Protein AF-A0A6A0IIP7-F1 (afdb_monomer)

Secondary structure (DSSP, 8-state):
--------------------------------------------------------------------PPP---TTPBPEEES--S----SSSSS--HHHHHHHHHHTSBTT-EEEEEEEEEE-TTSTT--S-EEEEEEEEEEETTTEEEEEEE--SEEEEETTTTEEEEE-TTS-EEEE--HHHHHHHHHHHHHHHHHHS--TTSPPPP--EEEEEEETT-----SS--TTS-GGGEEEHHHHHS-HHHHHHHHHHHHHHHHTTTTPPP-HHHHHHHHIIIII------PPPHHHHHHHHHHHHTT--HHHHHHHHHHHH-SEEEEEE-TTS-HHHHHHHHHHHHHHTT-EEEEEESSHHHHHHHHHHHHTTTT-SSEEEEEEHHHHHHHHHHHTT----PPPTT-HHHHHHIIIIIHHHHHHHHHHHH---BSEEEETTGGGS-HHHHHHHHHTBTTTTSS-EEEEE-GGG-TT--TT--SS---EEEE-EE-SS-HHHHHHHHHHHS-SSSPPSS---PPEEPTT----PPPEEEEESSHHHHHHHHHHHHHHHHHTS---GGGEEEEESS-GGGSTT--SS--EETTEEEEE--TTSS-SSTTPEEEE-HHHHTT--EEEEEEEEE---TTTT-HHHHHHHHTTEEEEEEEEEETT---S--S----S----

Nearest PDB structures (foldseek):
  9gmx-assembly1_B  TM=5.796E-01  e=2.012E-16  Homo sapiens
  7zep-assembly1_A  TM=5.701E-01  e=4.812E-16  Homo sapiens
  9erd-assembly1_A  TM=7.409E-01  e=1.591E-11  Homo sapiens
  8rap-assembly1_O  TM=5.596E-01  e=8.003E-09  Saccharomyces cerevisiae
  8jx6-assembly2_B  TM=5.010E-01  e=4.170E-07  metagenome

Foldseek 3Di:
DDDDYDDDDDDDDDDDDDDDDDDDDDDDDDDDDDDDDDDDDDDDDDDDDDDDDDDDDDDDDDDDDDDPDDDDFDPPAWDAEPPPDDQPPDDDDDDHFQLSLLVVLRRRATNQKHKYAQFKDWDPCPFPPRDHIDIATFGIWIAGQALGIEGEAEDEADWDADPVVRWIWHQDPVRDIDTDPDRLVNQVVVQVRLVSLQQVFPPDPDGQAFAFYFYAYEYLHDDDDPVDADPSHHPLRYHYVCLSPVHRVSVVVSVSSRSVVRCVVTVHGRNHPVNVVSCCDRPRDPDDDDDDFVQNVLVVLLVQLVVFCPLLVVVLVVCVVFLAAEEEEAFQLCLLVSLLVNLLVCLLVLWAEEEEEAALQLQLVSCVSCVVSPPRNHDYDTGYPLVLLVVLLVVLVHDDDQDDPVPPVSNCCCVQPVSLVSLQVSCVRVVAATQEYEYEQLLQHAPVNLVSNLSRHPVRVPGRYYYYHQQLLNLVPRRNDDPDDHHYDYSAARSFAAQQLLVLLLLLQDDDDDAPPDHGRRHDYDVRNHNFDHAAEAEDADLLRQQVVVLVVVLCVCPPSVPDLQQEAEEELDDCCPFSQNDPDARDHVNAGAAEADSNQHGPDPRHHYYDYLSNCQNAAHQEYEYGDQEQDCSSNPSSRVSSRSSRHRHYYYYYHYPPHDSRDDPDDDPDDPDD

Mean predicted aligned error: 18.9 Å

Radius of gyration: 40.7 Å; Cα contacts (8 Å, |Δi|>4): 1152; chains: 1; bounding box: 130×70×115 Å

Structure (mmCIF, N/CA/C/O backbone):
data_AF-A0A6A0IIP7-F1
#
_entry.id   AF-A0A6A0IIP7-F1
#
loop_
_atom_site.group_PDB
_atom_site.id
_atom_site.type_symbol
_atom_site.label_atom_id
_atom_site.label_alt_id
_atom_site.label_comp_id
_atom_site.label_asym_id
_atom_site.label_entity_id
_atom_site.label_seq_id
_atom_site.pdbx_PDB_ins_code
_atom_site.Cartn_x
_atom_site.Cartn_y
_atom_site.Cartn_z
_atom_site.occupancy
_atom_site.B_iso_or_equiv
_atom_site.auth_seq_id
_atom_site.auth_comp_id
_atom_site.auth_asym_id
_atom_site.auth_atom_id
_atom_site.pdbx_PDB_model_num
ATOM 1 N N . MET A 1 1 ? -78.526 5.096 6.057 1.00 30.58 1 MET A N 1
ATOM 2 C CA . MET A 1 1 ? -79.180 6.208 5.344 1.00 30.58 1 MET A CA 1
ATOM 3 C C . MET A 1 1 ? -78.232 7.390 5.481 1.00 30.58 1 MET A C 1
ATOM 5 O O . MET A 1 1 ? -78.140 7.912 6.582 1.00 30.58 1 MET A O 1
ATOM 9 N N . GLU A 1 2 ? -77.215 7.493 4.614 1.00 32.91 2 GLU A N 1
ATOM 10 C CA . GLU A 1 2 ? -77.250 8.144 3.271 1.00 32.91 2 GLU A CA 1
ATOM 11 C C . GLU A 1 2 ? -77.575 9.639 3.381 1.00 32.91 2 GLU A C 1
ATOM 13 O O . GLU A 1 2 ? -78.517 9.983 4.082 1.00 32.91 2 GLU A O 1
ATOM 18 N N . GLU A 1 3 ? -76.952 10.595 2.699 1.00 37.16 3 GLU A N 1
ATOM 19 C CA . GLU A 1 3 ? -75.691 10.777 1.964 1.00 37.16 3 GLU A CA 1
ATOM 20 C C . GLU A 1 3 ? -75.646 12.297 1.634 1.00 37.16 3 GLU A C 1
ATOM 22 O O . GLU A 1 3 ? -76.680 12.963 1.663 1.00 37.16 3 GLU A O 1
ATOM 27 N N . HIS A 1 4 ? -74.465 12.794 1.257 1.00 37.47 4 HIS A N 1
ATOM 28 C CA . HIS A 1 4 ? -74.195 13.949 0.378 1.00 37.47 4 HIS A CA 1
ATOM 29 C C . HIS A 1 4 ? -74.213 15.444 0.819 1.00 37.47 4 HIS A C 1
ATOM 31 O O . HIS A 1 4 ? -75.224 16.038 1.177 1.00 37.47 4 HIS A O 1
ATOM 37 N N . ASP A 1 5 ? -73.016 16.031 0.618 1.00 36.84 5 ASP A N 1
ATOM 38 C CA . ASP A 1 5 ? -72.638 17.242 -0.147 1.00 36.84 5 ASP A CA 1
ATOM 39 C C . ASP A 1 5 ? -73.050 18.676 0.254 1.00 36.84 5 ASP A C 1
ATOM 41 O O . ASP A 1 5 ? -74.194 19.093 0.150 1.00 36.84 5 ASP A O 1
ATOM 45 N N . GLY A 1 6 ? -72.019 19.508 0.484 1.00 30.22 6 GLY A N 1
ATOM 46 C CA . GLY A 1 6 ? -71.518 20.389 -0.589 1.00 30.22 6 GLY A CA 1
ATOM 47 C C . GLY A 1 6 ? -71.879 21.890 -0.600 1.00 30.22 6 GLY A C 1
ATOM 48 O O . GLY A 1 6 ? -72.936 22.275 -1.069 1.00 30.22 6 GLY A O 1
ATOM 49 N N . HIS A 1 7 ? -70.859 22.715 -0.300 1.00 33.34 7 HIS A N 1
ATOM 50 C CA . HIS A 1 7 ? -70.427 23.950 -1.007 1.00 33.34 7 HIS A CA 1
ATOM 51 C C . HIS A 1 7 ? -71.209 25.291 -0.942 1.00 33.34 7 HIS A C 1
ATOM 53 O O . HIS A 1 7 ? -72.354 25.388 -1.362 1.00 33.34 7 HIS A O 1
ATOM 59 N N . ALA A 1 8 ? -70.455 26.362 -0.596 1.00 31.03 8 ALA A N 1
ATOM 60 C CA . ALA A 1 8 ? -70.195 27.618 -1.361 1.00 31.03 8 ALA A CA 1
ATOM 61 C C . ALA A 1 8 ? -70.224 28.910 -0.494 1.00 31.03 8 ALA A C 1
ATOM 63 O O . ALA A 1 8 ? -71.256 29.255 0.065 1.00 31.03 8 ALA A O 1
ATOM 64 N N . GLY A 1 9 ? -69.087 29.615 -0.332 1.00 29.31 9 GLY A N 1
ATOM 65 C CA . GLY A 1 9 ? -68.824 30.974 -0.886 1.00 29.31 9 GLY A CA 1
ATOM 66 C C . GLY A 1 9 ? -68.823 32.052 0.230 1.00 29.31 9 GLY A C 1
ATOM 67 O O . GLY A 1 9 ? -69.543 31.875 1.197 1.00 29.31 9 GLY A O 1
ATOM 68 N N . SER A 1 10 ? -68.072 33.167 0.261 1.00 27.86 10 SER A N 1
ATOM 69 C CA . SER A 1 10 ? -67.282 33.936 -0.722 1.00 27.86 10 SER A CA 1
ATOM 70 C C . SER A 1 10 ? -66.424 35.032 -0.031 1.00 27.86 10 SER A C 1
ATOM 72 O O . SER A 1 10 ? -66.857 35.516 1.014 1.00 27.86 10 SER A O 1
ATOM 74 N N . ALA A 1 11 ? -65.324 35.492 -0.662 1.00 28.02 11 ALA A N 1
ATOM 75 C CA . ALA A 1 11 ? -64.865 36.906 -0.829 1.00 28.02 11 ALA A CA 1
ATOM 76 C C . ALA A 1 11 ? -63.421 36.920 -1.423 1.00 28.02 11 ALA A C 1
ATOM 78 O O . ALA A 1 11 ? -62.538 36.331 -0.813 1.00 28.02 11 ALA A O 1
ATOM 79 N N . ASP A 1 12 ? -63.148 37.306 -2.685 1.00 32.44 12 ASP A N 1
ATOM 80 C CA . ASP A 1 12 ? -62.922 38.650 -3.311 1.00 32.44 12 ASP A CA 1
ATOM 81 C C . ASP A 1 12 ? -61.387 38.986 -3.471 1.00 32.44 12 ASP A C 1
ATOM 83 O O . ASP A 1 12 ? -60.582 38.326 -2.823 1.00 32.44 12 ASP A O 1
ATOM 87 N N . PRO A 1 13 ? -60.891 39.918 -4.333 1.00 52.59 13 PRO A N 1
ATOM 88 C CA . PRO A 1 13 ? -60.604 39.712 -5.774 1.00 52.59 13 PRO A CA 1
ATOM 89 C C . PRO A 1 13 ? -59.221 40.212 -6.330 1.00 52.59 13 PRO A C 1
ATOM 91 O O . PRO A 1 13 ? -58.518 40.981 -5.682 1.00 52.59 13 PRO A O 1
ATOM 94 N N . ARG A 1 14 ? -58.965 39.901 -7.632 1.00 30.77 14 ARG A N 1
ATOM 95 C CA . ARG A 1 14 ? -58.219 40.638 -8.722 1.00 30.77 14 ARG A CA 1
ATOM 96 C C . ARG A 1 14 ? -56.907 40.047 -9.329 1.00 30.77 14 ARG A C 1
ATOM 98 O O . ARG A 1 14 ? -55.827 40.237 -8.795 1.00 30.77 14 ARG A O 1
ATOM 105 N N . LEU A 1 15 ? -57.077 39.434 -10.525 1.00 32.22 15 LEU A N 1
ATOM 106 C CA . LEU A 1 15 ? -56.371 39.513 -11.850 1.00 32.22 15 LEU A CA 1
ATOM 107 C C . LEU A 1 15 ? -54.819 39.656 -11.959 1.00 32.22 15 LEU A C 1
ATOM 109 O O . LEU A 1 15 ? -54.264 40.528 -11.312 1.00 32.22 15 LEU A O 1
ATOM 113 N N . LEU A 1 16 ? -54.052 39.080 -12.918 1.00 34.25 16 LEU A N 1
ATOM 114 C CA . LEU A 1 16 ? -54.103 37.914 -13.845 1.00 34.25 16 LEU A CA 1
ATOM 115 C C . LEU A 1 16 ? -52.827 37.909 -14.763 1.00 34.25 16 LEU A C 1
ATOM 117 O O . LEU A 1 16 ? -52.428 38.981 -15.210 1.00 34.25 16 LEU A O 1
ATOM 121 N N . ARG A 1 17 ? -52.351 36.700 -15.163 1.00 32.19 17 ARG A N 1
ATOM 122 C CA . ARG A 1 17 ? -51.455 36.289 -16.309 1.00 32.19 17 ARG A CA 1
ATOM 123 C C . ARG A 1 17 ? -49.918 36.328 -16.108 1.00 32.19 17 ARG A C 1
ATOM 125 O O . ARG A 1 17 ? -49.428 37.249 -15.481 1.00 32.19 17 ARG A O 1
ATOM 132 N N . SER A 1 18 ? -49.058 35.465 -16.684 1.00 29.33 18 SER A N 1
ATOM 133 C CA . SER A 1 18 ? -49.094 34.125 -17.340 1.00 29.33 18 SER A CA 1
ATOM 134 C C . SER A 1 18 ? -47.634 33.687 -17.686 1.00 29.33 18 SER A C 1
ATOM 136 O O . SER A 1 18 ? -46.832 34.551 -18.023 1.00 29.33 18 SER A O 1
ATOM 138 N N . GLU A 1 19 ? -47.307 32.382 -17.654 1.00 32.56 19 GLU A N 1
ATOM 139 C CA . GLU A 1 19 ? -46.050 31.695 -18.112 1.00 32.56 19 GLU A CA 1
ATOM 140 C C . GLU A 1 19 ? -45.776 31.791 -19.655 1.00 32.56 19 GLU A C 1
ATOM 142 O O . GLU A 1 19 ? -46.696 32.298 -20.305 1.00 32.56 19 GLU A O 1
ATOM 147 N N . PRO A 1 20 ? -44.653 31.313 -20.319 1.00 42.91 20 PRO A N 1
ATOM 148 C CA . PRO A 1 20 ? -43.792 30.113 -20.047 1.00 42.91 20 PRO A CA 1
ATOM 149 C C . PRO A 1 20 ? -42.283 30.052 -20.531 1.00 42.91 20 PRO A C 1
ATOM 151 O O . PRO A 1 20 ? -41.781 30.918 -21.235 1.00 42.91 20 PRO A O 1
ATOM 154 N N . ARG A 1 21 ? -41.589 28.937 -20.174 1.00 33.28 21 ARG A N 1
ATOM 155 C CA . ARG A 1 21 ? -40.393 28.191 -20.730 1.00 33.28 21 ARG A CA 1
ATOM 156 C C . ARG A 1 21 ? -39.395 28.826 -21.752 1.00 33.28 21 ARG A C 1
ATOM 158 O O . ARG A 1 21 ? -39.833 29.192 -22.836 1.00 33.28 21 ARG A O 1
ATOM 165 N N . ARG A 1 22 ? -38.055 28.611 -21.587 1.00 30.88 22 ARG A N 1
ATOM 166 C CA . ARG A 1 22 ? -37.113 27.970 -22.584 1.00 30.88 22 ARG A CA 1
ATOM 167 C C . ARG A 1 22 ? -35.592 27.946 -22.239 1.00 30.88 22 ARG A C 1
ATOM 169 O O . ARG A 1 22 ? -35.085 28.764 -21.491 1.00 30.88 22 ARG A O 1
ATOM 176 N N . ARG A 1 23 ? -34.922 26.975 -22.898 1.00 30.00 23 ARG A N 1
ATOM 177 C CA . ARG A 1 23 ? -33.487 26.621 -23.108 1.00 30.00 23 ARG A CA 1
ATOM 178 C C . ARG A 1 23 ? -32.482 27.769 -23.348 1.00 30.00 23 ARG A C 1
ATOM 180 O O . ARG A 1 23 ? -32.846 28.758 -23.970 1.00 30.00 23 ARG A O 1
ATOM 187 N N . VAL A 1 24 ? -31.184 27.508 -23.107 1.00 31.75 24 VAL A N 1
ATOM 188 C CA . VAL A 1 24 ? -30.057 28.233 -23.743 1.00 31.75 24 VAL A CA 1
ATOM 189 C C . VAL A 1 24 ? -28.996 27.262 -24.282 1.00 31.75 24 VAL A C 1
ATOM 191 O O . VAL A 1 24 ? -28.594 26.323 -23.602 1.00 31.75 24 VAL A O 1
ATOM 194 N N . ALA A 1 25 ? -28.556 27.511 -25.519 1.00 27.80 25 ALA A N 1
ATOM 195 C CA . ALA A 1 25 ? -27.442 26.871 -26.212 1.00 27.80 25 ALA A CA 1
ATOM 196 C C . ALA A 1 25 ? -26.530 27.950 -26.835 1.00 27.80 25 ALA A C 1
ATOM 198 O O . ALA A 1 25 ? -27.052 28.895 -27.416 1.00 27.80 25 ALA A O 1
ATOM 199 N N . GLY A 1 26 ? -25.205 27.744 -26.752 1.00 25.50 26 GLY A N 1
ATOM 200 C CA . GLY A 1 26 ? -24.156 28.092 -27.736 1.00 25.50 26 GLY A CA 1
ATOM 201 C C . GLY A 1 26 ? -23.832 29.562 -28.079 1.00 25.50 26 GLY A C 1
ATOM 202 O O . GLY A 1 26 ? -24.693 30.273 -28.575 1.00 25.50 26 GLY A O 1
ATOM 203 N N . ARG A 1 27 ? -22.543 29.961 -27.978 1.00 29.25 27 ARG A N 1
ATOM 204 C CA . ARG A 1 27 ? -21.565 30.183 -29.093 1.00 29.25 27 ARG A CA 1
ATOM 205 C C . ARG A 1 27 ? -20.438 31.197 -28.749 1.00 29.25 27 ARG A C 1
ATOM 207 O O . ARG A 1 27 ? -20.713 32.342 -28.436 1.00 29.25 27 ARG A O 1
ATOM 214 N N . VAL A 1 28 ? -19.185 30.739 -28.910 1.00 28.73 28 VAL A N 1
ATOM 215 C CA . VAL A 1 28 ? -18.034 31.291 -29.688 1.00 28.73 28 VAL A CA 1
ATOM 216 C C . VAL A 1 28 ? -17.711 32.804 -29.668 1.00 28.73 28 VAL A C 1
ATOM 218 O O . VAL A 1 28 ? -18.523 33.615 -30.095 1.00 28.73 28 VAL A O 1
ATOM 221 N N . GLY A 1 29 ? -16.428 33.147 -29.433 1.00 26.05 29 GLY A N 1
ATOM 222 C CA . GLY A 1 29 ? -15.821 34.398 -29.934 1.00 26.05 29 GLY A CA 1
ATOM 223 C C . GLY A 1 29 ? -14.400 34.729 -29.438 1.00 26.05 29 GLY A C 1
ATOM 224 O O . GLY A 1 29 ? -14.211 35.056 -28.278 1.00 26.05 29 GLY A O 1
ATOM 225 N N . ARG A 1 30 ? -13.412 34.671 -30.346 1.00 30.23 30 ARG A N 1
ATOM 226 C CA . ARG A 1 30 ? -11.980 35.049 -30.220 1.00 30.23 30 ARG A CA 1
ATOM 227 C C . ARG A 1 30 ? -11.726 36.545 -29.930 1.00 30.23 30 ARG A C 1
ATOM 229 O O . ARG A 1 30 ? -12.471 37.385 -30.418 1.00 30.23 30 ARG A O 1
ATOM 236 N N . THR A 1 31 ? -10.542 36.833 -29.362 1.00 30.91 31 THR A N 1
ATOM 237 C CA . THR A 1 31 ? -9.461 37.793 -29.765 1.00 30.91 31 THR A CA 1
ATOM 238 C C . THR A 1 31 ? -8.874 38.504 -28.525 1.00 30.91 31 THR A C 1
ATOM 240 O O . THR A 1 31 ? -9.613 38.935 -27.659 1.00 30.91 31 THR A O 1
ATOM 243 N N . GLY A 1 32 ? -7.555 38.510 -28.296 1.00 26.06 32 GLY A N 1
ATOM 244 C CA . GLY A 1 32 ? -6.659 39.571 -28.770 1.00 26.06 32 GLY A CA 1
ATOM 245 C C . GLY A 1 32 ? -5.383 39.684 -27.904 1.00 26.06 32 GLY A C 1
ATOM 246 O O . GLY A 1 32 ? -5.409 39.444 -26.703 1.00 26.06 32 GLY A O 1
ATOM 247 N N . ARG A 1 33 ? -4.264 40.006 -28.563 1.00 29.48 33 ARG A N 1
ATOM 248 C CA . ARG A 1 33 ? -2.870 40.151 -28.087 1.00 29.48 33 ARG A CA 1
ATOM 249 C C . ARG A 1 33 ? -2.608 41.477 -27.347 1.00 29.48 33 ARG A C 1
ATOM 251 O O . ARG A 1 33 ? -3.084 42.499 -27.821 1.00 29.48 33 ARG A O 1
ATOM 258 N N . ALA A 1 34 ? -1.693 41.456 -26.368 1.00 27.94 34 ALA A N 1
ATOM 259 C CA . ALA A 1 34 ? -0.601 42.420 -26.060 1.00 27.94 34 ALA A CA 1
ATOM 260 C C . ALA A 1 34 ? -0.074 42.076 -24.641 1.00 27.94 34 ALA A C 1
ATOM 262 O O . ALA A 1 34 ? -0.876 41.763 -23.779 1.00 27.94 34 ALA A O 1
ATOM 263 N N . GLY A 1 35 ? 1.207 42.030 -24.267 1.00 26.59 35 GLY A N 1
ATOM 264 C CA . GLY A 1 35 ? 2.423 42.618 -24.809 1.00 26.59 35 GLY A CA 1
ATOM 265 C C . GLY A 1 35 ? 3.023 43.582 -23.777 1.00 26.59 35 GLY A C 1
ATOM 266 O O . GLY A 1 35 ? 2.673 44.751 -23.811 1.00 26.59 35 GLY A O 1
ATOM 267 N N . THR A 1 36 ? 3.956 43.142 -22.921 1.00 29.25 36 THR A N 1
ATOM 268 C CA . THR A 1 36 ? 4.900 44.038 -22.216 1.00 29.25 36 THR A CA 1
ATOM 269 C C . THR A 1 36 ? 6.228 43.339 -21.898 1.00 29.25 36 THR A C 1
ATOM 271 O O . THR A 1 36 ? 6.295 42.154 -21.591 1.00 29.25 36 THR A O 1
ATOM 274 N N . ARG A 1 37 ? 7.308 44.111 -22.071 1.00 29.39 37 ARG A N 1
ATOM 275 C CA . ARG A 1 37 ? 8.735 43.756 -21.999 1.00 29.39 37 ARG A CA 1
ATOM 276 C C . ARG A 1 37 ? 9.355 44.143 -20.642 1.00 29.39 37 ARG A C 1
ATOM 278 O O . ARG A 1 37 ? 8.839 45.044 -19.990 1.00 29.39 37 ARG A O 1
ATOM 285 N N . ARG A 1 38 ? 10.600 43.656 -20.449 1.00 28.17 38 ARG A N 1
ATOM 286 C CA . ARG A 1 38 ? 11.718 44.114 -19.571 1.00 28.17 38 ARG A CA 1
ATOM 287 C C . ARG A 1 38 ? 11.722 43.473 -18.169 1.00 28.17 38 ARG A C 1
ATOM 289 O O . ARG A 1 38 ? 10.684 43.400 -17.545 1.00 28.17 38 ARG A O 1
ATOM 296 N N . ARG A 1 39 ? 12.848 42.994 -17.616 1.00 25.98 39 ARG A N 1
ATOM 297 C CA . ARG A 1 39 ? 14.229 43.525 -17.633 1.00 25.98 39 ARG A CA 1
ATOM 298 C C . ARG A 1 39 ? 15.251 42.416 -17.313 1.00 25.98 39 ARG A C 1
ATOM 300 O O . ARG A 1 39 ? 14.996 41.570 -16.468 1.00 25.98 39 ARG A O 1
ATOM 307 N N . ALA A 1 40 ? 16.418 42.496 -17.949 1.00 27.62 40 ALA A N 1
ATOM 308 C CA . ALA A 1 40 ? 17.644 41.820 -17.540 1.00 27.62 40 ALA A CA 1
ATOM 309 C C . ALA A 1 40 ? 18.298 42.554 -16.354 1.00 27.62 40 ALA A C 1
ATOM 311 O O . 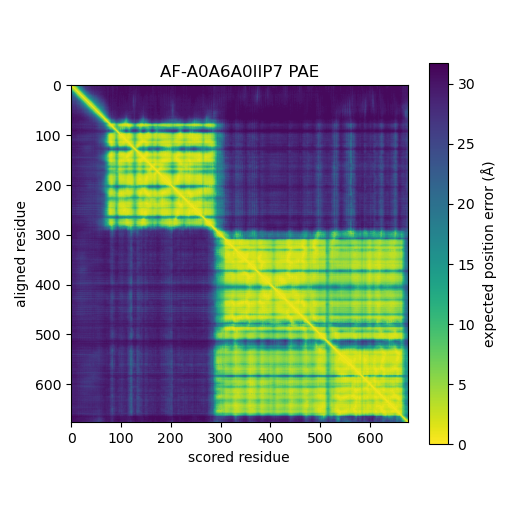ALA A 1 40 ? 18.221 43.784 -16.286 1.00 27.62 40 ALA A O 1
ATOM 312 N N . ALA A 1 41 ? 18.997 41.820 -15.489 1.00 26.39 41 ALA A N 1
ATOM 313 C CA . ALA A 1 41 ? 20.012 42.366 -14.594 1.00 26.39 41 ALA A CA 1
ATOM 314 C C . ALA A 1 41 ? 21.179 41.376 -14.491 1.00 26.39 41 ALA A C 1
ATOM 316 O O . ALA A 1 41 ? 21.024 40.239 -14.056 1.00 26.39 41 ALA A O 1
ATOM 317 N N . ALA A 1 42 ? 22.337 41.837 -14.955 1.00 27.00 42 ALA A N 1
ATOM 318 C CA . ALA A 1 42 ? 23.632 41.212 -14.783 1.00 27.00 42 ALA A CA 1
ATOM 319 C C . ALA A 1 42 ? 24.197 41.571 -13.400 1.00 27.00 42 ALA A C 1
ATOM 321 O O . ALA A 1 42 ? 24.078 42.717 -12.969 1.00 27.00 42 ALA A O 1
ATOM 322 N N . GLY A 1 43 ? 24.873 40.619 -12.758 1.00 26.28 43 GLY A N 1
ATOM 323 C CA . GLY A 1 43 ? 25.750 40.851 -11.613 1.00 26.28 43 GLY A CA 1
ATOM 324 C C . GLY A 1 43 ? 27.089 40.158 -11.854 1.00 26.28 43 GLY A C 1
ATOM 325 O O . GLY A 1 43 ? 27.151 38.937 -11.931 1.00 26.28 43 GLY A O 1
ATOM 326 N N . ARG A 1 44 ? 28.151 40.951 -12.027 1.00 26.58 44 ARG A N 1
ATOM 327 C CA . ARG A 1 44 ? 29.566 40.544 -11.978 1.00 26.58 44 ARG A CA 1
ATOM 328 C C . ARG A 1 44 ? 30.201 41.120 -10.705 1.00 26.58 44 ARG A C 1
ATOM 330 O O . ARG A 1 44 ? 29.705 42.122 -10.200 1.00 26.58 44 ARG A O 1
ATOM 337 N N . CYS A 1 45 ? 31.367 40.553 -10.359 1.00 23.95 45 CYS A N 1
ATOM 338 C CA . CYS A 1 45 ? 32.377 40.930 -9.343 1.00 23.95 45 CYS A CA 1
ATOM 339 C C . CYS A 1 45 ? 32.261 40.155 -8.014 1.00 23.95 45 CYS A C 1
ATOM 341 O O . CYS A 1 45 ? 31.167 40.028 -7.493 1.00 23.95 45 CYS A O 1
ATOM 343 N N . ARG A 1 46 ? 33.335 39.649 -7.383 1.00 26.44 46 ARG A N 1
ATOM 344 C CA . ARG A 1 46 ? 34.790 39.687 -7.653 1.00 26.44 46 ARG A CA 1
ATOM 345 C C . ARG A 1 46 ? 35.506 38.678 -6.719 1.00 26.44 46 ARG A C 1
ATOM 347 O O . ARG A 1 46 ? 35.153 38.595 -5.554 1.00 26.44 46 ARG A O 1
ATOM 354 N N . THR A 1 47 ? 36.502 37.976 -7.267 1.00 27.25 47 THR A N 1
ATOM 355 C CA . THR A 1 47 ? 37.832 37.598 -6.718 1.00 27.25 47 THR A CA 1
ATOM 356 C C . THR A 1 47 ? 38.056 37.391 -5.206 1.00 27.25 47 THR A C 1
ATOM 358 O O . THR A 1 47 ? 37.982 38.344 -4.434 1.00 27.25 47 THR A O 1
ATOM 361 N N . GLY A 1 48 ? 38.579 36.209 -4.853 1.00 26.22 48 GLY A N 1
ATOM 362 C CA . GLY A 1 48 ? 39.396 35.940 -3.660 1.00 26.22 48 GLY A CA 1
ATOM 363 C C . GLY A 1 48 ? 40.321 34.738 -3.914 1.00 26.22 48 GLY A C 1
ATOM 364 O O . GLY A 1 48 ? 39.856 33.704 -4.380 1.00 26.22 48 GLY A O 1
ATOM 365 N N . ALA A 1 49 ? 41.626 34.929 -3.709 1.00 27.11 49 ALA A N 1
ATOM 366 C CA . ALA A 1 49 ? 42.750 34.053 -4.068 1.00 27.11 49 ALA A CA 1
ATOM 367 C C . ALA A 1 49 ? 42.880 32.810 -3.149 1.00 27.11 49 ALA A C 1
ATOM 369 O O . ALA A 1 49 ? 42.573 32.897 -1.967 1.00 27.11 49 ALA A O 1
ATOM 370 N N . ALA A 1 50 ? 43.138 31.624 -3.716 1.00 25.38 50 ALA A N 1
ATOM 371 C CA . ALA A 1 50 ? 44.417 30.881 -3.753 1.00 25.38 50 ALA A CA 1
ATOM 372 C C . ALA A 1 50 ? 44.908 30.288 -2.416 1.00 25.38 50 ALA A C 1
ATOM 374 O O . ALA A 1 50 ? 45.319 31.060 -1.564 1.00 25.38 50 ALA A O 1
ATOM 375 N N . VAL A 1 51 ? 44.968 28.944 -2.323 1.00 28.53 51 VAL A N 1
ATOM 376 C CA . VAL A 1 51 ? 46.102 28.133 -1.806 1.00 28.53 51 VAL A CA 1
ATOM 377 C C . VAL A 1 51 ? 45.973 26.694 -2.362 1.00 28.53 51 VAL A C 1
ATOM 379 O O . VAL A 1 51 ? 44.996 26.009 -2.069 1.00 28.53 51 VAL A O 1
ATOM 382 N N . ASP A 1 52 ? 46.957 26.259 -3.158 1.00 25.31 52 ASP A N 1
ATOM 383 C CA . ASP A 1 52 ? 47.229 24.856 -3.536 1.00 25.31 52 ASP A CA 1
ATOM 384 C C . ASP A 1 52 ? 47.824 24.064 -2.350 1.00 25.31 52 ASP A C 1
ATOM 386 O O . ASP A 1 52 ? 48.486 24.645 -1.486 1.00 25.31 52 ASP A O 1
ATOM 390 N N . PRO A 1 53 ? 47.727 22.722 -2.359 1.00 30.16 53 PRO A N 1
ATOM 391 C CA . PRO A 1 53 ? 48.940 21.972 -2.689 1.00 30.16 53 PRO A CA 1
ATOM 392 C C . PRO A 1 53 ? 48.707 20.841 -3.704 1.00 30.16 53 PRO A C 1
ATOM 394 O O . PRO A 1 53 ? 47.689 20.153 -3.709 1.00 30.16 53 PRO A O 1
ATOM 397 N N . ALA A 1 54 ? 49.711 20.675 -4.563 1.00 25.75 54 ALA A N 1
ATOM 398 C CA . ALA A 1 54 ? 49.802 19.725 -5.667 1.00 25.75 54 ALA A CA 1
ATOM 399 C C . ALA A 1 54 ? 50.255 18.304 -5.194 1.00 25.75 54 ALA A C 1
ATOM 401 O O . ALA A 1 54 ? 50.254 18.034 -3.995 1.00 25.75 54 ALA A O 1
ATOM 402 N N . PRO A 1 55 ? 50.603 17.351 -6.086 1.00 32.12 55 PRO A N 1
ATOM 403 C CA . PRO A 1 55 ? 49.788 16.172 -6.381 1.00 32.12 55 PRO A CA 1
ATOM 404 C C . PRO A 1 55 ? 50.508 14.842 -6.070 1.00 32.12 55 PRO A C 1
ATOM 406 O O . PRO A 1 55 ? 51.718 14.800 -5.861 1.00 32.12 55 PRO A O 1
ATOM 409 N N . THR A 1 56 ? 49.786 13.720 -6.124 1.00 26.62 56 THR A N 1
ATOM 410 C CA . THR A 1 56 ? 50.401 12.388 -6.279 1.00 26.62 56 THR A CA 1
ATOM 411 C C . THR A 1 56 ? 49.776 11.659 -7.467 1.00 26.62 56 THR A C 1
ATOM 413 O O . THR A 1 56 ? 48.590 11.343 -7.485 1.00 26.62 56 THR A O 1
ATOM 416 N N . SER A 1 57 ? 50.594 11.460 -8.499 1.00 24.81 57 SER A N 1
ATOM 417 C CA . SER A 1 57 ? 50.350 10.622 -9.678 1.00 24.81 57 SER A CA 1
ATOM 418 C C . SER A 1 57 ? 50.363 9.133 -9.288 1.00 24.81 57 SER A C 1
ATOM 420 O O . SER A 1 57 ? 51.008 8.776 -8.299 1.00 24.81 57 SER A O 1
ATOM 422 N N . PRO A 1 58 ? 49.749 8.240 -10.091 1.00 27.80 58 PRO A N 1
ATOM 423 C CA . PRO A 1 58 ? 50.577 7.579 -11.104 1.00 27.80 58 PRO A CA 1
ATOM 424 C C . PRO A 1 58 ? 49.925 7.339 -12.483 1.00 27.80 58 PRO A C 1
ATOM 426 O O . PRO A 1 58 ? 48.740 7.050 -12.616 1.00 27.80 58 PRO A O 1
ATOM 429 N N . SER A 1 59 ? 50.826 7.396 -13.472 1.00 25.70 59 SER A N 1
ATOM 430 C CA . SER A 1 59 ? 50.906 6.659 -14.746 1.00 25.70 59 SER A CA 1
ATOM 431 C C . SER A 1 59 ? 49.892 6.921 -15.867 1.00 25.70 59 SER A C 1
ATOM 433 O O . SER A 1 59 ? 48.911 6.205 -16.040 1.00 25.70 59 SER A O 1
ATOM 435 N N . ASP A 1 60 ? 50.241 7.917 -16.685 1.00 24.03 60 ASP A N 1
ATOM 436 C CA . ASP A 1 60 ? 50.497 7.832 -18.133 1.00 24.03 60 ASP A CA 1
ATOM 437 C C . ASP A 1 60 ? 49.862 6.686 -18.947 1.00 24.03 60 ASP A C 1
ATOM 439 O O . ASP A 1 60 ? 50.383 5.574 -19.026 1.00 24.03 60 ASP A O 1
ATOM 443 N N . ALA A 1 61 ? 48.860 7.058 -19.747 1.00 26.31 61 ALA A N 1
ATOM 444 C CA . ALA A 1 61 ? 48.788 6.657 -21.150 1.00 26.31 61 ALA A CA 1
ATOM 445 C C . ALA A 1 61 ? 48.449 7.905 -21.982 1.00 26.31 61 ALA A C 1
ATOM 447 O O . ALA A 1 61 ? 47.344 8.444 -21.937 1.00 26.31 61 ALA A O 1
ATOM 448 N N . SER A 1 62 ? 49.458 8.409 -22.685 1.00 26.61 62 SER A N 1
ATOM 449 C CA . SER A 1 62 ? 49.458 9.653 -23.444 1.00 26.61 62 SER A CA 1
ATOM 450 C C . SER A 1 62 ? 48.522 9.613 -24.658 1.00 26.61 62 SER A C 1
ATOM 452 O O . SER A 1 62 ? 48.614 8.754 -25.536 1.00 26.61 62 SER A O 1
ATOM 454 N N . ALA A 1 63 ? 47.649 10.617 -24.750 1.00 27.58 63 ALA A N 1
ATOM 455 C CA . ALA A 1 63 ? 46.967 10.980 -25.984 1.00 27.58 63 ALA A CA 1
ATOM 456 C C . ALA A 1 63 ? 47.989 11.582 -26.964 1.00 27.58 63 ALA A C 1
ATOM 458 O O . ALA A 1 63 ? 48.565 12.637 -26.704 1.00 27.58 63 ALA A O 1
ATOM 459 N N . SER A 1 64 ? 48.218 10.904 -28.089 1.00 24.83 64 SER A N 1
ATOM 460 C CA . SER A 1 64 ? 48.993 11.433 -29.218 1.00 24.83 64 SER A CA 1
ATOM 461 C C . SER A 1 64 ? 48.063 12.113 -30.236 1.00 24.83 64 SER A C 1
ATOM 463 O O . SER A 1 64 ? 46.928 11.660 -30.413 1.00 24.83 64 SER A O 1
ATOM 465 N N . PRO A 1 65 ? 48.506 13.187 -30.916 1.00 26.27 65 PRO A N 1
ATOM 466 C CA . PRO A 1 65 ? 47.680 13.937 -31.851 1.00 26.27 65 PRO A CA 1
ATOM 467 C C . PRO A 1 65 ? 47.449 13.169 -33.160 1.00 26.27 65 PRO A C 1
ATOM 469 O O . PRO A 1 65 ? 48.211 12.290 -33.557 1.00 26.27 65 PRO A O 1
ATOM 472 N N . SER A 1 66 ? 46.358 13.544 -33.821 1.00 39.19 66 SER A N 1
ATOM 473 C CA . SER A 1 66 ? 45.862 13.067 -35.110 1.00 39.19 66 SER A CA 1
ATOM 474 C C . SER A 1 66 ? 46.943 12.727 -36.146 1.00 39.19 66 SER A C 1
ATOM 476 O O . SER A 1 66 ? 47.523 13.614 -36.771 1.00 39.19 66 SER A O 1
ATOM 478 N N . HIS A 1 67 ? 47.087 11.434 -36.432 1.00 26.97 67 HIS A N 1
ATOM 479 C CA . HIS A 1 67 ? 47.557 10.938 -37.720 1.00 26.97 67 HIS A CA 1
ATOM 480 C C . HIS A 1 67 ? 46.454 10.071 -38.334 1.00 26.97 67 HIS A C 1
ATOM 482 O O . HIS A 1 67 ? 46.231 8.935 -37.918 1.00 26.97 67 HIS A O 1
ATOM 488 N N . THR A 1 68 ? 45.754 10.604 -39.335 1.00 33.00 68 THR A N 1
ATOM 489 C CA . THR A 1 68 ? 44.986 9.801 -40.292 1.00 33.00 68 THR A CA 1
ATOM 490 C C . THR A 1 68 ? 45.964 8.897 -41.038 1.00 33.00 68 THR A C 1
ATOM 492 O O . THR A 1 68 ? 46.604 9.322 -41.998 1.00 33.00 68 THR A O 1
ATOM 495 N N . ARG A 1 69 ? 46.128 7.658 -40.565 1.00 27.84 69 ARG A N 1
ATOM 496 C CA . ARG A 1 69 ? 46.772 6.604 -41.353 1.00 27.84 69 ARG A CA 1
ATOM 497 C C . ARG A 1 69 ? 45.860 6.264 -42.543 1.00 27.84 69 ARG A C 1
ATOM 499 O O . ARG A 1 69 ? 44.656 6.115 -42.320 1.00 27.84 69 ARG A O 1
ATOM 506 N N . PRO A 1 70 ? 46.390 6.116 -43.769 1.00 30.92 70 PRO A N 1
ATOM 507 C CA . PRO A 1 70 ? 45.639 5.519 -44.866 1.00 30.92 70 PRO A CA 1
ATOM 508 C C . PRO A 1 70 ? 45.200 4.112 -44.449 1.00 30.92 70 PRO A C 1
ATOM 510 O O . PRO A 1 70 ? 45.991 3.351 -43.886 1.00 30.92 70 PRO A O 1
ATOM 513 N N . TRP A 1 71 ? 43.929 3.789 -44.663 1.00 40.84 71 TRP A N 1
ATOM 514 C CA . TRP A 1 71 ? 43.400 2.462 -44.374 1.00 40.84 71 TRP A CA 1
ATOM 515 C C . TRP A 1 71 ? 43.847 1.479 -45.457 1.00 40.84 71 TRP A C 1
ATOM 517 O O . TRP A 1 71 ? 43.791 1.787 -46.646 1.00 40.84 71 TRP A O 1
ATOM 527 N N . HIS A 1 72 ? 44.270 0.292 -45.028 1.00 36.34 72 HIS A N 1
ATOM 528 C CA . HIS A 1 72 ? 44.477 -0.855 -45.901 1.00 36.34 72 HIS A CA 1
ATOM 529 C C . HIS A 1 72 ? 43.373 -1.883 -45.611 1.00 36.34 72 HIS A C 1
ATOM 531 O O . HIS A 1 72 ? 43.139 -2.170 -44.433 1.00 36.34 72 HIS A O 1
ATOM 537 N N . PRO A 1 73 ? 42.696 -2.430 -46.637 1.00 39.25 73 PRO A N 1
ATOM 538 C CA . PRO A 1 73 ? 41.701 -3.479 -46.451 1.00 39.25 73 PRO A CA 1
ATOM 539 C C . PRO A 1 73 ? 42.310 -4.702 -45.762 1.00 39.25 73 PRO A C 1
ATOM 541 O O . PRO A 1 73 ? 43.386 -5.166 -46.141 1.00 39.25 73 PRO A O 1
ATOM 544 N N . SER A 1 74 ? 41.613 -5.228 -44.753 1.00 39.66 74 SER A N 1
ATOM 545 C CA . SER A 1 74 ? 41.941 -6.521 -44.148 1.00 39.66 74 SER A CA 1
ATOM 546 C C . SER A 1 74 ? 41.642 -7.620 -45.174 1.00 39.66 74 SER A C 1
ATOM 548 O O . SER A 1 74 ? 40.487 -7.735 -45.594 1.00 39.66 74 SER A O 1
ATOM 550 N N . PRO A 1 75 ? 42.625 -8.434 -45.601 1.00 38.41 75 PRO A N 1
ATOM 551 C CA . PRO A 1 75 ? 42.378 -9.492 -46.574 1.00 38.41 75 PRO A CA 1
ATOM 552 C C . PRO A 1 75 ? 41.345 -10.485 -46.021 1.00 38.41 75 PRO A C 1
ATOM 554 O O . PRO A 1 75 ? 41.602 -11.148 -45.019 1.00 38.41 75 PRO A O 1
ATOM 557 N N . GLY A 1 76 ? 40.172 -10.566 -46.657 1.00 52.53 76 GLY A N 1
ATOM 558 C CA . GLY A 1 76 ? 39.121 -11.541 -46.332 1.00 52.53 76 GLY A CA 1
ATOM 559 C C . GLY A 1 76 ? 37.952 -11.046 -45.468 1.00 52.53 76 GLY A C 1
ATOM 560 O O . GLY A 1 76 ? 37.098 -11.858 -45.122 1.00 52.53 76 GLY A O 1
ATOM 561 N N . ALA A 1 77 ? 37.869 -9.758 -45.117 1.00 59.69 77 ALA A N 1
ATOM 562 C CA . ALA A 1 77 ? 36.715 -9.215 -44.393 1.00 59.69 77 ALA A CA 1
ATOM 563 C C . ALA A 1 77 ? 35.573 -8.819 -45.359 1.00 59.69 77 ALA A C 1
ATOM 565 O O . ALA A 1 77 ? 35.772 -7.994 -46.251 1.00 59.69 77 ALA A O 1
ATOM 566 N N . MET A 1 78 ? 34.391 -9.415 -45.169 1.00 82.88 78 MET A N 1
ATOM 567 C CA . MET A 1 78 ? 33.183 -9.209 -45.987 1.00 82.88 78 MET A CA 1
ATOM 568 C C . MET A 1 78 ? 32.276 -8.093 -45.437 1.00 82.88 78 MET A C 1
ATOM 570 O O . MET A 1 78 ? 32.397 -7.690 -44.275 1.00 82.88 78 MET A O 1
ATOM 574 N N . ALA A 1 79 ? 31.343 -7.614 -46.260 1.00 86.06 79 ALA A N 1
ATOM 575 C CA . ALA A 1 79 ? 30.357 -6.604 -45.906 1.00 86.06 79 ALA A CA 1
ATOM 576 C C . ALA A 1 79 ? 29.498 -7.054 -44.717 1.00 86.06 79 ALA A C 1
ATOM 578 O O . ALA A 1 79 ? 29.187 -8.231 -44.538 1.00 86.06 79 ALA A O 1
ATOM 579 N N . THR A 1 80 ? 29.088 -6.099 -43.881 1.00 85.31 80 THR A N 1
ATOM 580 C CA . THR A 1 80 ? 28.164 -6.406 -42.780 1.00 85.31 80 THR A CA 1
ATOM 581 C C . THR A 1 80 ? 26.728 -6.314 -43.277 1.00 85.31 80 THR A C 1
ATOM 583 O O . THR A 1 80 ? 26.261 -5.219 -43.610 1.00 85.31 80 THR A O 1
ATOM 586 N N . MET A 1 81 ? 26.042 -7.454 -43.275 1.00 83.94 81 MET A N 1
ATOM 587 C CA . MET A 1 81 ? 24.626 -7.581 -43.610 1.00 83.94 81 MET A CA 1
ATOM 588 C C . MET A 1 81 ? 23.746 -7.278 -42.388 1.00 83.94 81 MET A C 1
ATOM 590 O O . MET A 1 81 ? 24.077 -7.670 -41.269 1.00 83.94 81 MET A O 1
ATOM 594 N N . ILE A 1 82 ? 22.651 -6.539 -42.577 1.00 77.12 82 ILE A N 1
ATOM 595 C CA . ILE A 1 82 ? 21.764 -6.078 -41.500 1.00 77.12 82 ILE A CA 1
ATOM 596 C C . ILE A 1 82 ? 20.293 -6.264 -41.927 1.00 77.12 82 ILE A C 1
ATOM 598 O O . ILE A 1 82 ? 19.860 -5.602 -42.863 1.00 77.12 82 ILE A O 1
ATOM 602 N N . PRO A 1 83 ? 19.486 -7.088 -41.236 1.00 66.88 83 PRO A N 1
ATOM 603 C CA . PRO A 1 83 ? 19.884 -7.976 -40.148 1.00 66.88 83 PRO A CA 1
ATOM 604 C C . PRO A 1 83 ? 20.848 -9.071 -40.634 1.00 66.88 83 PRO A C 1
ATOM 606 O O . PRO A 1 83 ? 20.888 -9.403 -41.816 1.00 66.88 83 PRO A O 1
ATOM 609 N N . ASP A 1 84 ? 21.627 -9.629 -39.708 1.00 73.94 84 ASP A N 1
ATOM 610 C CA . ASP A 1 84 ? 22.493 -10.782 -39.974 1.00 73.94 84 ASP A CA 1
ATOM 611 C C . ASP A 1 84 ? 21.627 -12.051 -40.031 1.00 73.94 84 ASP A C 1
ATOM 613 O O . ASP A 1 84 ? 21.465 -12.773 -39.046 1.00 73.94 84 ASP A O 1
ATOM 617 N N . VAL A 1 85 ? 20.937 -12.229 -41.161 1.00 65.62 85 VAL A N 1
ATOM 618 C CA . VAL A 1 85 ? 20.034 -13.356 -41.423 1.00 65.62 85 VAL A CA 1
ATOM 619 C C . VAL A 1 85 ? 20.641 -14.321 -42.443 1.00 65.62 85 VAL A C 1
ATOM 621 O O . VAL A 1 85 ? 21.391 -13.900 -43.331 1.00 65.62 85 VAL A O 1
ATOM 624 N N . PRO A 1 86 ? 20.303 -15.625 -42.369 1.00 60.69 86 PRO A N 1
ATOM 625 C CA . PRO A 1 86 ? 20.610 -16.566 -43.441 1.00 60.69 86 PRO A CA 1
ATOM 626 C C . PRO A 1 86 ? 20.070 -16.051 -44.780 1.00 60.69 86 PRO A C 1
ATOM 628 O O . PRO A 1 86 ? 19.033 -15.390 -44.794 1.00 60.69 86 PRO A O 1
ATOM 631 N N . VAL A 1 87 ? 20.747 -16.386 -45.891 1.00 64.94 87 VAL A N 1
ATOM 632 C CA . VAL A 1 87 ? 20.346 -15.993 -47.259 1.00 64.94 87 VAL A CA 1
ATOM 633 C C . VAL A 1 87 ? 18.822 -16.105 -47.415 1.00 64.94 87 VAL A C 1
ATOM 635 O O . VAL A 1 87 ? 18.299 -17.190 -47.125 1.00 64.94 87 VAL A O 1
ATOM 638 N N . PRO A 1 88 ? 18.121 -15.038 -47.856 1.00 58.66 88 PRO A N 1
ATOM 639 C CA . PRO A 1 88 ? 16.673 -15.052 -48.019 1.00 58.66 88 PRO A CA 1
ATOM 640 C C . PRO A 1 88 ? 16.247 -16.295 -48.806 1.00 58.66 88 PRO A C 1
ATOM 642 O O . PRO A 1 88 ? 16.617 -16.477 -49.967 1.00 58.66 88 PRO A O 1
ATOM 645 N N . ARG A 1 89 ? 15.529 -17.219 -48.156 1.00 52.56 89 ARG A N 1
ATOM 646 C CA . ARG A 1 89 ? 15.009 -18.407 -48.839 1.00 52.56 89 ARG A CA 1
ATOM 647 C C . ARG A 1 89 ? 13.806 -17.958 -49.652 1.00 52.56 89 ARG A C 1
ATOM 649 O O . ARG A 1 89 ? 12.812 -17.524 -49.077 1.00 52.56 89 ARG A O 1
ATOM 656 N N . GLY A 1 90 ? 13.891 -18.074 -50.976 1.00 50.44 90 GLY A N 1
ATOM 657 C CA . GLY A 1 90 ? 12.715 -17.928 -51.829 1.00 50.44 90 GLY A CA 1
ATOM 658 C C . GLY A 1 90 ? 11.608 -18.870 -51.348 1.00 50.44 90 GLY A C 1
ATOM 659 O O . GLY A 1 90 ? 11.891 -19.976 -50.879 1.00 50.44 90 GLY A O 1
ATOM 660 N N . ALA A 1 91 ? 10.352 -18.435 -51.435 1.00 43.03 91 ALA A N 1
ATOM 661 C CA . ALA A 1 91 ? 9.213 -19.302 -51.161 1.00 43.03 91 ALA A CA 1
ATOM 662 C C . ALA A 1 91 ? 9.270 -20.523 -52.107 1.00 43.03 91 ALA A C 1
ATOM 664 O O . ALA A 1 91 ? 8.994 -20.388 -53.296 1.00 43.03 91 ALA A O 1
ATOM 665 N N . GLY A 1 92 ? 9.680 -21.690 -51.595 1.00 43.62 92 GLY A N 1
ATOM 666 C CA . GLY A 1 92 ? 9.681 -22.983 -52.298 1.00 43.62 92 GLY A CA 1
ATOM 667 C C . GLY A 1 92 ? 10.868 -23.270 -53.243 1.00 43.62 92 GLY A C 1
ATOM 668 O O . GLY A 1 92 ? 11.135 -22.505 -54.166 1.00 43.62 92 GLY A O 1
ATOM 669 N N . GLU A 1 93 ? 11.519 -24.414 -52.975 1.00 50.25 93 GLU A N 1
ATOM 670 C CA . GLU A 1 93 ? 12.382 -25.297 -53.797 1.00 50.25 93 GLU A CA 1
ATOM 671 C C . GLU A 1 93 ? 13.470 -24.717 -54.744 1.00 50.25 93 GLU A C 1
ATOM 673 O O . GLU A 1 93 ? 13.218 -24.077 -55.762 1.00 50.25 93 GLU A O 1
ATOM 678 N N . GLY A 1 94 ? 14.727 -25.085 -54.444 1.00 52.94 94 GLY A N 1
ATOM 679 C CA . GLY A 1 94 ? 15.817 -25.343 -55.404 1.00 52.94 94 GLY A CA 1
ATOM 680 C C . GLY A 1 94 ? 16.577 -24.163 -56.022 1.00 52.94 94 GLY A C 1
ATOM 681 O O . GLY A 1 94 ? 17.785 -24.282 -56.222 1.00 52.94 94 GLY A O 1
ATOM 682 N N . THR A 1 95 ? 15.927 -23.029 -56.295 1.00 52.50 95 THR A N 1
ATOM 683 C CA . THR A 1 95 ? 16.549 -21.899 -57.022 1.00 52.50 95 THR A CA 1
ATOM 684 C C . THR A 1 95 ? 16.453 -20.596 -56.219 1.00 52.50 95 THR A C 1
ATOM 686 O O . THR A 1 95 ? 15.361 -20.270 -55.752 1.00 52.50 95 THR A O 1
ATOM 689 N N . PRO A 1 96 ? 17.550 -19.828 -56.042 1.00 59.69 96 PRO A N 1
ATOM 690 C CA . PRO A 1 96 ? 17.500 -18.556 -55.318 1.00 59.69 96 PRO A CA 1
ATOM 691 C C . PRO A 1 96 ? 16.592 -17.540 -56.028 1.00 59.69 96 PRO A C 1
ATOM 693 O O . PRO A 1 96 ? 16.659 -17.418 -57.253 1.00 59.69 96 PRO A O 1
ATOM 696 N N . SER A 1 97 ? 15.778 -16.793 -55.271 1.00 79.38 97 SER A N 1
ATOM 697 C CA . SER A 1 97 ? 15.024 -15.643 -55.795 1.00 79.38 97 SER A CA 1
ATOM 698 C C . SER A 1 97 ? 15.971 -14.553 -56.316 1.00 79.38 97 SER A C 1
ATOM 700 O O . SER A 1 97 ? 17.151 -14.536 -55.962 1.00 79.38 97 SER A O 1
ATOM 702 N N . GLY A 1 98 ? 15.465 -13.610 -57.121 1.00 80.38 98 GLY A N 1
ATOM 703 C CA . GLY A 1 98 ? 16.260 -12.456 -57.563 1.00 80.38 98 GLY A CA 1
ATOM 704 C C . GLY A 1 98 ? 16.890 -11.698 -56.383 1.00 80.38 98 GLY A C 1
ATOM 705 O O . GLY A 1 98 ? 18.094 -11.454 -56.368 1.00 80.38 98 GLY A O 1
ATOM 706 N N . GLU A 1 99 ? 16.108 -11.433 -55.337 1.00 83.50 99 GLU A N 1
ATOM 707 C CA . GLU A 1 99 ? 16.580 -10.827 -54.084 1.00 83.50 99 GLU A CA 1
ATOM 708 C C . GLU A 1 99 ? 17.685 -11.661 -53.411 1.00 83.50 99 GLU A C 1
ATOM 710 O O . GLU A 1 99 ? 18.715 -11.119 -53.020 1.00 83.50 99 GLU A O 1
ATOM 715 N N . ALA A 1 100 ? 17.554 -12.993 -53.374 1.00 82.00 100 ALA A N 1
ATOM 716 C CA . ALA A 1 100 ? 18.587 -13.878 -52.834 1.00 82.00 100 ALA A CA 1
ATOM 717 C C . ALA A 1 100 ? 19.882 -13.863 -53.667 1.00 82.00 100 ALA A C 1
ATOM 719 O O . ALA A 1 100 ? 20.976 -13.943 -53.107 1.00 82.00 100 ALA A O 1
ATOM 720 N N . LYS A 1 101 ? 19.789 -13.735 -54.998 1.00 86.69 101 LYS A N 1
ATOM 721 C CA . LYS A 1 101 ? 20.961 -13.581 -55.877 1.00 86.69 101 LYS A CA 1
ATOM 722 C C . LYS A 1 101 ? 21.686 -12.263 -55.607 1.00 86.69 101 LYS A C 1
ATOM 724 O O . LYS A 1 101 ? 22.908 -12.264 -55.472 1.00 86.69 101 LYS A O 1
ATOM 729 N N . ALA A 1 102 ? 20.940 -11.166 -55.466 1.00 88.94 102 ALA A N 1
ATOM 730 C CA . ALA A 1 102 ? 21.497 -9.873 -55.074 1.00 88.94 102 ALA A CA 1
ATOM 731 C C . ALA A 1 102 ? 22.126 -9.934 -53.669 1.00 88.94 102 ALA A C 1
ATOM 733 O O . ALA A 1 102 ? 23.249 -9.472 -53.487 1.00 88.94 102 ALA A O 1
ATOM 734 N N . TRP A 1 103 ? 21.468 -10.589 -52.705 1.00 88.06 103 TRP A N 1
ATOM 735 C CA . TRP A 1 103 ? 21.983 -10.797 -51.347 1.00 88.06 103 TRP A CA 1
ATOM 736 C C . TRP A 1 103 ? 23.353 -11.475 -51.340 1.00 88.06 103 TRP A C 1
ATOM 738 O O . TRP A 1 103 ? 24.285 -10.991 -50.700 1.00 88.06 103 TRP A O 1
ATOM 748 N N . ILE A 1 104 ? 23.479 -12.587 -52.071 1.00 86.38 104 ILE A N 1
ATOM 749 C CA . ILE A 1 104 ? 24.726 -13.354 -52.170 1.00 86.38 104 ILE A CA 1
ATOM 750 C C . ILE A 1 104 ? 25.839 -12.488 -52.767 1.00 86.38 104 ILE A C 1
ATOM 752 O O . ILE A 1 104 ? 26.934 -12.450 -52.213 1.00 86.38 104 ILE A O 1
ATOM 756 N N . ALA A 1 105 ? 25.551 -11.768 -53.853 1.00 89.00 105 ALA A N 1
ATOM 757 C CA . ALA A 1 105 ? 26.533 -10.919 -54.518 1.00 89.00 105 ALA A CA 1
ATOM 758 C C . ALA A 1 105 ? 26.999 -9.752 -53.625 1.00 89.00 105 ALA A C 1
ATOM 760 O O . ALA A 1 105 ? 28.188 -9.443 -53.569 1.00 89.00 105 ALA A O 1
ATOM 761 N N . LEU A 1 106 ? 26.074 -9.124 -52.892 1.00 91.88 106 LEU A N 1
ATOM 762 C CA . LEU A 1 106 ? 26.359 -7.984 -52.017 1.00 91.88 106 LEU A CA 1
ATOM 763 C C . LEU A 1 106 ? 27.073 -8.376 -50.718 1.00 91.88 106 LEU A C 1
ATOM 765 O O . LEU A 1 106 ? 27.849 -7.579 -50.192 1.00 91.88 106 LEU A O 1
ATOM 769 N N . ARG A 1 107 ? 26.847 -9.592 -50.209 1.00 88.56 107 ARG A N 1
ATOM 770 C CA . ARG A 1 107 ? 27.542 -10.121 -49.024 1.00 88.56 107 ARG A CA 1
ATOM 771 C C . ARG A 1 107 ? 29.054 -10.151 -49.219 1.00 88.56 107 ARG A C 1
ATOM 773 O O . ARG A 1 107 ? 29.792 -9.846 -48.289 1.00 88.56 107 ARG A O 1
ATOM 780 N N . ASP A 1 108 ? 29.503 -10.501 -50.419 1.00 87.31 108 ASP A N 1
ATOM 781 C CA . ASP A 1 108 ? 30.921 -10.718 -50.709 1.00 87.31 108 ASP A CA 1
ATOM 782 C C . ASP A 1 108 ? 31.691 -9.400 -50.961 1.00 87.31 108 ASP A C 1
ATOM 784 O O . ASP A 1 108 ? 32.899 -9.427 -51.200 1.00 87.31 108 ASP A O 1
ATOM 788 N N . LEU A 1 109 ? 31.021 -8.239 -50.883 1.00 92.31 109 LEU A N 1
ATOM 789 C CA . LEU A 1 109 ? 31.662 -6.919 -50.922 1.00 92.31 109 LEU A CA 1
ATOM 790 C C . LEU A 1 109 ? 32.621 -6.713 -49.730 1.00 92.31 109 LEU A C 1
ATOM 792 O O . LEU A 1 109 ? 32.496 -7.400 -48.717 1.00 92.31 109 LEU A O 1
ATOM 796 N N . PRO A 1 110 ? 33.555 -5.746 -49.792 1.00 90.25 110 PRO A N 1
ATOM 797 C CA . PRO A 1 110 ? 34.449 -5.457 -48.670 1.00 90.25 110 PRO A CA 1
ATOM 798 C C . PRO A 1 110 ? 33.740 -4.963 -47.400 1.00 90.25 110 PRO A C 1
ATOM 800 O O . PRO A 1 110 ? 32.675 -4.344 -47.441 1.00 90.25 110 PRO A O 1
ATOM 803 N N . ASP A 1 111 ? 34.397 -5.147 -46.253 1.00 83.94 111 ASP A N 1
ATOM 804 C CA . ASP A 1 111 ? 33.920 -4.781 -44.907 1.00 83.94 111 ASP A CA 1
ATOM 805 C C . ASP A 1 111 ? 33.594 -3.294 -44.678 1.00 83.94 111 ASP A C 1
ATOM 807 O O . ASP A 1 111 ? 32.959 -2.938 -43.674 1.00 83.94 111 ASP A O 1
ATOM 811 N N . ALA A 1 112 ? 34.011 -2.420 -45.594 1.00 87.44 112 ALA A N 1
ATOM 812 C CA . ALA A 1 112 ? 33.650 -1.010 -45.609 1.00 87.44 112 ALA A CA 1
ATOM 813 C C . ALA A 1 112 ? 32.153 -0.794 -45.895 1.00 87.44 112 ALA A C 1
ATOM 815 O O . ALA A 1 112 ? 31.589 0.218 -45.465 1.00 87.44 112 ALA A O 1
ATOM 816 N N . TRP A 1 113 ? 31.496 -1.752 -46.553 1.00 91.56 113 TRP A N 1
ATOM 817 C CA . TRP A 1 113 ? 30.072 -1.707 -46.851 1.00 91.56 113 TRP A CA 1
ATOM 818 C C . TRP A 1 113 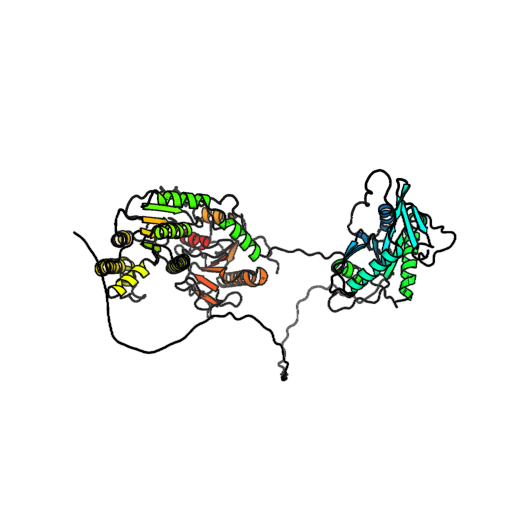? 29.212 -2.158 -45.659 1.00 91.56 113 TRP A C 1
ATOM 820 O O . TRP A 1 113 ? 29.516 -3.104 -44.919 1.00 91.56 113 TRP A O 1
ATOM 830 N N . ARG A 1 114 ? 28.098 -1.450 -45.465 1.00 90.06 114 ARG A N 1
ATOM 831 C CA . ARG A 1 114 ? 26.972 -1.865 -44.620 1.00 90.06 114 ARG A CA 1
ATOM 832 C C . ARG A 1 114 ? 25.758 -2.046 -45.514 1.00 90.06 114 ARG A C 1
ATOM 834 O O . ARG A 1 114 ? 25.357 -1.084 -46.162 1.00 90.06 114 ARG A O 1
ATOM 841 N N . VAL A 1 115 ? 25.191 -3.245 -45.539 1.00 90.88 115 VAL A N 1
ATOM 842 C CA . VAL A 1 115 ? 24.075 -3.595 -46.423 1.00 90.88 115 VAL A CA 1
ATOM 843 C C . VAL A 1 115 ? 22.861 -3.919 -45.564 1.00 90.88 115 VAL A C 1
ATOM 845 O O . VAL A 1 115 ? 22.886 -4.873 -44.793 1.00 90.88 115 VAL A O 1
ATOM 848 N N . TYR A 1 116 ? 21.814 -3.108 -45.675 1.00 88.31 116 TYR A N 1
ATOM 849 C CA . TYR A 1 116 ? 20.541 -3.321 -44.997 1.00 88.31 116 TYR A CA 1
ATOM 850 C C . TYR A 1 116 ? 19.562 -4.010 -45.950 1.00 88.31 116 TYR A C 1
ATOM 852 O O . TYR A 1 116 ? 19.380 -3.534 -47.068 1.00 88.31 116 TYR A O 1
ATOM 860 N N . HIS A 1 117 ? 18.946 -5.098 -45.495 1.00 87.12 117 HIS A N 1
ATOM 861 C CA . HIS A 1 117 ? 17.908 -5.857 -46.195 1.00 87.12 117 HIS A CA 1
ATOM 862 C C . HIS A 1 117 ? 16.512 -5.408 -45.793 1.00 87.12 117 HIS A C 1
ATOM 864 O O . HIS A 1 117 ? 16.321 -5.119 -44.606 1.00 87.12 117 HIS A O 1
ATOM 870 N N . SER A 1 118 ? 15.546 -5.476 -46.715 1.00 84.00 118 SER A N 1
ATOM 871 C CA . SER A 1 118 ? 14.103 -5.326 -46.438 1.00 84.00 118 SER A CA 1
ATOM 872 C C . SER A 1 118 ? 13.827 -4.182 -45.456 1.00 84.00 118 SER A C 1
ATOM 874 O O . SER A 1 118 ? 13.195 -4.338 -44.405 1.00 84.00 118 SER A O 1
ATOM 876 N N . LYS A 1 119 ? 14.438 -3.022 -45.716 1.00 83.94 119 LYS A N 1
ATOM 877 C CA . LYS A 1 119 ? 14.446 -1.915 -44.767 1.00 83.94 119 LYS A CA 1
ATOM 878 C C . LYS A 1 119 ? 13.139 -1.139 -44.876 1.00 83.94 119 LYS A C 1
ATOM 880 O O . LYS A 1 119 ? 12.974 -0.318 -45.776 1.00 83.94 119 LYS A O 1
ATOM 885 N N . THR A 1 120 ? 12.251 -1.337 -43.905 1.00 83.19 120 THR A N 1
ATOM 886 C CA . THR A 1 120 ? 11.005 -0.568 -43.781 1.00 83.19 120 THR A CA 1
ATOM 887 C C . THR A 1 120 ? 11.239 0.809 -43.155 1.00 83.19 120 THR A C 1
ATOM 889 O O . THR A 1 120 ? 12.044 0.968 -42.222 1.00 83.19 120 THR A O 1
ATOM 892 N N . TYR A 1 121 ? 10.504 1.805 -43.645 1.00 83.25 121 TYR A N 1
ATOM 893 C CA . TYR A 1 121 ? 10.423 3.150 -43.086 1.00 83.25 121 TYR A CA 1
ATOM 894 C C . TYR A 1 121 ? 8.994 3.710 -43.182 1.00 83.25 121 TYR A C 1
ATOM 896 O O . TYR A 1 121 ? 8.218 3.338 -44.062 1.00 83.25 121 TYR A O 1
ATOM 904 N N . TYR A 1 122 ? 8.663 4.642 -42.282 1.00 80.50 122 TYR A N 1
ATOM 905 C CA . TYR A 1 122 ? 7.385 5.356 -42.274 1.00 80.50 122 TYR A CA 1
ATOM 906 C C . TYR A 1 122 ? 7.612 6.860 -42.434 1.00 80.50 122 TYR A C 1
ATOM 908 O O . TYR A 1 122 ? 8.454 7.446 -41.753 1.00 80.50 122 TYR A O 1
ATOM 916 N N . LEU A 1 123 ? 6.836 7.489 -43.314 1.00 74.38 123 LEU A N 1
ATOM 917 C CA . LEU A 1 123 ? 6.750 8.941 -43.448 1.00 74.38 123 LEU A CA 1
ATOM 918 C C . LEU A 1 123 ? 5.484 9.431 -42.751 1.00 74.38 123 LEU A C 1
ATOM 920 O O . LEU A 1 123 ? 4.373 9.066 -43.145 1.00 74.38 123 LEU A O 1
ATOM 924 N N . HIS A 1 124 ? 5.654 10.253 -41.716 1.00 68.50 124 HIS A N 1
ATOM 925 C CA . HIS A 1 124 ? 4.544 10.824 -40.959 1.00 68.50 124 HIS A CA 1
ATOM 926 C C . HIS A 1 124 ? 3.948 12.048 -41.674 1.00 68.50 124 HIS A C 1
ATOM 928 O O . HIS A 1 124 ? 4.635 12.687 -42.472 1.00 68.50 124 HIS A O 1
ATOM 934 N N . PRO A 1 125 ? 2.699 12.436 -41.354 1.00 64.25 125 PRO A N 1
ATOM 935 C CA . PRO A 1 125 ? 2.078 13.638 -41.916 1.00 64.25 125 PRO A CA 1
ATOM 936 C C . PRO A 1 125 ? 2.875 14.926 -41.689 1.00 64.25 125 PRO A C 1
ATOM 938 O O . PRO A 1 125 ? 2.812 15.841 -42.508 1.00 64.25 125 PRO A O 1
ATOM 941 N N . ASP A 1 126 ? 3.663 14.959 -40.615 1.00 62.75 126 ASP A N 1
ATOM 942 C CA . ASP A 1 126 ? 4.531 16.079 -40.249 1.00 62.75 126 ASP A CA 1
ATOM 943 C C . ASP A 1 126 ? 5.918 16.025 -40.931 1.00 62.75 126 ASP A C 1
ATOM 945 O O . ASP A 1 126 ? 6.753 16.905 -40.720 1.00 62.75 126 ASP A O 1
ATOM 949 N N . SER A 1 127 ? 6.198 15.001 -41.749 1.00 61.41 127 SER A N 1
ATOM 950 C CA . SER A 1 127 ? 7.430 14.900 -42.540 1.00 61.41 127 SER A CA 1
ATOM 951 C C . SER A 1 127 ? 7.405 15.845 -43.760 1.00 61.41 127 SER A C 1
ATOM 953 O O . SER A 1 127 ? 6.328 16.186 -44.265 1.00 61.41 127 SER A O 1
ATOM 955 N N . PRO A 1 128 ? 8.575 16.276 -44.283 1.00 48.38 128 PRO A N 1
ATOM 956 C CA . PRO A 1 128 ? 8.641 17.148 -45.458 1.00 48.38 128 PRO A CA 1
ATOM 957 C C . PRO A 1 128 ? 7.923 16.507 -46.658 1.00 48.38 128 PRO A C 1
ATOM 959 O O . PRO A 1 128 ? 8.361 15.477 -47.160 1.00 48.38 128 PRO A O 1
ATOM 962 N N . GLY A 1 129 ? 6.809 17.102 -47.104 1.00 57.72 129 GLY A N 1
ATOM 963 C CA . GLY A 1 129 ? 5.964 16.563 -48.183 1.00 57.72 129 GLY A CA 1
ATOM 964 C C . GLY A 1 129 ? 4.495 16.303 -47.820 1.00 57.72 129 GLY A C 1
ATOM 965 O O . GLY A 1 129 ? 3.734 15.981 -48.724 1.00 57.72 129 GLY A O 1
ATOM 966 N N . GLY A 1 130 ? 4.094 16.476 -46.551 1.00 53.09 130 GLY A N 1
ATOM 967 C CA . GLY A 1 130 ? 2.703 16.641 -46.091 1.00 53.09 130 GLY A CA 1
ATOM 968 C C . GLY A 1 130 ? 1.654 15.748 -46.768 1.00 53.09 130 GLY A C 1
ATOM 969 O O . GLY A 1 130 ? 0.928 16.203 -47.651 1.00 53.09 130 GLY A O 1
ATOM 970 N N . GLY A 1 131 ? 1.548 14.492 -46.328 1.00 63.16 131 GLY A N 1
ATOM 971 C CA . GLY A 1 131 ? 0.570 13.517 -46.822 1.00 63.16 131 GLY A CA 1
ATOM 972 C C . GLY A 1 131 ? 0.105 12.542 -45.730 1.00 63.16 131 GLY A C 1
ATOM 973 O O . GLY A 1 131 ? 0.537 12.659 -44.587 1.00 63.16 131 GLY A O 1
ATOM 974 N N . PRO A 1 132 ? -0.789 11.584 -46.036 1.00 69.56 132 PRO A N 1
ATOM 975 C CA . PRO A 1 132 ? -1.142 10.518 -45.093 1.00 69.56 132 PRO A CA 1
ATOM 976 C C . PRO A 1 132 ? 0.099 9.702 -44.694 1.00 69.56 132 PRO A C 1
ATOM 978 O O . PRO A 1 132 ? 1.103 9.731 -45.403 1.00 69.56 132 PRO A O 1
ATOM 981 N N . LEU A 1 133 ? 0.022 8.960 -43.581 1.00 74.50 133 LEU A N 1
ATOM 982 C CA . LEU A 1 133 ? 1.077 8.021 -43.182 1.00 74.50 133 LEU A CA 1
ATOM 983 C C . LEU A 1 133 ? 1.385 7.084 -44.356 1.00 74.50 133 LEU A C 1
ATOM 985 O O . LEU A 1 133 ? 0.488 6.403 -44.857 1.00 74.50 133 LEU A O 1
ATOM 989 N N . ARG A 1 134 ? 2.640 7.076 -44.805 1.00 78.75 134 ARG A N 1
ATOM 990 C CA . ARG A 1 134 ? 3.097 6.231 -45.911 1.00 78.75 134 ARG A CA 1
ATOM 991 C C . ARG A 1 134 ? 4.177 5.290 -45.422 1.00 78.75 134 ARG A C 1
ATOM 993 O O . ARG A 1 134 ? 5.126 5.718 -44.773 1.00 78.75 134 ARG A O 1
ATOM 1000 N N . GLU A 1 135 ? 4.016 4.027 -45.769 1.00 83.75 135 GLU A N 1
ATOM 1001 C CA . GLU A 1 135 ? 5.015 2.987 -45.581 1.00 83.75 135 GLU A CA 1
ATOM 1002 C C . GLU A 1 135 ? 5.823 2.822 -46.869 1.00 83.75 135 GLU A C 1
ATOM 1004 O O . GLU A 1 135 ? 5.272 2.887 -47.974 1.00 83.75 135 GLU A O 1
ATOM 1009 N N . GLY A 1 136 ? 7.131 2.643 -46.719 1.00 83.88 136 GLY A N 1
ATOM 1010 C CA . GLY A 1 136 ? 8.032 2.262 -47.794 1.00 83.88 136 GLY A CA 1
ATOM 1011 C C . GLY A 1 136 ? 8.956 1.144 -47.331 1.00 83.88 136 GLY A C 1
ATOM 1012 O O . GLY A 1 136 ? 9.334 1.084 -46.162 1.00 83.88 136 GLY A O 1
ATOM 1013 N N . GLU A 1 137 ? 9.319 0.268 -48.257 1.00 86.06 137 GLU A N 1
ATOM 1014 C CA . GLU A 1 137 ? 10.254 -0.828 -48.037 1.00 86.06 137 GLU A CA 1
ATOM 1015 C C . GLU A 1 137 ? 11.347 -0.746 -49.096 1.00 86.06 137 GLU A C 1
ATOM 1017 O O . GLU A 1 137 ? 11.058 -0.517 -50.267 1.00 86.06 137 GLU A O 1
ATOM 1022 N N . ILE A 1 138 ? 12.597 -0.868 -48.659 1.00 90.00 138 ILE A N 1
ATOM 1023 C CA . ILE A 1 138 ? 13.774 -0.859 -49.523 1.00 90.00 138 ILE A CA 1
ATOM 1024 C C . ILE A 1 138 ? 14.365 -2.261 -49.528 1.00 90.00 138 ILE A C 1
ATOM 1026 O O . ILE A 1 138 ? 14.803 -2.718 -48.470 1.00 90.00 138 ILE A O 1
ATOM 1030 N N . ASP A 1 139 ? 14.452 -2.895 -50.698 1.00 89.31 139 ASP A N 1
ATOM 1031 C CA . ASP A 1 139 ? 15.043 -4.234 -50.831 1.00 89.31 139 ASP A CA 1
ATOM 1032 C C . ASP A 1 139 ? 16.483 -4.245 -50.294 1.00 89.31 139 ASP A C 1
ATOM 1034 O O . ASP A 1 139 ? 16.825 -5.014 -49.392 1.00 89.31 139 ASP A O 1
ATOM 1038 N N . PHE A 1 140 ? 17.315 -3.319 -50.789 1.00 93.38 140 PHE A N 1
ATOM 1039 C CA . PHE A 1 140 ? 18.698 -3.158 -50.351 1.00 93.38 140 PHE A CA 1
ATOM 1040 C C . PHE A 1 140 ? 19.093 -1.694 -50.170 1.00 93.38 140 PHE A C 1
ATOM 1042 O O . PHE A 1 140 ? 19.043 -0.885 -51.095 1.00 93.38 140 PHE A O 1
ATOM 1049 N N . LEU A 1 141 ? 19.573 -1.360 -48.975 1.00 94.44 141 LEU A N 1
ATOM 1050 C CA . LEU A 1 141 ? 20.168 -0.063 -48.665 1.00 94.44 141 LEU A CA 1
ATOM 1051 C C . LEU A 1 141 ? 21.647 -0.247 -48.322 1.00 94.44 141 LEU A C 1
ATOM 1053 O O . LEU A 1 141 ? 21.992 -0.864 -47.316 1.00 94.44 141 LEU A O 1
ATOM 1057 N N . LEU A 1 142 ? 22.528 0.318 -49.139 1.00 94.44 142 LEU A N 1
ATOM 1058 C CA . LEU A 1 142 ? 23.971 0.202 -48.988 1.00 94.44 142 LEU A CA 1
ATOM 1059 C C . LEU A 1 142 ? 24.552 1.516 -48.458 1.00 94.44 142 LEU A C 1
ATOM 1061 O O . LEU A 1 142 ? 24.275 2.587 -48.994 1.00 94.44 142 LEU A O 1
ATOM 1065 N N . LEU A 1 143 ? 25.399 1.436 -47.433 1.00 92.06 143 LEU A N 1
ATOM 1066 C CA . LEU A 1 143 ? 26.175 2.563 -46.916 1.00 92.06 143 LEU A CA 1
ATOM 1067 C C . LEU A 1 143 ? 27.671 2.285 -47.030 1.00 92.06 143 LEU A C 1
ATOM 1069 O O . LEU A 1 143 ? 28.151 1.242 -46.583 1.00 92.06 143 LEU A O 1
ATOM 1073 N N . HIS A 1 144 ? 28.404 3.276 -47.530 1.00 93.31 144 HIS A N 1
ATOM 1074 C CA . HIS A 1 144 ? 29.858 3.281 -47.598 1.00 93.31 144 HIS A CA 1
ATOM 1075 C C . HIS A 1 144 ? 30.420 4.574 -46.986 1.00 93.31 144 HIS A C 1
ATOM 1077 O O . HIS A 1 144 ? 29.948 5.666 -47.320 1.00 93.31 144 HIS A O 1
ATOM 1083 N N . PRO A 1 145 ? 31.452 4.511 -46.123 1.00 86.69 145 PRO A N 1
ATOM 1084 C CA . PRO A 1 145 ? 32.007 5.698 -45.474 1.00 86.69 145 PRO A CA 1
ATOM 1085 C C . PRO A 1 145 ? 32.597 6.710 -46.465 1.00 86.69 145 PRO A C 1
ATOM 1087 O O . PRO A 1 145 ? 32.569 7.903 -46.185 1.00 86.69 145 PRO A O 1
ATOM 1090 N N . GLU A 1 146 ? 33.110 6.273 -47.613 1.00 90.06 146 GLU A N 1
ATOM 1091 C CA . GLU A 1 146 ? 33.728 7.180 -48.594 1.00 90.06 146 GLU A CA 1
ATOM 1092 C C . GLU A 1 146 ? 32.818 7.521 -49.773 1.00 90.06 146 GLU A C 1
ATOM 1094 O O . GLU A 1 146 ? 32.986 8.567 -50.392 1.00 90.06 146 GLU A O 1
ATOM 1099 N N . HIS A 1 147 ? 31.843 6.660 -50.077 1.00 90.06 147 HIS A N 1
ATOM 1100 C CA . HIS A 1 147 ? 31.058 6.757 -51.312 1.00 90.06 147 HIS A CA 1
ATOM 1101 C C . HIS A 1 147 ? 29.596 7.130 -51.072 1.00 90.06 147 HIS A C 1
ATOM 1103 O O . HIS A 1 147 ? 28.937 7.553 -52.013 1.00 90.06 147 HIS A O 1
ATOM 1109 N N . GLY A 1 148 ? 29.106 7.055 -49.829 1.00 91.75 148 GLY A N 1
ATOM 1110 C CA . GLY A 1 148 ? 27.775 7.528 -49.463 1.00 91.75 148 GLY A CA 1
ATOM 1111 C C . GLY A 1 148 ? 26.722 6.421 -49.400 1.00 91.75 148 GLY A C 1
ATOM 1112 O O . GLY A 1 148 ? 27.000 5.343 -48.875 1.00 91.75 148 GLY A O 1
ATOM 1113 N N . LEU A 1 149 ? 25.504 6.716 -49.855 1.00 93.38 149 LEU A N 1
ATOM 1114 C CA . LEU A 1 149 ? 24.312 5.875 -49.692 1.00 93.38 149 LEU A CA 1
ATOM 1115 C C . LEU A 1 149 ? 23.733 5.461 -51.043 1.00 93.38 149 LEU A C 1
ATOM 1117 O O . LEU A 1 149 ? 23.484 6.311 -51.891 1.00 93.38 149 LEU A O 1
ATOM 1121 N N . LEU A 1 150 ? 23.455 4.175 -51.227 1.00 95.94 150 LEU A N 1
ATOM 1122 C CA . LEU A 1 150 ? 22.784 3.661 -52.418 1.00 95.94 150 LEU A CA 1
ATOM 1123 C C . LEU A 1 150 ? 21.523 2.892 -52.029 1.00 95.94 150 LEU A C 1
ATOM 1125 O O . LEU A 1 150 ? 21.590 1.942 -51.252 1.00 95.94 150 LEU A O 1
ATOM 1129 N N . VAL A 1 151 ? 20.391 3.288 -52.602 1.00 96.25 151 VAL A N 1
ATOM 1130 C CA . VAL A 1 151 ? 19.154 2.500 -52.600 1.00 96.25 151 VAL A CA 1
ATOM 1131 C C . VAL A 1 151 ? 19.144 1.607 -53.835 1.00 96.25 151 VAL A C 1
ATOM 1133 O O . VAL A 1 151 ? 19.312 2.097 -54.950 1.00 96.25 151 VAL A O 1
ATOM 1136 N N . LEU A 1 152 ? 18.953 0.306 -53.647 1.00 96.69 152 LEU A N 1
ATOM 1137 C CA . LEU A 1 152 ? 18.913 -0.679 -54.718 1.00 96.69 152 LEU A CA 1
ATOM 1138 C C . LEU A 1 152 ? 17.586 -1.445 -54.669 1.00 96.69 152 LEU A C 1
ATOM 1140 O O . LEU A 1 152 ? 17.332 -2.192 -53.729 1.00 96.69 152 LEU A O 1
ATOM 1144 N N . GLU A 1 153 ? 16.768 -1.253 -55.703 1.00 96.06 153 GLU A N 1
ATOM 1145 C CA . GLU A 1 153 ? 15.512 -1.983 -55.922 1.00 96.06 153 GLU A CA 1
ATOM 1146 C C . GLU A 1 153 ? 15.782 -3.237 -56.760 1.00 96.06 153 GLU A C 1
ATOM 1148 O O . GLU A 1 153 ? 16.469 -3.165 -57.782 1.00 96.06 153 GLU A O 1
ATOM 1153 N N . VAL A 1 154 ? 15.228 -4.384 -56.377 1.00 93.44 154 VAL A N 1
ATOM 1154 C CA . VAL A 1 154 ? 15.458 -5.669 -57.039 1.00 93.44 154 VAL A CA 1
ATOM 1155 C C . VAL A 1 154 ? 14.165 -6.180 -57.662 1.00 93.44 154 VAL A C 1
ATOM 1157 O O . VAL A 1 154 ? 13.132 -6.318 -57.010 1.00 93.44 154 VAL A O 1
ATOM 1160 N N . LYS A 1 155 ? 14.217 -6.530 -58.951 1.00 91.25 155 LYS A N 1
ATOM 1161 C CA . LYS A 1 155 ? 13.130 -7.258 -59.621 1.00 91.25 155 LYS A CA 1
ATOM 1162 C C . LYS A 1 155 ? 13.673 -8.543 -60.229 1.00 91.25 155 LYS A C 1
ATOM 1164 O O . LYS A 1 155 ? 14.540 -8.511 -61.098 1.00 91.25 155 LYS A O 1
ATOM 1169 N N . GLY A 1 156 ? 13.175 -9.671 -59.728 1.00 85.12 156 GLY A N 1
ATOM 1170 C CA . GLY A 1 156 ? 13.442 -10.993 -60.291 1.00 85.12 156 GLY A CA 1
ATOM 1171 C C . GLY A 1 156 ? 12.506 -11.329 -61.454 1.00 85.12 156 GLY A C 1
ATOM 1172 O O . GLY A 1 156 ? 11.520 -10.627 -61.698 1.00 85.12 156 GLY A O 1
ATOM 1173 N N . GLY A 1 157 ? 12.808 -12.428 -62.137 1.00 85.94 157 GLY A N 1
ATOM 1174 C CA . GLY A 1 157 ? 12.082 -12.896 -63.313 1.00 85.94 157 GLY A CA 1
ATOM 1175 C C . GLY A 1 157 ? 12.512 -12.218 -64.617 1.00 85.94 157 GLY A C 1
ATOM 1176 O O . GLY A 1 157 ? 13.471 -11.447 -64.662 1.00 85.94 157 GLY A O 1
ATOM 1177 N N . GLY A 1 158 ? 11.797 -12.528 -65.700 1.00 88.38 158 GLY A N 1
ATOM 1178 C CA . GLY A 1 158 ? 12.017 -11.921 -67.011 1.00 88.38 158 GLY A CA 1
ATOM 1179 C C . GLY A 1 158 ? 11.434 -10.512 -67.069 1.00 88.38 158 GLY A C 1
ATOM 1180 O O . GLY A 1 158 ? 10.217 -10.352 -67.036 1.00 88.38 158 GLY A O 1
ATOM 1181 N N . ILE A 1 159 ? 12.279 -9.487 -67.163 1.00 91.06 159 ILE A N 1
ATOM 1182 C CA . ILE A 1 159 ? 11.840 -8.086 -67.159 1.00 91.06 159 ILE A CA 1
ATOM 1183 C C . ILE A 1 159 ? 11.666 -7.566 -68.585 1.00 91.06 159 ILE A C 1
ATOM 1185 O O . ILE A 1 159 ? 12.557 -7.694 -69.423 1.00 91.06 159 ILE A O 1
ATOM 1189 N N . SER A 1 160 ? 10.530 -6.922 -68.845 1.00 88.88 160 SER A N 1
ATOM 1190 C CA . SER A 1 160 ? 10.251 -6.234 -70.106 1.00 88.88 160 SER A CA 1
ATOM 1191 C C . SER A 1 160 ? 9.681 -4.835 -69.869 1.00 88.88 160 SER A C 1
ATOM 1193 O O . SER A 1 160 ? 9.050 -4.563 -68.843 1.00 88.88 160 SER A O 1
ATOM 1195 N N . PHE A 1 161 ? 9.924 -3.939 -70.827 1.00 88.44 161 PHE A N 1
ATOM 1196 C CA . PHE A 1 161 ? 9.425 -2.568 -70.820 1.00 88.44 161 PHE A CA 1
ATOM 1197 C C . PHE A 1 161 ? 8.835 -2.212 -72.185 1.00 88.44 161 PHE A C 1
ATOM 1199 O O . PHE A 1 161 ? 9.516 -2.306 -73.208 1.00 88.44 161 PHE A O 1
ATOM 1206 N N . GLU A 1 162 ? 7.583 -1.758 -72.202 1.00 87.56 162 GLU A N 1
ATOM 1207 C CA . GLU A 1 162 ? 6.917 -1.267 -73.406 1.00 87.56 162 GLU A CA 1
ATOM 1208 C C . GLU A 1 162 ? 6.904 0.269 -73.420 1.00 87.56 162 GLU A C 1
ATOM 1210 O O . GLU A 1 162 ? 6.097 0.923 -72.759 1.00 87.56 162 GLU A O 1
ATOM 1215 N N . GLY A 1 163 ? 7.786 0.872 -74.223 1.00 80.75 163 GLY A N 1
ATOM 1216 C CA . GLY A 1 163 ? 8.000 2.326 -74.220 1.00 80.75 163 GLY A CA 1
ATOM 1217 C C . GLY A 1 163 ? 6.806 3.184 -74.659 1.00 80.75 163 GLY A C 1
ATOM 1218 O O . GLY A 1 163 ? 6.738 4.351 -74.284 1.00 80.75 163 GLY A O 1
ATOM 1219 N N . ARG A 1 164 ? 5.848 2.638 -75.425 1.00 83.06 164 ARG A N 1
ATOM 1220 C CA . ARG A 1 164 ? 4.644 3.383 -75.853 1.00 83.06 164 ARG A CA 1
ATOM 1221 C C . ARG A 1 164 ? 3.625 3.548 -74.729 1.00 83.06 164 ARG A C 1
ATOM 1223 O O . ARG A 1 164 ? 2.996 4.596 -74.635 1.00 83.06 164 ARG A O 1
ATOM 1230 N N . SER A 1 165 ? 3.454 2.515 -73.913 1.00 84.94 165 SER A N 1
ATOM 1231 C CA . SER A 1 165 ? 2.525 2.493 -72.779 1.00 84.94 165 SER A CA 1
ATOM 1232 C C . SER A 1 165 ? 3.210 2.839 -71.453 1.00 84.94 165 SER A C 1
ATOM 1234 O O . SER A 1 165 ? 2.531 3.015 -70.446 1.00 84.94 165 SER A O 1
ATOM 1236 N N . ALA A 1 166 ? 4.545 2.949 -71.460 1.00 83.88 166 ALA A N 1
ATOM 1237 C CA . ALA A 1 166 ? 5.398 3.070 -70.281 1.00 83.88 166 ALA A CA 1
ATOM 1238 C C . ALA A 1 166 ? 5.158 1.948 -69.251 1.00 83.88 166 ALA A C 1
ATOM 1240 O O . ALA A 1 166 ? 5.315 2.160 -68.047 1.00 83.88 166 ALA A O 1
ATOM 1241 N N . ARG A 1 167 ? 4.768 0.758 -69.727 1.00 89.88 167 ARG A N 1
ATOM 1242 C CA . ARG A 1 167 ? 4.432 -0.389 -68.884 1.00 89.88 167 ARG A CA 1
ATOM 1243 C C . ARG A 1 167 ? 5.657 -1.258 -68.631 1.00 89.88 167 ARG A C 1
ATOM 1245 O O . ARG A 1 167 ? 6.364 -1.630 -69.567 1.00 89.88 167 ARG A O 1
ATOM 1252 N N . TRP A 1 168 ? 5.860 -1.610 -67.367 1.00 92.75 168 TRP A N 1
ATOM 1253 C CA . TRP A 1 168 ? 6.846 -2.594 -66.938 1.00 92.75 168 TRP A CA 1
ATOM 1254 C C . TRP A 1 168 ? 6.159 -3.919 -66.621 1.00 92.75 168 TRP A C 1
ATOM 1256 O O . TRP A 1 168 ? 5.069 -3.951 -66.046 1.00 92.75 168 TRP A O 1
ATOM 1266 N N . THR A 1 169 ? 6.786 -5.029 -66.989 1.00 92.19 169 THR A N 1
ATOM 1267 C CA . THR A 1 169 ? 6.243 -6.368 -66.738 1.00 92.19 169 THR A CA 1
ATOM 1268 C C . THR A 1 169 ? 7.359 -7.297 -66.284 1.00 92.19 169 THR A C 1
ATOM 1270 O O . THR A 1 169 ? 8.442 -7.279 -66.870 1.00 92.19 169 THR A O 1
ATOM 1273 N N . SER A 1 170 ? 7.094 -8.089 -65.244 1.00 91.06 170 SER A N 1
ATOM 1274 C CA . SER A 1 170 ? 7.955 -9.190 -64.805 1.00 91.06 170 SER A CA 1
ATOM 1275 C C . SER A 1 170 ? 7.275 -10.518 -65.114 1.00 91.06 170 SER A C 1
ATOM 1277 O O . SER A 1 170 ? 6.092 -10.695 -64.830 1.00 91.06 170 SER A O 1
ATOM 1279 N N . VAL A 1 171 ? 8.023 -11.434 -65.717 1.00 87.81 171 VAL A N 1
ATOM 1280 C CA . VAL A 1 171 ? 7.612 -12.813 -65.961 1.00 87.81 171 VAL A CA 1
ATOM 1281 C C . VAL A 1 171 ? 8.194 -13.679 -64.859 1.00 87.81 171 VAL A C 1
ATOM 1283 O O . VAL A 1 171 ? 9.417 -13.771 -64.721 1.00 87.81 171 VAL A O 1
ATOM 1286 N N . ASP A 1 172 ? 7.331 -14.298 -64.063 1.00 80.56 172 ASP A N 1
ATOM 1287 C CA . ASP A 1 172 ? 7.767 -15.174 -62.985 1.00 80.56 172 ASP A CA 1
ATOM 1288 C C . ASP A 1 172 ? 8.317 -16.516 -63.508 1.00 80.56 172 ASP A C 1
ATOM 1290 O O . ASP A 1 172 ? 8.348 -16.814 -64.704 1.00 80.56 172 ASP A O 1
ATOM 1294 N N . ARG A 1 173 ? 8.769 -17.366 -62.584 1.00 69.94 173 ARG A N 1
ATOM 1295 C CA . ARG A 1 173 ? 9.307 -18.701 -62.893 1.00 69.94 173 ARG A CA 1
ATOM 1296 C C . ARG A 1 173 ? 8.281 -19.686 -63.474 1.00 69.94 173 ARG A C 1
ATOM 1298 O O . ARG A 1 173 ? 8.690 -20.726 -63.981 1.00 69.94 173 ARG A O 1
ATOM 1305 N N . HIS A 1 174 ? 6.985 -19.390 -63.389 1.00 76.25 174 HIS A N 1
ATOM 1306 C CA . HIS A 1 174 ? 5.904 -20.175 -63.991 1.00 76.25 174 HIS A CA 1
ATOM 1307 C C . HIS A 1 174 ? 5.539 -19.671 -65.396 1.00 76.25 174 HIS A C 1
ATOM 1309 O O . HIS A 1 174 ? 4.690 -20.266 -66.057 1.00 76.25 174 HIS A O 1
ATOM 1315 N N . GLY A 1 175 ? 6.214 -18.622 -65.879 1.00 77.75 175 GLY A N 1
ATOM 1316 C CA . GLY A 1 175 ? 5.955 -18.014 -67.179 1.00 77.75 175 GLY A CA 1
ATOM 1317 C C . GLY A 1 175 ? 4.773 -17.045 -67.169 1.00 77.75 175 GLY A C 1
ATOM 1318 O O . GLY A 1 175 ? 4.359 -16.602 -68.241 1.00 77.75 175 GLY A O 1
ATOM 1319 N N . GLU A 1 176 ? 4.230 -16.701 -65.997 1.00 84.62 176 GLU A N 1
ATOM 1320 C CA . GLU A 1 176 ? 3.137 -15.737 -65.888 1.00 84.62 176 GLU A CA 1
ATOM 1321 C C . GLU A 1 176 ? 3.677 -14.306 -65.866 1.00 84.62 176 GLU A C 1
ATOM 1323 O O . GLU A 1 176 ? 4.618 -13.979 -65.141 1.00 84.62 176 GLU A O 1
ATOM 1328 N N . ALA A 1 177 ? 3.075 -13.445 -66.688 1.00 88.38 177 ALA A N 1
ATOM 1329 C CA . ALA A 1 177 ? 3.460 -12.050 -66.835 1.00 88.38 177 ALA A CA 1
ATOM 1330 C C . ALA A 1 177 ? 2.625 -11.152 -65.913 1.00 88.38 177 ALA A C 1
ATOM 1332 O O . ALA A 1 177 ? 1.405 -11.064 -66.057 1.00 88.38 177 ALA A O 1
ATOM 1333 N N . HIS A 1 178 ? 3.296 -10.428 -65.021 1.00 88.56 178 HIS A N 1
ATOM 1334 C CA . HIS A 1 178 ? 2.685 -9.513 -64.059 1.00 88.56 178 HIS A CA 1
ATOM 1335 C C . HIS A 1 178 ? 3.119 -8.077 -64.345 1.00 88.56 178 HIS A C 1
ATOM 1337 O O . HIS A 1 178 ? 4.313 -7.789 -64.467 1.00 88.56 178 HIS A O 1
ATOM 1343 N N . GLU A 1 179 ? 2.160 -7.155 -64.450 1.00 91.88 179 GLU A N 1
ATOM 1344 C CA . GLU A 1 179 ? 2.468 -5.724 -64.532 1.00 91.88 179 GLU A CA 1
ATOM 1345 C C . GLU A 1 179 ? 3.081 -5.259 -63.206 1.00 91.88 179 GLU A C 1
ATOM 1347 O O . GLU A 1 179 ? 2.511 -5.462 -62.133 1.00 91.88 179 GLU A O 1
ATOM 1352 N N . ILE A 1 180 ? 4.257 -4.636 -63.282 1.00 90.81 180 ILE A N 1
ATOM 1353 C CA . ILE A 1 180 ? 4.992 -4.139 -62.118 1.00 90.81 180 ILE A CA 1
ATOM 1354 C C . ILE A 1 180 ? 5.100 -2.618 -62.170 1.00 90.81 180 ILE A C 1
ATOM 1356 O O . ILE A 1 180 ? 5.002 -1.988 -63.224 1.00 90.81 180 ILE A O 1
ATOM 1360 N N . ARG A 1 181 ? 5.330 -2.010 -61.005 1.00 90.31 181 ARG A N 1
ATOM 1361 C CA . ARG A 1 181 ? 5.674 -0.588 -60.933 1.00 90.31 181 ARG A CA 1
ATOM 1362 C C . ARG A 1 181 ? 7.022 -0.344 -61.605 1.00 90.31 181 ARG A C 1
ATOM 1364 O O . ARG A 1 181 ? 7.877 -1.225 -61.617 1.00 90.31 181 ARG A O 1
ATOM 1371 N N . ASP A 1 182 ? 7.205 0.871 -62.115 1.00 93.12 182 ASP A N 1
ATOM 1372 C CA . ASP A 1 182 ? 8.486 1.326 -62.654 1.00 93.12 182 ASP A CA 1
ATOM 1373 C C . ASP A 1 182 ? 9.574 1.233 -61.564 1.00 93.12 182 ASP A C 1
ATOM 1375 O O . ASP A 1 182 ? 9.524 2.001 -60.592 1.00 93.12 182 ASP A O 1
ATOM 1379 N N . PRO A 1 183 ? 10.547 0.313 -61.707 1.00 92.69 183 PRO A N 1
ATOM 1380 C CA . PRO A 1 183 ? 11.525 0.048 -60.660 1.00 92.69 183 PRO A CA 1
ATOM 1381 C C . PRO A 1 183 ? 12.502 1.215 -60.473 1.00 92.69 183 PRO A C 1
ATOM 1383 O O . PRO A 1 183 ? 12.961 1.455 -59.359 1.00 92.69 183 PRO A O 1
ATOM 1386 N N . PHE A 1 184 ? 12.772 2.005 -61.520 1.00 93.81 184 PHE A N 1
ATOM 1387 C CA . PHE A 1 184 ? 13.641 3.181 -61.419 1.00 93.81 184 PHE A CA 1
ATOM 1388 C C . PHE A 1 184 ? 12.957 4.295 -60.629 1.00 93.81 184 PHE A C 1
ATOM 1390 O O . PHE A 1 184 ? 13.573 4.913 -59.757 1.00 93.81 184 PHE A O 1
ATOM 1397 N N . ARG A 1 185 ? 11.664 4.535 -60.889 1.00 91.88 185 ARG A N 1
ATOM 1398 C CA . ARG A 1 185 ? 10.879 5.502 -60.104 1.00 91.88 185 ARG A CA 1
ATOM 1399 C C . ARG A 1 185 ? 10.719 5.064 -58.654 1.00 91.88 185 ARG A C 1
ATOM 1401 O O . ARG A 1 185 ? 10.751 5.919 -57.772 1.00 91.88 185 ARG A O 1
ATOM 1408 N N . GLN A 1 186 ? 10.554 3.765 -58.414 1.00 91.19 186 GLN A N 1
ATOM 1409 C CA . GLN A 1 186 ? 10.457 3.211 -57.069 1.00 91.19 186 GLN A CA 1
ATOM 1410 C C . GLN A 1 186 ? 11.757 3.438 -56.283 1.00 91.19 186 GLN A C 1
ATOM 1412 O O . GLN A 1 186 ? 11.723 4.090 -55.239 1.00 91.19 186 GLN A O 1
ATOM 1417 N N . ALA A 1 187 ? 12.904 3.034 -56.840 1.00 93.31 187 ALA A N 1
ATOM 1418 C CA . ALA A 1 187 ? 14.214 3.244 -56.223 1.00 93.31 187 ALA A CA 1
ATOM 1419 C C . ALA A 1 187 ? 14.492 4.736 -55.944 1.00 93.31 187 ALA A C 1
ATOM 1421 O O . ALA A 1 187 ? 14.937 5.102 -54.855 1.00 93.31 187 ALA A O 1
ATOM 1422 N N . GLN A 1 188 ? 14.169 5.616 -56.899 1.00 93.94 188 GLN A N 1
ATOM 1423 C CA . GLN A 1 188 ? 14.323 7.063 -56.737 1.00 93.94 188 GLN A CA 1
ATOM 1424 C C . GLN A 1 188 ? 13.436 7.636 -55.622 1.00 93.94 188 GLN A C 1
ATOM 1426 O O . GLN A 1 188 ? 13.860 8.526 -54.884 1.00 93.94 188 GLN A O 1
ATOM 1431 N N . GLN A 1 189 ? 12.186 7.179 -55.513 1.00 90.62 189 GLN A N 1
ATOM 1432 C CA . GLN A 1 189 ? 11.287 7.650 -54.462 1.00 90.62 189 GLN A CA 1
ATOM 1433 C C . GLN A 1 189 ? 11.798 7.224 -53.084 1.00 90.62 189 GLN A C 1
ATOM 1435 O O . GLN A 1 189 ? 11.859 8.055 -52.181 1.00 90.62 189 GLN A O 1
ATOM 1440 N N . HIS A 1 190 ? 12.222 5.967 -52.949 1.00 91.56 190 HIS A N 1
ATOM 1441 C CA . HIS A 1 190 ? 12.792 5.432 -51.716 1.00 91.56 190 HIS A CA 1
ATOM 1442 C C . HIS A 1 190 ? 14.054 6.183 -51.269 1.00 91.56 190 HIS A C 1
ATOM 1444 O O . HIS A 1 190 ? 14.196 6.515 -50.092 1.00 91.56 190 HIS A O 1
ATOM 1450 N N . GLU A 1 191 ? 14.939 6.520 -52.207 1.00 92.88 191 GLU A N 1
ATOM 1451 C CA . GLU A 1 191 ? 16.119 7.352 -51.951 1.00 92.88 191 GLU A CA 1
ATOM 1452 C C . GLU A 1 191 ? 15.742 8.739 -51.410 1.00 92.88 191 GLU A C 1
ATOM 1454 O O . GLU A 1 191 ? 16.238 9.140 -50.355 1.00 92.88 191 GLU A O 1
ATOM 1459 N N . LYS A 1 192 ? 14.814 9.445 -52.068 1.00 89.69 192 LYS A N 1
ATOM 1460 C CA . LYS A 1 192 ? 14.358 10.775 -51.625 1.00 89.69 192 LYS A CA 1
ATOM 1461 C C . LYS A 1 192 ? 13.710 10.741 -50.243 1.00 89.69 192 LYS A C 1
ATOM 1463 O O . LYS A 1 192 ? 14.005 11.597 -49.408 1.00 89.69 192 LYS A O 1
ATOM 1468 N N . ASP A 1 193 ? 12.844 9.762 -50.007 1.00 88.12 193 ASP A N 1
ATOM 1469 C CA . ASP A 1 193 ? 12.134 9.596 -48.740 1.00 88.12 193 ASP A CA 1
ATOM 1470 C C . ASP A 1 193 ? 13.115 9.360 -47.587 1.00 88.12 193 ASP A C 1
ATOM 1472 O O . ASP A 1 193 ? 13.034 10.007 -46.538 1.00 88.12 193 ASP A O 1
ATOM 1476 N N . LEU A 1 194 ? 14.085 8.466 -47.793 1.00 87.38 194 LEU A N 1
ATOM 1477 C CA . LEU A 1 194 ? 15.077 8.147 -46.779 1.00 87.38 194 LEU A CA 1
ATOM 1478 C C . LEU A 1 194 ? 16.001 9.336 -46.502 1.00 87.38 194 LEU A C 1
ATOM 1480 O O . LEU A 1 194 ? 16.266 9.643 -45.343 1.00 87.38 194 LEU A O 1
ATOM 1484 N N . VAL A 1 195 ? 16.464 10.043 -47.536 1.00 87.81 195 VAL A N 1
ATOM 1485 C CA . VAL A 1 195 ? 17.293 11.248 -47.370 1.00 87.81 195 VAL A CA 1
ATOM 1486 C C . VAL A 1 195 ? 16.532 12.337 -46.607 1.00 87.81 195 VAL A C 1
ATOM 1488 O O . VAL A 1 195 ? 17.102 12.970 -45.716 1.00 87.81 195 VAL A O 1
ATOM 1491 N N . ALA A 1 196 ? 15.231 12.511 -46.862 1.00 84.25 196 ALA A N 1
ATOM 1492 C CA . ALA A 1 196 ? 14.393 13.431 -46.094 1.00 84.25 196 ALA A CA 1
ATOM 1493 C C . ALA A 1 196 ? 14.291 13.029 -44.610 1.00 84.25 196 ALA A C 1
ATOM 1495 O O . ALA A 1 196 ? 14.436 13.888 -43.736 1.00 84.25 196 ALA A O 1
ATOM 1496 N N . LEU A 1 197 ? 14.111 11.736 -44.311 1.00 82.25 197 LEU A N 1
ATOM 1497 C CA . LEU A 1 197 ? 14.124 11.217 -42.936 1.00 82.25 197 LEU A CA 1
ATOM 1498 C C . LEU A 1 197 ? 15.477 11.438 -42.247 1.00 82.25 197 LEU A C 1
ATOM 1500 O O . LEU A 1 197 ? 15.514 11.831 -41.082 1.00 82.25 197 LEU A O 1
ATOM 1504 N N . LEU A 1 198 ? 16.587 11.239 -42.962 1.00 84.19 198 LEU A N 1
ATOM 1505 C CA . LEU A 1 198 ? 17.933 11.491 -42.443 1.00 84.19 198 LEU A CA 1
ATOM 1506 C C . LEU A 1 198 ? 18.152 12.973 -42.121 1.00 84.19 198 LEU A C 1
ATOM 1508 O O . LEU A 1 198 ? 18.745 13.283 -41.094 1.00 84.19 198 LEU A O 1
ATOM 1512 N N . HIS A 1 199 ? 17.654 13.891 -42.951 1.00 81.19 199 HIS A N 1
ATOM 1513 C CA . HIS A 1 199 ? 17.737 15.328 -42.673 1.00 81.19 199 HIS A CA 1
ATOM 1514 C C . HIS A 1 199 ? 16.818 15.782 -41.533 1.00 81.19 199 HIS A C 1
ATOM 1516 O O . HIS A 1 199 ? 17.159 16.727 -40.822 1.00 81.19 199 HIS A O 1
ATOM 1522 N N . ALA A 1 200 ? 15.668 15.129 -41.353 1.00 75.12 200 ALA A N 1
ATOM 1523 C CA . ALA A 1 200 ? 14.751 15.408 -40.251 1.00 75.12 200 ALA A CA 1
ATOM 1524 C C . ALA A 1 200 ? 15.243 14.841 -38.906 1.00 75.12 200 ALA A C 1
ATOM 1526 O O . ALA A 1 200 ? 14.867 15.346 -37.846 1.00 75.12 200 ALA A O 1
ATOM 1527 N N . ALA A 1 201 ? 16.079 13.800 -38.928 1.00 71.44 201 ALA A N 1
ATOM 1528 C CA . ALA A 1 201 ? 16.630 13.198 -37.724 1.00 71.44 201 ALA A CA 1
ATOM 1529 C C . ALA A 1 201 ? 17.576 14.167 -36.990 1.00 71.44 201 ALA A C 1
ATOM 1531 O O . ALA A 1 201 ? 18.518 14.718 -37.562 1.00 71.44 201 ALA A O 1
ATOM 1532 N N . SER A 1 202 ? 17.362 14.345 -35.683 1.00 62.62 202 SER A N 1
ATOM 1533 C CA . SER A 1 202 ? 18.287 15.110 -34.844 1.00 62.62 202 SER A CA 1
ATOM 1534 C C . SER A 1 202 ? 19.480 14.238 -34.453 1.00 62.62 202 SER A C 1
ATOM 1536 O O . SER A 1 202 ? 19.363 13.325 -33.639 1.00 62.62 202 SER A O 1
ATOM 1538 N N . PHE A 1 203 ? 20.657 14.544 -35.000 1.00 65.00 203 PHE A N 1
ATOM 1539 C CA . PHE A 1 203 ? 21.930 13.941 -34.590 1.00 65.00 203 PHE A CA 1
ATOM 1540 C C . PHE A 1 203 ? 22.657 14.803 -33.538 1.00 65.00 203 PHE A C 1
ATOM 1542 O O . PHE A 1 203 ? 23.878 14.978 -33.583 1.00 65.00 203 PHE A O 1
ATOM 1549 N N . GLY A 1 204 ? 21.904 15.369 -32.587 1.00 63.09 204 GLY A N 1
ATOM 1550 C CA . GLY A 1 204 ? 22.405 16.352 -31.623 1.00 63.09 204 GLY A CA 1
ATOM 1551 C C . GLY A 1 204 ? 22.576 17.743 -32.246 1.00 63.09 204 GLY A C 1
ATOM 1552 O O . GLY A 1 204 ? 21.738 18.181 -33.028 1.00 63.09 204 GLY A O 1
ATOM 1553 N N . ALA A 1 205 ? 23.657 18.448 -31.893 1.00 59.31 205 ALA A N 1
ATOM 1554 C CA . ALA A 1 205 ? 23.937 19.815 -32.359 1.00 59.31 205 ALA A CA 1
ATOM 1555 C C . ALA A 1 205 ? 24.656 19.892 -33.724 1.00 59.31 205 ALA A C 1
ATOM 1557 O O . ALA A 1 205 ? 24.951 20.987 -34.199 1.00 59.31 205 ALA A O 1
ATOM 1558 N N . GLU A 1 206 ? 24.975 18.753 -34.345 1.00 71.00 206 GLU A N 1
ATOM 1559 C CA . GLU A 1 206 ? 25.740 18.701 -35.594 1.00 71.00 206 GLU A CA 1
ATOM 1560 C C . GLU A 1 206 ? 24.835 18.346 -36.786 1.00 71.00 206 GLU A C 1
ATOM 1562 O O . GLU A 1 206 ? 24.188 17.295 -36.753 1.00 71.00 206 GLU A O 1
ATOM 1567 N N . PRO A 1 207 ? 24.798 19.168 -37.852 1.00 76.50 207 PRO A N 1
ATOM 1568 C CA . PRO A 1 207 ? 24.048 18.846 -39.060 1.00 76.50 207 PRO A CA 1
ATOM 1569 C C . PRO A 1 207 ? 24.732 17.727 -39.861 1.00 76.50 207 PRO A C 1
ATOM 1571 O O . PRO A 1 207 ? 25.961 17.626 -39.891 1.00 76.50 207 PRO A O 1
ATOM 1574 N N . LEU A 1 208 ? 23.927 16.904 -40.539 1.00 80.81 208 LEU A N 1
ATOM 1575 C CA . LEU A 1 208 ? 24.412 15.894 -41.481 1.00 80.81 208 LEU A CA 1
ATOM 1576 C C . LEU A 1 208 ? 25.146 16.591 -42.648 1.00 80.81 208 LEU A C 1
ATOM 1578 O O . LEU A 1 208 ? 24.580 17.523 -43.229 1.00 80.81 208 LEU A O 1
ATOM 1582 N N . PRO A 1 209 ? 26.390 16.198 -42.990 1.00 83.31 209 PRO A N 1
ATOM 1583 C CA . PRO A 1 209 ? 27.121 16.824 -44.087 1.00 83.31 209 PRO A CA 1
ATOM 1584 C C . PRO A 1 209 ? 26.445 16.506 -45.426 1.00 83.31 209 PRO A C 1
ATOM 1586 O O . PRO A 1 209 ? 25.773 15.483 -45.525 1.00 83.31 209 PRO A O 1
ATOM 1589 N N . PRO A 1 210 ? 26.641 17.316 -46.478 1.00 83.88 210 PRO A N 1
ATOM 1590 C CA . PRO A 1 210 ? 26.265 16.902 -47.823 1.00 83.88 210 PRO A CA 1
ATOM 1591 C C . PRO A 1 210 ? 27.099 15.679 -48.219 1.00 83.88 210 PRO A C 1
ATOM 1593 O O . PRO A 1 210 ? 28.329 15.729 -48.215 1.00 83.88 210 PRO A O 1
ATOM 1596 N N . PHE A 1 211 ? 26.439 14.578 -48.553 1.00 87.94 211 PHE A N 1
ATOM 1597 C CA . PHE A 1 211 ? 27.065 13.317 -48.943 1.00 87.94 211 PHE A CA 1
ATOM 1598 C C . PHE A 1 211 ? 26.408 12.799 -50.222 1.00 87.94 211 PHE A C 1
ATOM 1600 O O . PHE A 1 211 ? 25.316 13.229 -50.589 1.00 87.94 211 PHE A O 1
ATOM 1607 N N . ALA A 1 212 ? 27.080 11.888 -50.923 1.00 90.25 212 ALA A N 1
ATOM 1608 C CA . ALA A 1 212 ? 26.521 11.294 -52.128 1.00 90.25 212 ALA A CA 1
ATOM 1609 C C . ALA A 1 212 ? 25.409 10.309 -51.748 1.00 90.25 212 ALA A C 1
ATOM 1611 O O . ALA A 1 212 ? 25.614 9.416 -50.927 1.00 90.25 212 ALA A O 1
ATOM 1612 N N . HIS A 1 213 ? 24.241 10.462 -52.356 1.00 92.06 213 HIS A N 1
ATOM 1613 C CA . HIS A 1 213 ? 23.162 9.490 -52.287 1.00 92.06 213 HIS A CA 1
ATOM 1614 C C . HIS A 1 213 ? 22.663 9.203 -53.704 1.00 92.06 213 HIS A C 1
ATOM 1616 O O . HIS A 1 213 ? 22.631 10.099 -54.548 1.00 92.06 213 HIS A O 1
ATOM 1622 N N . ALA A 1 214 ? 22.356 7.942 -53.988 1.00 94.31 214 ALA A N 1
ATOM 1623 C CA . ALA A 1 214 ? 21.960 7.480 -55.311 1.00 94.31 214 ALA A CA 1
ATOM 1624 C C . ALA A 1 214 ? 20.904 6.375 -55.216 1.00 94.31 214 ALA A C 1
ATOM 1626 O O . ALA A 1 214 ? 20.705 5.763 -54.163 1.00 94.31 214 ALA A O 1
ATOM 1627 N N . HIS A 1 215 ? 20.280 6.084 -56.353 1.00 96.00 215 HIS A N 1
ATOM 1628 C CA . HIS A 1 215 ? 19.389 4.947 -56.537 1.00 96.00 215 HIS A CA 1
ATOM 1629 C C . HIS A 1 215 ? 19.823 4.111 -57.746 1.00 96.00 215 HIS A C 1
ATOM 1631 O O . HIS A 1 215 ? 20.381 4.636 -58.713 1.00 96.00 215 HIS A O 1
ATOM 1637 N N . ALA A 1 216 ? 19.554 2.811 -57.692 1.00 97.12 216 ALA A N 1
ATOM 1638 C CA . ALA A 1 216 ? 19.808 1.862 -58.766 1.00 97.12 216 ALA A CA 1
ATOM 1639 C C . ALA A 1 216 ? 18.764 0.740 -58.773 1.00 97.12 216 ALA A C 1
ATOM 1641 O O . ALA A 1 216 ? 18.022 0.551 -57.807 1.00 97.12 216 ALA A O 1
ATOM 1642 N N . VAL A 1 217 ? 18.738 -0.018 -59.866 1.00 96.50 217 VAL A N 1
ATOM 1643 C CA . VAL A 1 217 ? 17.872 -1.188 -60.041 1.00 96.50 217 VAL A CA 1
ATOM 1644 C C . VAL A 1 217 ? 18.723 -2.412 -60.366 1.00 96.50 217 VAL A C 1
ATOM 1646 O O . VAL A 1 217 ? 19.618 -2.331 -61.206 1.00 96.50 217 VAL A O 1
ATOM 1649 N N . ALA A 1 218 ? 18.434 -3.553 -59.744 1.00 96.38 218 ALA A N 1
ATOM 1650 C CA . ALA A 1 218 ? 19.014 -4.840 -60.110 1.00 96.38 218 ALA A CA 1
ATOM 1651 C C . ALA A 1 218 ? 17.979 -5.756 -60.774 1.00 96.38 218 ALA A C 1
ATOM 1653 O O . ALA A 1 218 ? 16.878 -5.944 -60.251 1.00 96.38 218 ALA A O 1
ATOM 1654 N N . PHE A 1 219 ? 18.377 -6.382 -61.885 1.00 94.62 219 PHE A N 1
ATOM 1655 C CA . PHE A 1 219 ? 17.647 -7.452 -62.571 1.00 94.62 219 PHE A CA 1
ATOM 1656 C C . PHE A 1 219 ? 18.484 -8.738 -62.560 1.00 94.62 219 PHE A C 1
ATOM 1658 O O . PHE A 1 219 ? 19.197 -9.027 -63.525 1.00 94.62 219 PHE A O 1
ATOM 1665 N N . PRO A 1 220 ? 18.428 -9.526 -61.472 1.00 90.06 220 PRO A N 1
ATOM 1666 C CA . PRO A 1 220 ? 19.365 -10.627 -61.239 1.00 90.06 220 PRO A CA 1
ATOM 1667 C C . PRO A 1 220 ? 19.190 -11.828 -62.172 1.00 90.06 220 PRO A C 1
ATOM 1669 O O . PRO A 1 220 ? 20.053 -12.703 -62.217 1.00 90.06 220 PRO A O 1
ATOM 1672 N N . ASP A 1 221 ? 18.072 -11.875 -62.894 1.00 88.00 221 ASP A N 1
ATOM 1673 C CA . ASP A 1 221 ? 17.694 -12.955 -63.808 1.00 88.00 221 ASP A CA 1
ATOM 1674 C C . ASP A 1 221 ? 17.829 -12.565 -65.290 1.00 88.00 221 ASP A C 1
ATOM 1676 O O . ASP A 1 221 ? 17.560 -13.382 -66.167 1.00 88.00 221 ASP A O 1
ATOM 1680 N N . CYS A 1 222 ? 18.231 -11.323 -65.584 1.00 89.00 222 CYS A N 1
ATOM 1681 C CA . CYS A 1 222 ? 18.254 -10.772 -66.939 1.00 89.00 222 CYS A CA 1
ATOM 1682 C C . CYS A 1 222 ? 19.654 -10.297 -67.334 1.00 89.00 222 CYS A C 1
ATOM 1684 O O . CYS A 1 222 ? 20.385 -9.759 -66.509 1.00 89.00 222 CYS A O 1
ATOM 1686 N N . GLU A 1 223 ? 19.996 -10.391 -68.620 1.00 90.44 223 GLU A N 1
ATOM 1687 C CA . GLU A 1 223 ? 21.130 -9.665 -69.200 1.00 90.44 223 GLU A CA 1
ATOM 1688 C C . GLU A 1 223 ? 20.633 -8.424 -69.943 1.00 90.44 223 GLU A C 1
ATOM 1690 O O . GLU A 1 223 ? 19.772 -8.508 -70.823 1.00 90.44 223 GLU A O 1
ATOM 1695 N N . TRP A 1 224 ? 21.184 -7.254 -69.617 1.00 87.69 224 TRP A N 1
ATOM 1696 C CA . TRP A 1 224 ? 20.728 -6.007 -70.221 1.00 87.69 224 TRP A CA 1
ATOM 1697 C C . TRP A 1 224 ? 21.171 -5.907 -71.683 1.00 87.69 224 TRP A C 1
ATOM 1699 O O . TRP A 1 224 ? 22.357 -5.737 -71.985 1.00 87.69 224 TRP A O 1
ATOM 1709 N N . SER A 1 225 ? 20.197 -6.006 -72.588 1.00 86.62 225 SER A N 1
ATOM 1710 C CA . SER A 1 225 ? 20.393 -5.965 -74.040 1.00 86.62 225 SER A CA 1
ATOM 1711 C C . SER A 1 225 ? 19.165 -5.390 -74.778 1.00 86.62 225 SER A C 1
ATOM 1713 O O . SER A 1 225 ? 18.577 -6.052 -75.628 1.00 86.62 225 SER A O 1
ATOM 1715 N N . PRO A 1 226 ? 18.749 -4.137 -74.501 1.00 79.06 226 PRO A N 1
ATOM 1716 C CA . PRO A 1 226 ? 17.484 -3.589 -75.008 1.00 79.06 226 PRO A CA 1
ATOM 1717 C C . PRO A 1 226 ? 17.490 -3.256 -76.515 1.00 79.06 226 PRO A C 1
ATOM 1719 O O . PRO A 1 226 ? 16.486 -2.791 -77.049 1.00 79.06 226 PRO A O 1
ATOM 1722 N N . GLY A 1 227 ? 18.622 -3.430 -77.208 1.00 82.06 227 GLY A N 1
ATOM 1723 C CA . GLY A 1 227 ? 18.846 -2.975 -78.585 1.00 82.06 227 GLY A CA 1
ATOM 1724 C C . GLY A 1 227 ? 19.003 -1.453 -78.686 1.00 82.06 227 GLY A C 1
ATOM 1725 O O . GLY A 1 227 ? 20.040 -0.973 -79.136 1.00 82.06 227 GLY A O 1
ATOM 1726 N N . VAL A 1 228 ? 18.008 -0.700 -78.209 1.00 80.94 228 VAL A N 1
ATOM 1727 C CA . VAL A 1 228 ? 18.030 0.762 -78.055 1.00 80.94 228 VAL A CA 1
ATOM 1728 C C . VAL A 1 228 ? 17.850 1.107 -76.582 1.00 80.94 228 VAL A C 1
ATOM 1730 O O . VAL A 1 228 ? 16.914 0.637 -75.941 1.00 80.94 228 VAL A O 1
ATOM 1733 N N . GLU A 1 229 ? 18.740 1.932 -76.036 1.00 81.19 229 GLU A N 1
ATOM 1734 C CA . GLU A 1 229 ? 18.709 2.289 -74.618 1.00 81.19 229 GLU A CA 1
ATOM 1735 C C . GLU A 1 229 ? 17.535 3.237 -74.294 1.00 81.19 229 GLU A C 1
ATOM 1737 O O . GLU A 1 229 ? 17.449 4.324 -74.876 1.00 81.19 229 GLU A O 1
ATOM 1742 N N . PRO A 1 230 ? 16.621 2.867 -73.374 1.00 82.69 230 PRO A N 1
ATOM 1743 C CA . PRO A 1 230 ? 15.529 3.746 -72.974 1.00 82.69 230 PRO A CA 1
ATOM 1744 C C . PRO A 1 230 ? 16.032 4.914 -72.120 1.00 82.69 230 PRO A C 1
ATOM 1746 O O . PRO A 1 230 ? 16.719 4.716 -71.120 1.00 82.69 230 PRO A O 1
ATOM 1749 N N . ALA A 1 231 ? 15.595 6.136 -72.433 1.00 83.44 231 ALA A N 1
ATOM 1750 C CA . ALA A 1 231 ? 15.955 7.328 -71.655 1.00 83.44 231 ALA A CA 1
ATOM 1751 C C . ALA A 1 231 ? 15.478 7.277 -70.187 1.00 83.44 231 ALA A C 1
ATOM 1753 O O . ALA A 1 231 ? 16.073 7.909 -69.320 1.00 83.44 231 ALA A O 1
ATOM 1754 N N . SER A 1 232 ? 14.407 6.527 -69.903 1.00 82.06 232 SER A N 1
ATOM 1755 C CA . SER A 1 232 ? 13.855 6.331 -68.557 1.00 82.06 232 SER A CA 1
ATOM 1756 C C . SER A 1 232 ? 14.500 5.181 -67.775 1.00 82.06 232 SER A C 1
ATOM 1758 O O . SER A 1 232 ? 14.176 5.007 -66.606 1.00 82.06 232 SER A O 1
ATOM 1760 N N . ALA A 1 233 ? 15.382 4.397 -68.401 1.00 86.00 233 ALA A N 1
ATOM 1761 C CA . ALA A 1 233 ? 16.038 3.237 -67.799 1.00 86.00 233 ALA A CA 1
ATOM 1762 C C . ALA A 1 233 ? 17.521 3.182 -68.218 1.00 86.00 233 ALA A C 1
ATOM 1764 O O . ALA A 1 233 ? 17.917 2.302 -68.987 1.00 86.00 233 ALA A O 1
ATOM 1765 N N . PRO A 1 234 ? 18.346 4.146 -67.767 1.00 89.69 234 PRO A N 1
ATOM 1766 C CA . PRO A 1 234 ? 19.744 4.225 -68.174 1.00 89.69 234 PRO A CA 1
ATOM 1767 C C . PRO A 1 234 ? 20.554 3.048 -67.616 1.00 89.69 234 PRO A C 1
ATOM 1769 O O . PRO A 1 234 ? 20.505 2.754 -66.418 1.00 89.69 234 PRO A O 1
ATOM 1772 N N . ARG A 1 235 ? 21.403 2.435 -68.450 1.00 90.50 235 ARG A N 1
ATOM 1773 C CA . ARG A 1 235 ? 22.329 1.352 -68.066 1.00 90.50 235 ARG A CA 1
ATOM 1774 C C . ARG A 1 235 ? 23.270 1.768 -66.936 1.00 90.50 235 ARG A C 1
ATOM 1776 O O . ARG A 1 235 ? 23.717 0.932 -66.150 1.00 90.50 235 ARG A O 1
ATOM 1783 N N . GLY A 1 236 ? 23.559 3.065 -66.842 1.00 91.19 236 GLY A N 1
ATOM 1784 C CA . GLY A 1 236 ? 24.347 3.649 -65.761 1.00 91.19 236 GLY A CA 1
ATOM 1785 C C . GLY A 1 236 ? 23.795 3.362 -64.362 1.00 91.19 236 GLY A C 1
ATOM 1786 O O . GLY A 1 236 ? 24.596 3.287 -63.443 1.00 91.19 236 GLY A O 1
ATOM 1787 N N . LEU A 1 237 ? 22.481 3.151 -64.212 1.00 93.44 237 LEU A N 1
ATOM 1788 C CA . LEU A 1 237 ? 21.797 2.919 -62.929 1.00 93.44 237 LEU A CA 1
ATOM 1789 C C . LEU A 1 237 ? 21.301 1.476 -62.754 1.00 93.44 237 LEU A C 1
ATOM 1791 O O . LEU A 1 237 ? 20.530 1.195 -61.839 1.00 93.44 237 LEU A O 1
ATOM 1795 N N . LEU A 1 238 ? 21.707 0.570 -63.644 1.00 94.50 238 LEU A N 1
ATOM 1796 C CA . LEU A 1 238 ? 21.221 -0.804 -63.680 1.00 94.50 238 LEU A CA 1
ATOM 1797 C C . LEU A 1 238 ? 22.345 -1.796 -63.378 1.00 94.50 238 LEU A C 1
ATOM 1799 O O . LEU A 1 238 ? 23.459 -1.631 -63.880 1.00 94.50 238 LEU A O 1
ATOM 1803 N N . LEU A 1 239 ? 22.023 -2.838 -62.613 1.00 95.88 239 LEU A N 1
ATOM 1804 C CA . LEU A 1 239 ? 22.835 -4.035 -62.403 1.00 95.88 239 LEU A CA 1
ATOM 1805 C C . LEU A 1 239 ? 22.115 -5.241 -63.016 1.00 95.88 239 LEU A C 1
ATOM 1807 O O . LEU A 1 239 ? 20.984 -5.543 -62.640 1.00 95.88 239 LEU A O 1
ATOM 1811 N N . ASP A 1 240 ? 22.742 -5.914 -63.975 1.00 93.31 240 ASP A N 1
ATOM 1812 C CA . ASP A 1 240 ? 22.188 -7.116 -64.608 1.00 93.31 240 ASP A CA 1
ATOM 1813 C C . ASP A 1 240 ? 22.813 -8.402 -64.028 1.00 93.31 240 ASP A C 1
ATOM 1815 O O . ASP A 1 240 ? 23.671 -8.358 -63.139 1.00 93.31 240 ASP A O 1
ATOM 1819 N N . ALA A 1 241 ? 22.394 -9.569 -64.518 1.00 90.19 241 ALA A N 1
ATOM 1820 C CA . ALA A 1 241 ? 22.913 -10.861 -64.072 1.00 90.19 241 ALA A CA 1
ATOM 1821 C C . ALA A 1 241 ? 24.443 -10.991 -64.237 1.00 90.19 241 ALA A C 1
ATOM 1823 O O . ALA A 1 241 ? 25.094 -11.669 -63.436 1.00 90.19 241 ALA A O 1
ATOM 1824 N N . ARG A 1 242 ? 25.047 -10.319 -65.232 1.00 92.44 242 ARG A N 1
ATOM 1825 C CA . ARG A 1 242 ? 26.505 -10.326 -65.439 1.00 92.44 242 ARG A CA 1
ATOM 1826 C C . ARG A 1 242 ? 27.202 -9.470 -64.394 1.00 92.44 242 ARG A C 1
ATOM 1828 O O . ARG A 1 242 ? 28.211 -9.902 -63.853 1.00 92.44 242 ARG A O 1
ATOM 1835 N N . ASP A 1 243 ? 26.653 -8.300 -64.067 1.00 93.44 243 ASP A N 1
ATOM 1836 C CA . ASP A 1 243 ? 27.218 -7.438 -63.022 1.00 93.44 243 ASP A CA 1
ATOM 1837 C C . ASP A 1 243 ? 27.235 -8.149 -61.655 1.00 93.44 243 ASP A C 1
ATOM 1839 O O . ASP A 1 243 ? 28.235 -8.089 -60.941 1.00 93.44 243 ASP A O 1
ATOM 1843 N N . LEU A 1 244 ? 26.156 -8.862 -61.305 1.00 90.56 244 LEU A N 1
ATOM 1844 C CA . LEU A 1 244 ? 26.045 -9.575 -60.024 1.00 90.56 24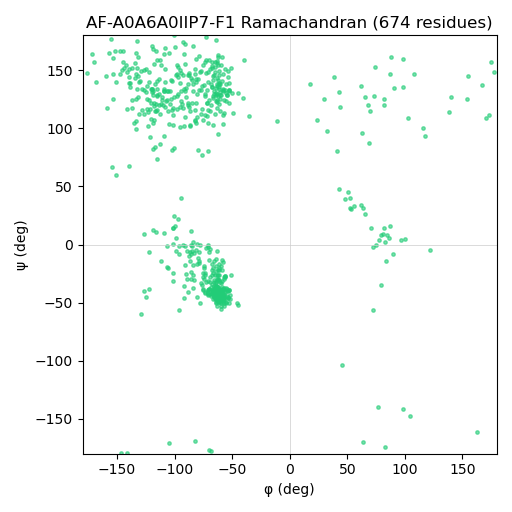4 LEU A CA 1
ATOM 1845 C C . LEU A 1 244 ? 26.905 -10.849 -59.948 1.00 90.56 244 LEU A C 1
ATOM 1847 O O . LEU A 1 244 ? 27.265 -11.270 -58.851 1.00 90.56 244 LEU A O 1
ATOM 1851 N N . SER A 1 245 ? 27.247 -11.462 -61.086 1.00 88.44 245 SER A N 1
ATOM 1852 C CA . SER A 1 245 ? 28.084 -12.674 -61.150 1.00 88.44 245 SER A CA 1
ATOM 1853 C C . SER A 1 245 ? 29.560 -12.411 -61.480 1.00 88.44 245 SER A C 1
ATOM 1855 O O . SER A 1 245 ? 30.373 -13.329 -61.387 1.00 88.44 245 SER A O 1
ATOM 1857 N N . ALA A 1 246 ? 29.943 -11.168 -61.795 1.00 87.88 246 ALA A N 1
ATOM 1858 C CA . ALA A 1 246 ? 31.314 -10.783 -62.155 1.00 87.88 246 ALA A CA 1
ATOM 1859 C C . ALA A 1 246 ? 32.325 -10.813 -60.985 1.00 87.88 246 ALA A C 1
ATOM 1861 O O . ALA A 1 246 ? 33.512 -10.548 -61.185 1.00 87.88 246 ALA A O 1
ATOM 1862 N N . GLY A 1 247 ? 31.873 -11.139 -59.770 1.00 88.12 247 GLY A N 1
ATOM 1863 C CA . GLY A 1 247 ? 32.681 -11.161 -58.552 1.00 88.12 247 GLY A CA 1
ATOM 1864 C C . GLY A 1 247 ? 32.730 -9.812 -57.823 1.00 88.12 247 GLY A C 1
ATOM 1865 O O . GLY A 1 247 ? 32.447 -8.755 -58.390 1.00 88.12 247 GLY A O 1
ATOM 1866 N N . ALA A 1 248 ? 33.112 -9.855 -56.543 1.00 88.31 248 ALA A N 1
ATOM 1867 C CA . ALA A 1 248 ? 32.981 -8.730 -55.613 1.00 88.31 248 ALA A CA 1
ATOM 1868 C C . ALA A 1 248 ? 33.683 -7.440 -56.072 1.00 88.31 248 ALA A C 1
ATOM 1870 O O . ALA A 1 248 ? 33.094 -6.368 -55.991 1.00 88.31 248 ALA A O 1
ATOM 1871 N N . ALA A 1 249 ? 34.906 -7.531 -56.608 1.00 90.44 249 ALA A N 1
ATOM 1872 C CA . ALA A 1 249 ? 35.666 -6.354 -57.040 1.00 90.44 249 ALA A CA 1
ATOM 1873 C C . ALA A 1 249 ? 35.028 -5.639 -58.247 1.00 90.44 249 ALA A C 1
ATOM 1875 O O . ALA A 1 249 ? 35.005 -4.410 -58.312 1.00 90.44 249 ALA A O 1
ATOM 1876 N N . ALA A 1 250 ? 34.490 -6.402 -59.205 1.00 92.38 250 ALA A N 1
ATOM 1877 C CA . ALA A 1 250 ? 33.810 -5.840 -60.368 1.00 92.38 250 ALA A CA 1
ATOM 1878 C C . ALA A 1 250 ? 32.462 -5.220 -59.973 1.00 92.38 250 ALA A C 1
ATOM 1880 O O . ALA A 1 250 ? 32.145 -4.110 -60.408 1.00 92.38 250 ALA A O 1
ATOM 1881 N N . LEU A 1 251 ? 31.705 -5.899 -59.105 1.00 94.12 251 LEU A N 1
ATOM 1882 C CA . LEU A 1 251 ? 30.450 -5.384 -58.563 1.00 94.12 251 LEU A CA 1
ATOM 1883 C C . LEU A 1 251 ? 30.673 -4.101 -57.754 1.00 94.12 251 LEU A C 1
ATOM 1885 O O . LEU A 1 251 ? 29.979 -3.111 -57.974 1.00 94.12 251 LEU A O 1
ATOM 1889 N N . GLU A 1 252 ? 31.680 -4.074 -56.880 1.00 95.25 252 GLU A N 1
ATOM 1890 C CA . GLU A 1 252 ? 32.051 -2.878 -56.124 1.00 95.25 252 GLU A CA 1
ATOM 1891 C C . GLU A 1 252 ? 32.367 -1.703 -57.056 1.00 95.25 252 GLU A C 1
ATOM 1893 O O . GLU A 1 252 ? 31.811 -0.619 -56.884 1.00 95.25 252 GLU A O 1
ATOM 1898 N N . ALA A 1 253 ? 33.177 -1.915 -58.099 1.00 94.00 253 ALA A N 1
ATOM 1899 C CA . ALA A 1 253 ? 33.489 -0.868 -59.071 1.00 94.00 253 ALA A CA 1
ATOM 1900 C C . ALA A 1 253 ? 32.228 -0.309 -59.762 1.00 94.00 253 ALA A C 1
ATOM 1902 O O . ALA A 1 253 ? 32.138 0.899 -59.998 1.00 94.00 253 ALA A O 1
ATOM 1903 N N . ARG A 1 254 ? 31.229 -1.159 -60.048 1.00 95.44 254 ARG A N 1
ATOM 1904 C CA . ARG A 1 254 ? 29.928 -0.726 -60.589 1.00 95.44 254 ARG A CA 1
ATOM 1905 C C . ARG A 1 254 ? 29.141 0.115 -59.581 1.00 95.44 254 ARG A C 1
ATOM 1907 O O . ARG A 1 254 ? 28.664 1.187 -59.949 1.00 95.44 254 ARG A O 1
ATOM 1914 N N . LEU A 1 255 ? 29.047 -0.322 -58.325 1.00 95.62 255 LEU A N 1
ATOM 1915 C CA . LEU A 1 255 ? 28.349 0.407 -57.256 1.00 95.62 255 LEU A CA 1
ATOM 1916 C C . LEU A 1 255 ? 28.988 1.779 -56.991 1.00 95.62 255 LEU A C 1
ATOM 1918 O O . LEU A 1 255 ? 28.292 2.791 -56.885 1.00 95.62 255 LEU A O 1
ATOM 1922 N N . VAL A 1 256 ? 30.321 1.834 -56.952 1.00 94.44 256 VAL A N 1
ATOM 1923 C CA . VAL A 1 256 ? 31.076 3.083 -56.785 1.00 94.44 256 VAL A CA 1
ATOM 1924 C C . VAL A 1 256 ? 30.878 4.013 -57.981 1.00 94.44 256 VAL A C 1
ATOM 1926 O O . VAL A 1 256 ? 30.692 5.214 -57.788 1.00 94.44 256 VAL A O 1
ATOM 1929 N N . ALA A 1 257 ? 30.858 3.490 -59.211 1.00 93.44 257 ALA A N 1
ATOM 1930 C CA . ALA A 1 257 ? 30.594 4.295 -60.403 1.00 93.44 257 ALA A CA 1
ATOM 1931 C C . ALA A 1 257 ? 29.190 4.927 -60.385 1.00 93.44 257 ALA A C 1
ATOM 1933 O O . ALA A 1 257 ? 29.048 6.099 -60.746 1.00 93.44 257 ALA A O 1
ATOM 1934 N N . ILE A 1 258 ? 28.174 4.187 -59.917 1.00 94.00 258 ILE A N 1
ATOM 1935 C CA . ILE A 1 258 ? 26.815 4.713 -59.716 1.00 94.00 258 ILE A CA 1
ATOM 1936 C C . ILE A 1 258 ? 26.857 5.881 -58.727 1.00 94.00 258 ILE A C 1
ATOM 1938 O O . ILE A 1 258 ? 26.466 6.992 -59.079 1.00 94.00 258 ILE A O 1
ATOM 1942 N N . LEU A 1 259 ? 27.403 5.679 -57.526 1.00 91.12 259 LEU A N 1
ATOM 1943 C CA . LEU A 1 259 ? 27.493 6.725 -56.498 1.00 91.12 259 LEU A CA 1
ATOM 1944 C C . LEU A 1 259 ? 28.279 7.957 -56.973 1.00 91.12 259 LEU A C 1
ATOM 1946 O O . LEU A 1 259 ? 27.862 9.095 -56.746 1.00 91.12 259 LEU A O 1
ATOM 1950 N N . ALA A 1 260 ? 29.382 7.751 -57.696 1.00 88.50 260 ALA A N 1
ATOM 1951 C CA . ALA A 1 260 ? 30.208 8.829 -58.235 1.00 88.50 260 ALA A CA 1
ATOM 1952 C C . ALA A 1 260 ? 29.465 9.701 -59.264 1.00 88.50 260 ALA A C 1
ATOM 1954 O O . ALA A 1 260 ? 29.747 10.900 -59.366 1.00 88.50 260 ALA A O 1
ATOM 1955 N N . SER A 1 261 ? 28.505 9.130 -60.003 1.00 85.94 261 SER A N 1
ATOM 1956 C CA . SER A 1 261 ? 27.686 9.883 -60.961 1.00 85.94 261 SER A CA 1
ATOM 1957 C C . SER A 1 261 ? 26.779 10.918 -60.277 1.00 85.94 261 SER A C 1
ATOM 1959 O O . SER A 1 261 ? 26.604 12.012 -60.812 1.00 85.94 261 SER A O 1
ATOM 1961 N N . PHE A 1 262 ? 26.315 10.633 -59.054 1.00 81.75 262 PHE A N 1
ATOM 1962 C CA . PHE A 1 262 ? 25.521 11.558 -58.234 1.00 81.75 262 PHE A CA 1
ATOM 1963 C C . PHE A 1 262 ? 26.389 12.463 -57.351 1.00 81.75 262 PHE A C 1
ATOM 1965 O O . PHE A 1 262 ? 26.039 13.617 -57.116 1.00 81.75 262 PHE A O 1
ATOM 1972 N N . ALA A 1 263 ? 27.568 12.005 -56.918 1.00 72.62 263 ALA A N 1
ATOM 1973 C CA . ALA A 1 263 ? 28.481 12.796 -56.086 1.00 72.62 263 ALA A CA 1
ATOM 1974 C C . ALA A 1 263 ? 28.882 14.138 -56.734 1.00 72.62 263 ALA A C 1
ATOM 1976 O O . ALA A 1 263 ? 28.979 15.163 -56.052 1.00 72.62 263 ALA A O 1
ATOM 1977 N N . ARG A 1 264 ? 29.067 14.150 -58.064 1.00 61.06 264 ARG A N 1
ATOM 1978 C CA . ARG A 1 264 ? 29.417 15.355 -58.842 1.00 61.06 264 ARG A CA 1
ATOM 1979 C C . ARG A 1 264 ? 28.309 16.411 -58.876 1.00 61.06 264 ARG A C 1
ATOM 1981 O O . ARG A 1 264 ? 28.609 17.574 -59.124 1.00 61.06 264 ARG A O 1
ATOM 1988 N N . LEU A 1 265 ? 27.062 16.028 -58.604 1.00 59.00 265 LEU A N 1
ATOM 1989 C CA . LEU A 1 265 ? 25.907 16.927 -58.603 1.00 59.00 265 LEU A CA 1
ATOM 1990 C C . LEU A 1 265 ? 25.702 17.633 -57.249 1.00 59.00 265 LEU A C 1
ATOM 1992 O O . LEU A 1 265 ? 24.963 18.613 -57.188 1.00 59.00 265 LEU A O 1
ATOM 1996 N N . HIS A 1 266 ? 26.365 17.174 -56.177 1.00 55.50 266 HIS A N 1
ATOM 1997 C CA . HIS A 1 266 ? 26.009 17.540 -54.797 1.00 55.50 266 HIS A CA 1
ATOM 1998 C C . HIS A 1 266 ? 27.150 18.101 -53.929 1.00 55.50 266 HIS A C 1
ATOM 2000 O O . HIS A 1 266 ? 26.953 18.266 -52.728 1.00 55.50 266 HIS A O 1
ATOM 2006 N N . LEU A 1 267 ? 28.336 18.398 -54.492 1.00 63.31 267 LEU A N 1
ATOM 2007 C CA . LEU A 1 267 ? 29.536 18.782 -53.711 1.00 63.31 267 LEU A CA 1
ATOM 2008 C C . LEU A 1 267 ? 29.777 17.819 -52.529 1.00 63.31 267 LEU A C 1
ATOM 2010 O O . LEU A 1 267 ? 30.102 18.230 -51.413 1.00 63.31 267 LEU A O 1
ATOM 2014 N N . ALA A 1 268 ? 29.540 16.531 -52.782 1.00 75.69 268 ALA A N 1
ATOM 2015 C CA . ALA A 1 268 ? 29.457 15.516 -51.750 1.00 75.69 268 ALA A CA 1
ATOM 2016 C C . ALA A 1 268 ? 30.789 15.344 -51.012 1.00 75.69 268 ALA A C 1
ATOM 2018 O O . ALA A 1 268 ? 31.853 15.234 -51.624 1.00 75.69 268 ALA A O 1
ATOM 2019 N N . GLN A 1 269 ? 30.709 15.266 -49.688 1.00 82.50 269 GLN A N 1
ATOM 2020 C CA . GLN A 1 269 ? 31.819 14.910 -48.816 1.00 82.50 269 GLN A CA 1
ATOM 2021 C C . GLN A 1 269 ? 31.737 13.421 -48.445 1.00 82.50 269 GLN A C 1
ATOM 2023 O O . GLN A 1 269 ? 30.638 12.851 -48.426 1.00 82.50 269 GLN A O 1
ATOM 2028 N N . PRO A 1 270 ? 32.872 12.778 -48.110 1.00 84.44 270 PRO A N 1
ATOM 2029 C CA . PRO A 1 270 ? 32.859 11.456 -47.500 1.00 84.44 270 PRO A CA 1
ATOM 2030 C C . PRO A 1 270 ? 31.988 11.456 -46.241 1.00 84.44 270 PRO A C 1
ATOM 2032 O O . PRO A 1 270 ? 32.178 12.275 -45.341 1.00 84.44 270 PRO A O 1
ATOM 2035 N N . LEU A 1 271 ? 31.053 10.511 -46.162 1.00 83.06 271 LEU A N 1
ATOM 2036 C CA . LEU A 1 271 ? 30.161 10.360 -45.014 1.00 83.06 271 LEU A CA 1
ATOM 2037 C C . LEU A 1 271 ? 30.969 10.061 -43.735 1.00 83.06 271 LEU A C 1
ATOM 2039 O O . LEU A 1 271 ? 30.688 10.574 -42.659 1.00 83.06 271 LEU A O 1
ATOM 2043 N N . GLY A 1 272 ? 32.030 9.267 -43.850 1.00 84.00 272 GLY A N 1
ATOM 2044 C CA . GLY A 1 272 ? 32.887 8.844 -42.751 1.00 84.00 272 GLY A CA 1
ATOM 2045 C C . GLY A 1 272 ? 32.232 7.794 -41.845 1.00 84.00 272 GLY A C 1
ATOM 2046 O O . GLY A 1 272 ? 31.013 7.727 -41.668 1.00 84.00 272 GLY A O 1
ATOM 2047 N N . ARG A 1 273 ? 33.058 6.958 -41.200 1.00 80.06 273 ARG A N 1
ATOM 2048 C CA . ARG A 1 273 ? 32.582 5.848 -40.344 1.00 80.06 273 ARG A CA 1
ATOM 2049 C C . ARG A 1 273 ? 31.691 6.320 -39.184 1.00 80.06 273 ARG A C 1
ATOM 2051 O O . ARG A 1 273 ? 30.779 5.603 -38.776 1.00 80.06 273 ARG A O 1
ATOM 2058 N N . ARG A 1 274 ? 31.929 7.533 -38.667 1.00 81.19 274 ARG A N 1
ATOM 2059 C CA . ARG A 1 274 ? 31.135 8.148 -37.588 1.00 81.19 274 ARG A CA 1
ATOM 2060 C C . ARG A 1 274 ? 29.679 8.356 -38.000 1.00 81.19 274 ARG A C 1
ATOM 2062 O O . ARG A 1 274 ? 28.789 7.998 -37.231 1.00 81.19 274 ARG A O 1
ATOM 2069 N N . TRP A 1 275 ? 29.432 8.901 -39.191 1.00 82.19 275 TRP A N 1
ATOM 2070 C CA . TRP A 1 275 ? 28.072 9.133 -39.673 1.00 82.19 275 TRP A CA 1
ATOM 2071 C C . TRP A 1 275 ? 27.396 7.845 -40.120 1.00 82.19 275 TRP A C 1
ATOM 2073 O O . TRP A 1 275 ? 26.245 7.647 -39.756 1.00 82.19 275 TRP A O 1
ATOM 2083 N N . VAL A 1 276 ? 28.116 6.916 -40.761 1.00 81.81 276 VAL A N 1
ATOM 2084 C CA . VAL A 1 276 ? 27.588 5.565 -41.045 1.00 81.81 276 VAL A CA 1
ATOM 2085 C C . VAL A 1 276 ? 27.080 4.898 -39.758 1.00 81.81 276 VAL A C 1
ATOM 2087 O O . VAL A 1 276 ? 25.962 4.386 -39.720 1.00 81.81 276 VAL A O 1
ATOM 2090 N N . LYS A 1 277 ? 27.855 4.970 -38.665 1.00 77.06 277 LYS A N 1
ATOM 2091 C CA . LYS A 1 277 ? 27.446 4.450 -37.351 1.00 77.06 277 LYS A CA 1
ATOM 2092 C C . LYS A 1 277 ? 26.241 5.202 -36.773 1.00 77.06 277 LYS A C 1
ATOM 2094 O O . LYS A 1 277 ? 25.320 4.559 -36.280 1.00 77.06 277 LYS A O 1
ATOM 2099 N N . ARG A 1 278 ? 26.226 6.540 -36.827 1.00 77.19 278 ARG A N 1
ATOM 2100 C CA . ARG A 1 278 ? 25.113 7.358 -36.307 1.00 77.19 278 ARG A CA 1
ATOM 2101 C C . ARG A 1 278 ? 23.809 7.108 -37.059 1.00 77.19 278 ARG A C 1
ATOM 2103 O O . ARG A 1 278 ? 22.800 6.877 -36.404 1.00 77.19 278 ARG A O 1
ATOM 2110 N N . ILE A 1 279 ? 23.848 7.098 -38.390 1.00 81.31 279 ILE A N 1
ATOM 2111 C CA . ILE A 1 279 ? 22.708 6.778 -39.258 1.00 81.31 279 ILE A CA 1
ATOM 2112 C C . ILE A 1 279 ? 22.183 5.377 -38.930 1.00 81.31 279 ILE A C 1
ATOM 2114 O O . ILE A 1 279 ? 20.986 5.207 -38.694 1.00 81.31 279 ILE A O 1
ATOM 2118 N N . GLY A 1 280 ? 23.090 4.402 -38.803 1.00 72.88 280 GLY A N 1
ATOM 2119 C CA . GLY A 1 280 ? 22.754 3.052 -38.359 1.00 72.88 280 GLY A CA 1
ATOM 2120 C C . GLY A 1 280 ? 22.024 3.026 -37.014 1.00 72.88 280 GLY A C 1
ATOM 2121 O O . GLY A 1 280 ? 20.970 2.418 -36.898 1.00 72.88 280 GLY A O 1
ATOM 2122 N N . GLN A 1 281 ? 22.544 3.727 -36.004 1.00 67.44 281 GLN A N 1
ATOM 2123 C CA . GLN A 1 281 ? 22.016 3.692 -34.635 1.00 67.44 281 GLN A CA 1
ATOM 2124 C C . GLN A 1 281 ? 20.739 4.512 -34.409 1.00 67.44 281 GLN A C 1
ATOM 2126 O O . GLN A 1 281 ? 19.943 4.140 -33.557 1.00 67.44 281 GLN A O 1
ATOM 2131 N N . HIS A 1 282 ? 20.562 5.636 -35.106 1.00 62.66 282 HIS A N 1
ATOM 2132 C CA . HIS A 1 282 ? 19.505 6.607 -34.784 1.00 62.66 282 HIS A CA 1
ATOM 2133 C C . HIS A 1 282 ? 18.349 6.589 -35.784 1.00 62.66 282 HIS A C 1
ATOM 2135 O O . HIS A 1 282 ? 17.268 7.064 -35.455 1.00 62.66 282 HIS A O 1
ATOM 2141 N N . VAL A 1 283 ? 18.563 6.054 -36.992 1.00 59.22 283 VAL A N 1
ATOM 2142 C CA . VAL A 1 283 ? 17.553 6.071 -38.063 1.00 59.22 283 VAL A CA 1
ATOM 2143 C C . VAL A 1 283 ? 17.274 4.666 -38.587 1.00 59.22 283 VAL A C 1
ATOM 2145 O O . VAL A 1 283 ? 16.118 4.278 -38.738 1.00 59.22 283 VAL A O 1
ATOM 2148 N N . LEU A 1 284 ? 18.312 3.862 -38.830 1.00 64.19 284 LEU A N 1
ATOM 2149 C CA . LEU A 1 284 ? 18.134 2.560 -39.478 1.00 64.19 284 LEU A CA 1
ATOM 2150 C C . LEU A 1 284 ? 17.888 1.399 -38.499 1.00 64.19 284 LEU A C 1
ATOM 2152 O O . LEU A 1 284 ? 17.233 0.432 -38.881 1.00 64.19 284 LEU A O 1
ATOM 2156 N N . ALA A 1 285 ? 18.345 1.489 -37.249 1.00 53.69 285 ALA A N 1
ATOM 2157 C CA . ALA A 1 285 ? 18.151 0.466 -36.217 1.00 53.69 285 ALA A CA 1
ATOM 2158 C C . ALA A 1 285 ? 18.197 1.061 -34.788 1.00 53.69 285 ALA A C 1
ATOM 2160 O O . ALA A 1 285 ? 19.132 0.769 -34.031 1.00 53.69 285 ALA A O 1
ATOM 2161 N N . PRO A 1 286 ? 17.219 1.901 -34.389 1.00 48.16 286 PRO A N 1
ATOM 2162 C CA . PRO A 1 286 ? 17.158 2.411 -33.025 1.00 48.16 286 PRO A CA 1
ATOM 2163 C C . PRO A 1 286 ? 16.944 1.260 -32.035 1.00 48.16 286 PRO A C 1
ATOM 2165 O O . PRO A 1 286 ? 15.926 0.573 -32.061 1.00 48.16 286 PRO A O 1
ATOM 2168 N N . ARG A 1 287 ? 17.914 1.047 -31.140 1.00 35.84 287 ARG A N 1
ATOM 2169 C CA . ARG A 1 287 ? 17.721 0.204 -29.954 1.00 35.84 287 ARG A CA 1
ATOM 2170 C C . ARG A 1 287 ? 17.035 1.043 -28.886 1.00 35.84 287 ARG A C 1
ATOM 2172 O O . ARG A 1 287 ? 17.637 1.987 -28.384 1.00 35.84 287 ARG A O 1
ATOM 2179 N N . PHE A 1 288 ? 15.817 0.673 -28.510 1.00 35.00 288 PHE A N 1
ATOM 2180 C CA . PHE A 1 288 ? 15.186 1.165 -27.292 1.00 35.00 288 PHE A CA 1
ATOM 2181 C C . PHE A 1 288 ? 14.813 -0.027 -26.405 1.00 35.00 288 PHE A C 1
ATOM 2183 O O . PHE A 1 288 ? 14.400 -1.074 -26.897 1.00 35.00 288 PHE A O 1
ATOM 2190 N N . SER A 1 289 ? 15.016 0.124 -25.100 1.00 28.05 289 SER A N 1
ATOM 2191 C CA . SER A 1 289 ? 14.536 -0.805 -24.079 1.00 28.05 289 SER A CA 1
ATOM 2192 C C . SER A 1 289 ? 13.638 0.003 -23.157 1.00 28.05 289 SER A C 1
ATOM 2194 O O . SER A 1 289 ? 14.094 0.978 -22.559 1.00 28.05 289 SER A O 1
ATOM 2196 N N . LEU A 1 290 ? 12.356 -0.347 -23.098 1.00 28.05 290 LEU A N 1
ATOM 2197 C CA . LEU A 1 290 ? 11.426 0.231 -22.134 1.00 28.05 290 LEU A CA 1
ATOM 2198 C C . LEU A 1 290 ? 11.446 -0.674 -20.903 1.00 28.05 290 LEU A C 1
ATOM 2200 O O . LEU A 1 290 ? 10.860 -1.753 -20.916 1.00 28.05 290 LEU A O 1
ATOM 2204 N N . GLY A 1 291 ? 12.157 -0.255 -19.858 1.00 30.42 291 GLY A N 1
ATOM 2205 C CA . GLY A 1 291 ? 11.996 -0.857 -18.538 1.00 30.42 291 GLY A CA 1
ATOM 2206 C C . GLY A 1 291 ? 10.641 -0.459 -17.951 1.00 30.42 291 GLY A C 1
ATOM 2207 O O . GLY A 1 291 ? 10.224 0.692 -18.092 1.00 30.42 291 GLY A O 1
ATOM 2208 N N . LEU A 1 292 ? 9.953 -1.395 -17.295 1.00 31.88 292 LEU A N 1
ATOM 2209 C CA . LEU A 1 292 ? 8.820 -1.056 -16.433 1.00 31.88 292 LEU A CA 1
ATOM 2210 C C . LEU A 1 292 ? 9.345 -0.199 -15.274 1.00 31.88 292 LEU A C 1
ATOM 2212 O O . LEU A 1 292 ? 10.321 -0.572 -14.624 1.00 31.88 292 LEU A O 1
ATOM 2216 N N . THR A 1 293 ? 8.723 0.950 -15.016 1.00 43.22 293 THR A N 1
ATOM 2217 C CA . THR A 1 293 ? 9.004 1.718 -13.796 1.00 43.22 293 THR A CA 1
ATOM 2218 C C . THR A 1 293 ? 8.432 0.968 -12.593 1.00 43.22 293 THR A C 1
ATOM 2220 O O . THR A 1 293 ? 7.406 0.294 -12.716 1.00 43.22 293 THR A O 1
ATOM 2223 N N . LEU A 1 294 ? 9.056 1.086 -11.414 1.00 51.69 294 LEU A N 1
ATOM 2224 C CA . LEU A 1 294 ? 8.530 0.469 -10.189 1.00 51.69 294 LEU A CA 1
ATOM 2225 C C . LEU A 1 294 ? 7.082 0.911 -9.931 1.00 51.69 294 LEU A C 1
ATOM 2227 O O . LEU A 1 294 ? 6.260 0.077 -9.580 1.00 51.69 294 LEU A O 1
ATOM 2231 N N . GLY A 1 295 ? 6.739 2.179 -10.197 1.00 50.00 295 GLY A N 1
ATOM 2232 C CA . GLY A 1 295 ? 5.355 2.663 -10.127 1.00 50.00 295 GLY A CA 1
ATOM 2233 C C . GLY A 1 295 ? 4.366 1.832 -10.960 1.00 50.00 295 GLY A C 1
ATOM 2234 O O . GLY A 1 295 ? 3.330 1.426 -10.442 1.00 50.00 295 GLY A O 1
ATOM 2235 N N . ALA A 1 296 ? 4.712 1.492 -12.206 1.00 49.59 296 ALA A N 1
ATOM 2236 C CA . ALA A 1 296 ? 3.867 0.653 -13.061 1.00 49.59 296 ALA A CA 1
ATOM 2237 C C . ALA A 1 296 ? 3.798 -0.811 -12.577 1.00 49.59 296 ALA A C 1
ATOM 2239 O O . ALA A 1 296 ? 2.764 -1.465 -12.717 1.00 49.59 296 ALA A O 1
ATOM 2240 N N . ALA A 1 297 ? 4.876 -1.330 -11.978 1.00 53.72 297 ALA A N 1
ATOM 2241 C CA . ALA A 1 297 ? 4.870 -2.655 -11.357 1.00 53.72 297 ALA A CA 1
ATOM 2242 C C . ALA A 1 297 ? 3.968 -2.701 -10.108 1.00 53.72 297 ALA A C 1
ATOM 2244 O O . ALA A 1 297 ? 3.197 -3.648 -9.962 1.00 53.72 297 ALA A O 1
ATOM 2245 N N . LEU A 1 298 ? 4.000 -1.664 -9.260 1.00 58.19 298 LEU A N 1
ATOM 2246 C CA . LEU A 1 298 ? 3.118 -1.530 -8.092 1.00 58.19 298 LEU A CA 1
ATOM 2247 C C . LEU A 1 298 ? 1.639 -1.529 -8.503 1.00 58.19 298 LEU A C 1
ATOM 2249 O O . LEU A 1 298 ? 0.842 -2.246 -7.906 1.00 58.19 298 LEU A O 1
ATOM 2253 N N . GLU A 1 299 ? 1.274 -0.792 -9.558 1.00 58.78 299 GLU A N 1
ATOM 2254 C CA . GLU A 1 299 ? -0.102 -0.755 -10.084 1.00 58.78 299 GLU A CA 1
ATOM 2255 C C . GLU A 1 299 ? -0.583 -2.125 -10.597 1.00 58.78 299 GLU A C 1
ATOM 2257 O O . GLU A 1 299 ? -1.739 -2.517 -10.386 1.00 58.78 299 GLU A O 1
ATOM 2262 N N . TRP A 1 300 ? 0.301 -2.885 -11.254 1.00 48.78 300 TRP A N 1
ATOM 2263 C CA . TRP A 1 300 ? -0.005 -4.239 -11.721 1.00 48.78 300 TRP A CA 1
ATOM 2264 C C . TRP A 1 300 ? -0.149 -5.238 -10.562 1.00 48.78 300 TRP A C 1
ATOM 2266 O O . TRP A 1 300 ? -1.085 -6.048 -10.553 1.00 48.78 300 TRP A O 1
ATOM 2276 N N . GLU A 1 301 ? 0.740 -5.162 -9.565 1.00 58.62 301 GLU A N 1
ATOM 2277 C CA . GLU A 1 301 ? 0.659 -5.970 -8.345 1.00 58.62 301 GLU A CA 1
ATOM 2278 C C . GLU A 1 301 ? -0.640 -5.660 -7.574 1.00 58.62 301 GLU A C 1
ATOM 2280 O O . GLU A 1 301 ? -1.361 -6.578 -7.181 1.00 58.62 301 GLU A O 1
ATOM 2285 N N . GLU A 1 302 ? -0.998 -4.380 -7.437 1.00 60.75 302 GLU A N 1
ATOM 2286 C CA . GLU A 1 302 ? -2.222 -3.895 -6.786 1.00 60.75 302 GLU A CA 1
ATOM 2287 C C . GLU A 1 302 ? -3.493 -4.403 -7.483 1.00 60.75 302 GLU A C 1
ATOM 2289 O O . GLU A 1 302 ? -4.379 -4.966 -6.835 1.00 60.75 302 GLU A O 1
ATOM 2294 N N . SER A 1 303 ? -3.552 -4.302 -8.815 1.00 52.28 303 SER A N 1
ATOM 2295 C CA . SER A 1 303 ? -4.678 -4.813 -9.613 1.00 52.28 303 SER A CA 1
ATOM 2296 C C . SER A 1 303 ? -4.851 -6.331 -9.497 1.00 52.28 303 SER A C 1
ATOM 2298 O O . SER A 1 303 ? -5.937 -6.862 -9.730 1.00 52.28 303 SER A O 1
ATOM 2300 N N . SER A 1 304 ? -3.778 -7.061 -9.198 1.00 47.66 304 SER A N 1
ATOM 2301 C CA . SER A 1 304 ? -3.804 -8.519 -9.038 1.00 47.66 304 SER A CA 1
ATOM 2302 C C . SER A 1 304 ? -4.231 -8.923 -7.624 1.00 47.66 304 SER A C 1
ATOM 2304 O O . SER A 1 304 ? -5.018 -9.852 -7.468 1.00 47.66 304 SER A O 1
ATOM 2306 N N . LEU A 1 305 ? -3.794 -8.172 -6.608 1.00 57.03 305 LEU A N 1
ATOM 2307 C CA . LEU A 1 305 ? -4.177 -8.364 -5.206 1.00 57.03 305 LEU A CA 1
ATOM 2308 C C . LEU A 1 305 ? -5.657 -8.024 -4.945 1.00 57.03 305 LEU A C 1
ATOM 2310 O O . LEU A 1 305 ? -6.334 -8.753 -4.226 1.00 57.03 305 LEU A O 1
ATOM 2314 N N . ALA A 1 306 ? -6.197 -6.995 -5.607 1.00 53.28 306 ALA A N 1
ATOM 2315 C CA . ALA A 1 306 ? -7.603 -6.584 -5.487 1.00 53.28 306 ALA A CA 1
ATOM 2316 C C . ALA A 1 306 ? -8.626 -7.553 -6.123 1.00 53.28 306 ALA A C 1
ATOM 2318 O O . ALA A 1 306 ? -9.827 -7.325 -6.019 1.00 53.28 306 ALA A O 1
ATOM 2319 N N . ARG A 1 307 ? -8.182 -8.605 -6.829 1.00 48.69 307 ARG A N 1
ATOM 2320 C CA . ARG A 1 307 ? -9.060 -9.576 -7.517 1.00 48.69 307 ARG A CA 1
ATOM 2321 C C . ARG A 1 307 ? -9.299 -10.871 -6.733 1.00 48.69 307 ARG A C 1
ATOM 2323 O O . ARG A 1 307 ? -9.925 -11.786 -7.259 1.00 48.69 307 ARG A O 1
ATOM 2330 N N . LEU A 1 308 ? -8.812 -10.962 -5.499 1.00 54.41 308 LEU A N 1
ATOM 2331 C CA . LEU A 1 308 ? -8.826 -12.188 -4.701 1.00 54.41 308 LEU A CA 1
ATOM 2332 C C . LEU A 1 308 ? -9.840 -12.065 -3.556 1.00 54.41 308 LEU A C 1
ATOM 2334 O O . LEU A 1 308 ? -9.505 -11.542 -2.495 1.00 54.41 308 LEU A O 1
ATOM 2338 N N . HIS A 1 309 ? -11.074 -12.531 -3.786 1.00 62.28 309 HIS A N 1
ATOM 2339 C CA . HIS A 1 309 ? -12.220 -12.308 -2.885 1.00 62.28 309 HIS A CA 1
ATOM 2340 C C . HIS A 1 309 ? -12.910 -13.580 -2.350 1.00 62.28 309 HIS A C 1
ATOM 2342 O O . HIS A 1 309 ? -13.712 -13.472 -1.427 1.00 62.28 309 HIS A O 1
ATOM 2348 N N . ASP A 1 310 ? -12.552 -14.785 -2.805 1.00 70.25 310 ASP A N 1
ATOM 2349 C CA . ASP A 1 310 ? -13.326 -15.999 -2.480 1.00 70.25 310 ASP A CA 1
ATOM 2350 C C . ASP A 1 310 ? -13.399 -16.325 -0.968 1.00 70.25 310 ASP A C 1
ATOM 2352 O O . ASP A 1 310 ? -14.462 -16.663 -0.453 1.00 70.25 310 ASP A O 1
ATOM 2356 N N . GLU A 1 311 ? -12.298 -16.203 -0.210 1.00 77.62 311 GLU A N 1
ATOM 2357 C CA . GLU A 1 311 ? -12.327 -16.465 1.247 1.00 77.62 311 GLU A CA 1
ATOM 2358 C C . GLU A 1 311 ? -12.988 -15.320 2.034 1.00 77.62 311 GLU A C 1
ATOM 2360 O O . GLU A 1 311 ? -13.570 -15.550 3.095 1.00 77.62 311 GLU A O 1
ATOM 2365 N N . GLN A 1 312 ? -12.925 -14.089 1.520 1.00 79.56 312 GLN A N 1
ATOM 2366 C CA . GLN A 1 312 ? -13.579 -12.935 2.140 1.00 79.56 312 GLN A CA 1
ATOM 2367 C C . GLN A 1 312 ? -15.099 -13.030 1.982 1.00 79.56 312 GLN A C 1
ATOM 2369 O O . GLN A 1 312 ? -15.817 -12.769 2.946 1.00 79.56 312 GLN A O 1
ATOM 2374 N N . ASP A 1 313 ? -15.584 -13.495 0.829 1.00 79.88 313 ASP A N 1
ATOM 2375 C CA . ASP A 1 313 ? -17.003 -13.782 0.610 1.00 79.88 313 ASP A CA 1
ATOM 2376 C C . ASP A 1 313 ? -17.497 -14.906 1.529 1.00 79.88 313 ASP A C 1
ATOM 2378 O O . ASP A 1 313 ? -18.493 -14.727 2.231 1.00 79.88 313 ASP A O 1
ATOM 2382 N N . LEU A 1 314 ? -16.746 -16.010 1.643 1.00 84.31 314 LEU A N 1
ATOM 2383 C CA . LEU A 1 314 ? -17.054 -17.082 2.602 1.00 84.31 314 LEU A CA 1
ATOM 2384 C C . LEU A 1 314 ? -17.087 -16.581 4.053 1.00 84.31 314 LEU A C 1
ATOM 2386 O O . LEU A 1 314 ? -17.925 -17.016 4.845 1.00 84.31 314 LEU A O 1
ATOM 2390 N N . CYS A 1 315 ? -16.185 -15.665 4.413 1.00 88.19 315 CYS A N 1
ATOM 2391 C CA . CYS A 1 315 ? -16.169 -15.036 5.730 1.00 88.19 315 CYS A CA 1
ATOM 2392 C C . CYS A 1 315 ? -17.439 -14.203 5.963 1.00 88.19 315 CYS A C 1
ATOM 2394 O O . CYS A 1 315 ? -18.071 -14.316 7.013 1.00 88.19 315 CYS A O 1
ATOM 2396 N N . LEU A 1 316 ? -17.854 -13.400 4.980 1.00 86.19 316 LEU A N 1
ATOM 2397 C CA . LEU A 1 316 ? -19.070 -12.590 5.064 1.00 86.19 316 LEU A CA 1
ATOM 2398 C C . LEU A 1 316 ? -20.336 -13.457 5.144 1.00 86.19 316 LEU A C 1
ATOM 2400 O O . LEU A 1 316 ? -21.241 -13.138 5.918 1.00 86.19 316 LEU A O 1
ATOM 2404 N N . ASP A 1 317 ? -20.387 -14.571 4.415 1.00 86.12 317 ASP A N 1
ATOM 2405 C CA . ASP A 1 317 ? -21.478 -15.547 4.507 1.00 86.12 317 ASP A CA 1
ATOM 2406 C C . ASP A 1 317 ? -21.518 -16.195 5.894 1.00 86.12 317 ASP A C 1
ATOM 2408 O O . ASP A 1 317 ? -22.573 -16.250 6.533 1.00 86.12 317 ASP A O 1
ATOM 2412 N N . PHE A 1 318 ? -20.361 -16.601 6.424 1.00 90.94 318 PHE A N 1
ATOM 2413 C CA . PHE A 1 318 ? -20.246 -17.104 7.790 1.00 90.94 318 PHE A CA 1
ATOM 2414 C C . PHE A 1 318 ? -20.749 -16.084 8.824 1.00 90.94 318 PHE A C 1
ATOM 2416 O O . PHE A 1 318 ? -21.506 -16.463 9.719 1.00 90.94 318 PHE A O 1
ATOM 2423 N N . LEU A 1 319 ? -20.377 -14.806 8.694 1.00 91.56 319 LEU A N 1
ATOM 2424 C CA . LEU A 1 319 ? -20.814 -13.724 9.584 1.00 91.56 319 LEU A CA 1
ATOM 2425 C C . LEU A 1 319 ? -22.320 -13.443 9.484 1.00 91.56 319 LEU A C 1
ATOM 2427 O O . LEU A 1 319 ? -22.939 -13.051 10.475 1.00 91.56 319 LEU A O 1
ATOM 2431 N N . SER A 1 320 ? -22.925 -13.662 8.313 1.00 86.69 320 SER A N 1
ATOM 2432 C CA . SER A 1 320 ? -24.375 -13.525 8.132 1.00 86.69 320 SER A CA 1
ATOM 2433 C C . SER A 1 320 ? -25.163 -14.598 8.896 1.00 86.69 320 SER A C 1
ATOM 2435 O O . SER A 1 320 ? -26.235 -14.316 9.433 1.00 86.69 320 SER A O 1
ATOM 2437 N N . LEU A 1 321 ? -24.600 -15.808 8.997 1.00 87.56 321 LEU A N 1
ATOM 2438 C CA . LEU A 1 321 ? -25.177 -16.941 9.724 1.00 87.56 321 LEU A CA 1
ATOM 2439 C C . LEU A 1 321 ? -24.825 -16.920 11.218 1.00 87.56 321 LEU A C 1
ATOM 2441 O O . LEU A 1 321 ? -25.600 -17.393 12.046 1.00 87.56 321 LEU A O 1
ATOM 2445 N N . ASN A 1 322 ? -23.667 -16.359 11.569 1.00 90.69 322 ASN A N 1
ATOM 2446 C CA . ASN A 1 322 ? -23.146 -16.283 12.930 1.00 90.69 322 ASN A CA 1
ATOM 2447 C C . ASN A 1 322 ? -22.992 -14.814 13.327 1.00 90.69 322 ASN A C 1
ATOM 2449 O O . ASN A 1 322 ? -21.903 -14.246 13.265 1.00 90.69 322 ASN A O 1
ATOM 2453 N N . GLN A 1 323 ? -24.093 -14.195 13.761 1.00 87.12 323 GLN A N 1
ATOM 2454 C CA . GLN A 1 323 ? -24.122 -12.758 14.066 1.00 87.12 323 GLN A CA 1
ATOM 2455 C C . GLN A 1 323 ? -23.158 -12.345 15.186 1.00 87.12 323 GLN A C 1
ATOM 2457 O O . GLN A 1 323 ? -22.772 -11.179 15.264 1.00 87.12 323 GLN A O 1
ATOM 2462 N N . ARG A 1 324 ? -22.753 -13.288 16.043 1.00 93.62 324 ARG A N 1
ATOM 2463 C CA . ARG A 1 324 ? -21.745 -13.089 17.084 1.00 93.62 324 ARG A CA 1
ATOM 2464 C C . ARG A 1 324 ? -20.563 -14.009 16.824 1.00 93.62 324 ARG A C 1
ATOM 2466 O O . ARG A 1 324 ? -20.693 -15.215 17.011 1.00 93.62 324 ARG A O 1
ATOM 2473 N N . ALA A 1 325 ? -19.438 -13.463 16.375 1.00 93.88 325 ALA A N 1
ATOM 2474 C CA . ALA A 1 325 ? -18.301 -14.259 15.927 1.00 93.88 325 ALA A CA 1
ATOM 2475 C C . ALA A 1 325 ? -16.969 -13.499 15.982 1.00 93.88 325 ALA A C 1
ATOM 2477 O O . ALA A 1 325 ? -16.929 -12.271 16.073 1.00 93.88 325 ALA A O 1
ATOM 2478 N N . VAL A 1 326 ? -15.873 -14.251 15.888 1.00 93.88 326 VAL A N 1
ATOM 2479 C CA . VAL A 1 326 ? -14.510 -13.723 15.764 1.00 93.88 326 VAL A CA 1
ATOM 2480 C C . VAL A 1 326 ? -13.951 -14.096 14.394 1.00 93.88 326 VAL A C 1
ATOM 2482 O O . VAL A 1 326 ? -13.954 -15.262 14.011 1.00 93.88 326 VAL A O 1
ATOM 2485 N N . VAL A 1 327 ? -13.419 -13.123 13.667 1.00 92.19 327 VAL A N 1
ATOM 2486 C CA . VAL A 1 327 ? -12.632 -13.328 12.452 1.00 92.19 327 VAL A CA 1
ATOM 2487 C C . VAL A 1 327 ? -11.162 -13.175 12.814 1.00 92.19 327 VAL A C 1
ATOM 2489 O O . VAL A 1 327 ? -10.689 -12.085 13.137 1.00 92.19 327 VAL A O 1
ATOM 2492 N N . ARG A 1 328 ? -10.423 -14.282 12.758 1.00 90.62 328 ARG A N 1
ATOM 2493 C CA . ARG A 1 328 ? -9.011 -14.333 13.142 1.00 90.62 328 ARG A CA 1
ATOM 2494 C C . ARG A 1 328 ? -8.142 -14.495 11.906 1.00 90.62 328 ARG A C 1
ATOM 2496 O O . ARG A 1 328 ? -8.227 -15.517 11.228 1.00 90.62 328 ARG A O 1
ATOM 2503 N N . GLY A 1 329 ? -7.267 -13.531 11.644 1.00 86.06 329 GLY A N 1
ATOM 2504 C CA . GLY A 1 329 ? -6.398 -13.561 10.468 1.00 86.06 329 GLY A CA 1
ATOM 2505 C C . GLY A 1 329 ? -5.107 -12.779 10.659 1.00 86.06 329 GLY A C 1
ATOM 2506 O O . GLY A 1 329 ? -5.085 -11.752 11.336 1.00 86.06 329 GLY A O 1
ATOM 2507 N N . GLY A 1 330 ? -4.021 -13.248 10.044 1.00 83.62 330 GLY A N 1
ATOM 2508 C CA . GLY A 1 330 ? -2.727 -12.563 10.076 1.00 83.62 330 GLY A CA 1
ATOM 2509 C C . GLY A 1 330 ? -2.720 -11.241 9.298 1.00 83.62 330 GLY A C 1
ATOM 2510 O O . GLY A 1 330 ? -3.735 -10.812 8.732 1.00 83.62 330 GLY A O 1
ATOM 2511 N N . ALA A 1 331 ? -1.561 -10.589 9.236 1.00 80.94 331 ALA A N 1
ATOM 2512 C CA . ALA A 1 331 ? -1.343 -9.433 8.375 1.00 80.94 331 ALA A CA 1
ATOM 2513 C C . ALA A 1 331 ? -1.727 -9.715 6.912 1.00 80.94 331 ALA A C 1
ATOM 2515 O O . ALA A 1 331 ? -1.454 -10.789 6.381 1.00 80.94 331 ALA A O 1
ATOM 2516 N N . GLY A 1 332 ? -2.361 -8.735 6.267 1.00 76.88 332 GLY A N 1
ATOM 2517 C CA . GLY A 1 332 ? -2.686 -8.792 4.839 1.00 76.88 332 GLY A CA 1
ATOM 2518 C C . GLY A 1 332 ? -3.883 -9.651 4.435 1.00 76.88 332 GLY A C 1
ATOM 2519 O O . GLY A 1 332 ? -4.205 -9.732 3.257 1.00 76.88 332 GLY A O 1
ATOM 2520 N N . THR A 1 333 ? -4.601 -10.231 5.396 1.00 81.38 333 THR A N 1
ATOM 2521 C CA . THR A 1 333 ? -5.759 -11.106 5.129 1.00 81.38 333 THR A CA 1
ATOM 2522 C C . THR A 1 333 ? -7.063 -10.372 4.791 1.00 81.38 333 THR A C 1
ATOM 2524 O O . THR A 1 333 ? -8.054 -10.996 4.431 1.00 81.38 333 THR A O 1
ATOM 2527 N N . GLY A 1 334 ? -7.085 -9.037 4.894 1.00 81.25 334 GLY A N 1
ATOM 2528 C CA . GLY A 1 334 ? -8.252 -8.222 4.535 1.00 81.25 334 GLY A CA 1
ATOM 2529 C C . GLY A 1 334 ? -9.292 -8.025 5.644 1.00 81.25 334 GLY A C 1
ATOM 2530 O O . GLY A 1 334 ? -10.390 -7.568 5.353 1.00 81.25 334 GLY A O 1
ATOM 2531 N N . LYS A 1 335 ? -8.959 -8.300 6.914 1.00 89.19 335 LYS A N 1
ATOM 2532 C CA . LYS A 1 335 ? -9.862 -8.123 8.076 1.00 89.19 335 LYS A CA 1
ATOM 2533 C C . LYS A 1 335 ? -10.624 -6.790 8.084 1.00 89.19 335 LYS A C 1
ATOM 2535 O O . LYS A 1 335 ? -11.846 -6.798 8.140 1.00 89.19 335 LYS A O 1
ATOM 2540 N N . THR A 1 336 ? -9.912 -5.671 7.951 1.00 86.06 336 THR A N 1
ATOM 2541 C CA . THR A 1 336 ? -10.492 -4.318 7.907 1.00 86.06 336 THR A CA 1
ATOM 2542 C C . THR A 1 336 ? -11.502 -4.150 6.767 1.00 86.06 336 THR A C 1
ATOM 2544 O O . THR A 1 336 ? -12.547 -3.536 6.956 1.00 86.06 336 THR A O 1
ATOM 2547 N N . LEU A 1 337 ? -11.238 -4.736 5.591 1.00 83.81 337 LEU A N 1
ATOM 2548 C CA . LEU A 1 337 ? -12.173 -4.699 4.460 1.00 83.81 337 LEU A CA 1
ATOM 2549 C C . LEU A 1 337 ? -13.431 -5.518 4.754 1.00 83.81 337 LEU A C 1
ATOM 2551 O O . LEU A 1 337 ? -14.534 -5.029 4.530 1.00 83.81 337 LEU A O 1
ATOM 2555 N N . VAL A 1 338 ? -13.274 -6.721 5.315 1.00 87.44 338 VAL A N 1
ATOM 2556 C CA . VAL A 1 338 ? -14.406 -7.560 5.740 1.00 87.44 338 VAL A CA 1
ATOM 2557 C C . VAL A 1 338 ? -15.235 -6.851 6.818 1.00 87.44 338 VAL A C 1
ATOM 2559 O O . VAL A 1 338 ? -16.461 -6.884 6.756 1.00 87.44 338 VAL A O 1
ATOM 2562 N N . ALA A 1 339 ? -14.596 -6.162 7.768 1.00 91.44 339 ALA A N 1
ATOM 2563 C CA . ALA A 1 339 ? -15.281 -5.376 8.793 1.00 91.44 339 ALA A CA 1
ATOM 2564 C C . ALA A 1 339 ? -16.115 -4.239 8.180 1.00 91.44 339 ALA A C 1
ATOM 2566 O O . ALA A 1 339 ? -17.303 -4.118 8.478 1.00 91.44 339 ALA A O 1
ATOM 2567 N N . CYS A 1 340 ? -15.530 -3.447 7.276 1.00 87.88 340 CYS A N 1
ATOM 2568 C CA . CYS A 1 340 ? -16.243 -2.378 6.572 1.00 87.88 340 CYS A CA 1
ATOM 2569 C C . CYS A 1 340 ? -17.396 -2.913 5.707 1.00 87.88 340 CYS A C 1
ATOM 2571 O O . CYS A 1 340 ? -18.496 -2.362 5.730 1.00 87.88 340 CYS A O 1
ATOM 2573 N N . GLU A 1 341 ? -17.179 -4.004 4.972 1.00 86.12 341 GLU A N 1
ATOM 2574 C CA . GLU A 1 341 ? -18.208 -4.615 4.126 1.00 86.12 341 GLU A CA 1
ATOM 2575 C C . GLU A 1 341 ? -19.344 -5.223 4.960 1.00 86.12 341 GLU A C 1
ATOM 2577 O O . GLU A 1 341 ? -20.518 -5.040 4.636 1.00 86.12 341 GLU A O 1
ATOM 2582 N N . SER A 1 342 ? -19.033 -5.874 6.082 1.00 91.88 342 SER A N 1
ATOM 2583 C CA . SER A 1 342 ? -20.051 -6.364 7.015 1.00 91.88 342 SER A CA 1
ATOM 2584 C C . SER A 1 342 ? -20.863 -5.212 7.622 1.00 91.88 342 SER A C 1
ATOM 2586 O O . SER A 1 342 ? -22.097 -5.272 7.653 1.00 91.88 342 SER A O 1
ATOM 2588 N N . ALA A 1 343 ? -20.204 -4.109 8.008 1.00 91.56 343 ALA A N 1
ATOM 2589 C CA . ALA A 1 343 ? -20.879 -2.898 8.477 1.00 91.56 343 ALA A CA 1
ATOM 2590 C C . ALA A 1 343 ? -21.843 -2.350 7.414 1.00 91.56 343 ALA A C 1
ATOM 2592 O O . ALA A 1 343 ? -22.999 -2.043 7.717 1.00 91.56 343 ALA A O 1
ATOM 2593 N N . ARG A 1 344 ? -21.397 -2.294 6.152 1.00 87.00 344 ARG A N 1
ATOM 2594 C CA . ARG A 1 344 ? -22.211 -1.879 5.005 1.00 87.00 344 ARG A CA 1
ATOM 2595 C C . ARG A 1 344 ? -23.415 -2.793 4.792 1.00 87.00 344 ARG A C 1
ATOM 2597 O O . ARG A 1 344 ? -24.519 -2.287 4.585 1.00 87.00 344 ARG A O 1
ATOM 2604 N N . ARG A 1 345 ? -23.242 -4.119 4.855 1.00 88.31 345 ARG A N 1
ATOM 2605 C CA . ARG A 1 345 ? -24.340 -5.094 4.707 1.00 88.31 345 ARG A CA 1
ATOM 2606 C C . ARG A 1 345 ? -25.382 -4.937 5.816 1.00 88.31 345 ARG A C 1
ATOM 2608 O O . ARG A 1 345 ? -26.571 -4.877 5.516 1.00 88.31 345 ARG A O 1
ATOM 2615 N N . LEU A 1 346 ? -24.959 -4.781 7.070 1.00 93.56 346 LEU A N 1
ATOM 2616 C CA . LEU A 1 346 ? -25.868 -4.547 8.198 1.00 93.56 346 LEU A CA 1
ATOM 2617 C C . LEU A 1 346 ? -26.611 -3.208 8.071 1.00 93.56 346 LEU A C 1
ATOM 2619 O O . LEU A 1 346 ? -27.832 -3.169 8.214 1.00 93.56 346 LEU A O 1
ATOM 2623 N N . ALA A 1 347 ? -25.915 -2.123 7.728 1.00 92.00 347 ALA A N 1
ATOM 2624 C CA . ALA A 1 347 ? -26.551 -0.826 7.496 1.00 92.00 347 ALA A CA 1
ATOM 2625 C C . ALA A 1 347 ? -27.511 -0.850 6.292 1.00 92.00 347 ALA A C 1
ATOM 2627 O O . ALA A 1 347 ? -28.555 -0.201 6.318 1.00 92.00 347 ALA A O 1
ATOM 2628 N N . SER A 1 348 ? -27.228 -1.661 5.267 1.00 87.56 348 SER A N 1
ATOM 2629 C CA . SER A 1 348 ? -28.147 -1.887 4.139 1.00 87.56 348 SER A CA 1
ATOM 2630 C C . SER A 1 348 ? -29.464 -2.544 4.572 1.00 87.56 348 SER A C 1
ATOM 2632 O O . SER A 1 348 ? -30.493 -2.327 3.940 1.00 87.56 348 SER A O 1
ATOM 2634 N N . LEU A 1 349 ? -29.455 -3.295 5.679 1.00 92.44 349 LEU A N 1
ATOM 2635 C CA . LEU A 1 349 ? -30.644 -3.875 6.316 1.00 92.44 349 LEU A CA 1
ATOM 2636 C C . LEU A 1 349 ? -31.343 -2.905 7.290 1.00 92.44 349 LEU A C 1
ATOM 2638 O O . LEU A 1 349 ? -32.197 -3.328 8.068 1.00 92.44 349 LEU A O 1
ATOM 2642 N N . GLY A 1 350 ? -30.983 -1.618 7.286 1.00 95.19 350 GLY A N 1
ATOM 2643 C CA . GLY A 1 350 ? -31.594 -0.609 8.157 1.00 95.19 350 GLY A CA 1
ATOM 2644 C C . GLY A 1 350 ? -31.030 -0.563 9.575 1.00 95.19 350 GLY A C 1
ATOM 2645 O O . GLY A 1 350 ? -31.655 0.036 10.445 1.00 95.19 350 GLY A O 1
ATOM 2646 N N . LYS A 1 351 ? -29.883 -1.201 9.834 1.00 96.19 351 LYS A N 1
ATOM 2647 C CA . LYS A 1 351 ? -29.277 -1.248 11.171 1.00 96.19 351 LYS A CA 1
ATOM 2648 C C . LYS A 1 351 ? -28.405 -0.021 11.459 1.00 96.19 351 LYS A C 1
ATOM 2650 O O . LYS A 1 351 ? -27.669 0.446 10.591 1.00 96.19 351 LYS A O 1
ATOM 2655 N N . ASP A 1 352 ? -28.448 0.467 12.695 1.00 96.50 352 ASP A N 1
ATOM 2656 C CA . ASP A 1 352 ? -27.473 1.411 13.248 1.00 96.50 352 ASP A CA 1
ATOM 2657 C C . ASP A 1 352 ? -26.244 0.629 13.739 1.00 96.50 352 ASP A C 1
ATOM 2659 O O . ASP A 1 352 ? -26.295 -0.063 14.757 1.00 96.50 352 ASP A O 1
ATOM 2663 N N . VAL A 1 353 ? -25.132 0.728 13.018 1.00 96.88 353 VAL A N 1
ATOM 2664 C CA . VAL A 1 353 ? -23.911 -0.050 13.252 1.00 96.88 353 VAL A CA 1
ATOM 2665 C C . VAL A 1 353 ? -22.842 0.811 13.916 1.00 96.88 353 VAL A C 1
ATOM 2667 O O . VAL A 1 353 ? -22.540 1.914 13.454 1.00 96.88 353 VAL A O 1
ATOM 2670 N N . LEU A 1 354 ? -22.225 0.284 14.971 1.00 97.75 354 LEU A N 1
ATOM 2671 C CA . LEU A 1 354 ? -21.048 0.857 15.613 1.00 97.75 354 LEU A CA 1
ATOM 2672 C C . LEU A 1 354 ? -19.800 0.077 15.177 1.00 97.75 354 LEU A C 1
ATOM 2674 O O . LEU A 1 354 ? -19.681 -1.105 15.489 1.00 97.75 354 LEU A O 1
ATOM 2678 N N . LEU A 1 355 ? -18.882 0.730 14.461 1.00 97.06 355 LEU A N 1
ATOM 2679 C CA . LEU A 1 355 ? -17.617 0.149 13.997 1.00 97.06 355 LEU A CA 1
ATOM 2680 C C . LEU A 1 355 ? -16.446 0.823 14.720 1.00 97.06 355 LEU A C 1
ATOM 2682 O O . LEU A 1 355 ? -16.186 2.009 14.519 1.00 97.06 355 LEU A O 1
ATOM 2686 N N . LEU A 1 356 ? -15.741 0.082 15.569 1.00 97.88 356 LEU A N 1
ATOM 2687 C CA . LEU A 1 356 ? -14.684 0.629 16.417 1.00 97.88 356 LEU A CA 1
ATOM 2688 C C . LEU A 1 356 ? -13.317 0.026 16.127 1.00 97.88 356 LEU A C 1
ATOM 2690 O O . LEU A 1 356 ? -13.197 -1.113 15.695 1.00 97.88 356 LEU A O 1
ATOM 2694 N N . CYS A 1 357 ? -12.284 0.784 16.462 1.00 95.69 357 CYS A N 1
ATOM 2695 C CA . CYS A 1 357 ? -10.926 0.289 16.641 1.00 95.69 357 CYS A CA 1
ATOM 2696 C C . CYS A 1 357 ? -10.259 0.995 17.831 1.00 95.69 357 CYS A C 1
ATOM 2698 O O . CYS A 1 357 ? -10.855 1.857 18.486 1.00 95.69 357 CYS A O 1
ATOM 2700 N N . PHE A 1 358 ? -9.005 0.650 18.120 1.00 93.25 358 PHE A N 1
ATOM 2701 C CA . PHE A 1 358 ? -8.230 1.324 19.164 1.00 93.25 358 PHE A CA 1
ATOM 2702 C C . PHE A 1 358 ? -7.396 2.501 18.622 1.00 93.25 358 PHE A C 1
ATOM 2704 O O . PHE A 1 358 ? -7.416 3.593 19.189 1.00 93.25 358 PHE A O 1
ATOM 2711 N N . ASN A 1 359 ? -6.686 2.313 17.503 1.00 91.19 359 ASN A N 1
ATOM 2712 C CA . ASN A 1 359 ? -5.727 3.301 16.995 1.00 91.19 359 ASN A CA 1
ATOM 2713 C C . ASN A 1 359 ? -6.403 4.479 16.258 1.00 91.19 359 ASN A C 1
ATOM 2715 O O . ASN A 1 359 ? -7.232 4.258 15.377 1.00 91.19 359 ASN A O 1
ATOM 2719 N N . ARG A 1 360 ? -6.010 5.729 16.558 1.00 92.44 360 ARG A N 1
ATOM 2720 C CA . ARG A 1 360 ? -6.627 6.952 15.987 1.00 92.44 360 ARG A CA 1
ATOM 2721 C C . ARG A 1 360 ? -6.497 7.064 14.458 1.00 92.44 360 ARG A C 1
ATOM 2723 O O . ARG A 1 360 ? -7.538 7.222 13.820 1.00 92.44 360 ARG A O 1
ATOM 2730 N N . PRO A 1 361 ? -5.306 6.878 13.847 1.00 90.19 361 PRO A N 1
ATOM 2731 C CA . PRO A 1 361 ? -5.185 6.833 12.391 1.00 90.19 361 PRO A CA 1
ATOM 2732 C C . PRO A 1 361 ? -6.074 5.779 11.723 1.00 90.19 361 PRO A C 1
ATOM 2734 O O . PRO A 1 361 ? -6.712 6.077 10.716 1.00 90.19 361 PRO A O 1
ATOM 2737 N N . LEU A 1 362 ? -6.182 4.576 12.302 1.00 89.50 362 LEU A N 1
ATOM 2738 C CA . LEU A 1 362 ? -7.106 3.551 11.805 1.00 89.50 362 LEU A CA 1
ATOM 2739 C C . LEU A 1 362 ? -8.565 4.014 11.934 1.00 89.50 362 LEU A C 1
ATOM 2741 O O . LEU A 1 362 ? -9.330 3.866 10.991 1.00 89.50 362 LEU A O 1
ATOM 2745 N N . GLY A 1 363 ? -8.945 4.644 13.048 1.00 90.75 363 GLY A N 1
ATOM 2746 C CA . GLY A 1 363 ? -10.294 5.182 13.242 1.00 90.75 363 GLY A CA 1
ATOM 2747 C C . GLY A 1 363 ? -10.661 6.243 12.203 1.00 90.75 363 GLY A C 1
ATOM 2748 O O . GLY A 1 363 ? -11.773 6.233 11.674 1.00 90.75 363 GLY A O 1
ATOM 2749 N N . SER A 1 364 ? -9.714 7.119 11.854 1.00 88.50 364 SER A N 1
ATOM 2750 C CA . SER A 1 364 ? -9.874 8.079 10.755 1.00 88.50 364 SER A CA 1
ATOM 2751 C C . SER A 1 364 ? -10.024 7.379 9.402 1.00 88.50 364 SER A C 1
ATOM 2753 O O . SER A 1 364 ? -10.913 7.717 8.619 1.00 88.50 364 SER A O 1
ATOM 2755 N N . HIS A 1 365 ? -9.212 6.349 9.150 1.00 84.62 365 HIS A N 1
ATOM 2756 C CA . HIS A 1 365 ? -9.290 5.552 7.930 1.00 84.62 365 HIS A CA 1
ATOM 2757 C C . HIS A 1 365 ? -10.639 4.825 7.789 1.00 84.62 365 HIS A C 1
ATOM 2759 O O . HIS A 1 365 ? -11.278 4.930 6.745 1.00 84.62 365 HIS A O 1
ATOM 2765 N N . LEU A 1 366 ? -11.126 4.169 8.849 1.00 86.56 366 LEU A N 1
ATOM 2766 C CA . LEU A 1 366 ? -12.438 3.513 8.882 1.00 86.56 366 LEU A CA 1
ATOM 2767 C C . LEU A 1 366 ? -13.575 4.505 8.607 1.00 86.56 366 LEU A C 1
ATOM 2769 O O . LEU A 1 366 ? -14.481 4.204 7.829 1.00 86.56 366 LEU A O 1
ATOM 2773 N N . ARG A 1 367 ? -13.514 5.708 9.198 1.00 87.88 367 ARG A N 1
ATOM 2774 C CA . ARG A 1 367 ? -14.463 6.792 8.895 1.00 87.88 367 ARG A CA 1
ATOM 2775 C C . ARG A 1 367 ? -14.438 7.176 7.426 1.00 87.88 367 ARG A C 1
ATOM 2777 O O . ARG A 1 367 ? -15.501 7.267 6.826 1.00 87.88 367 ARG A O 1
ATOM 2784 N N . ALA A 1 368 ? -13.256 7.377 6.848 1.00 82.81 368 ALA A N 1
ATOM 2785 C CA . ALA A 1 368 ? -13.121 7.739 5.441 1.00 82.81 368 ALA A CA 1
ATOM 2786 C C . ALA A 1 368 ? -13.668 6.644 4.508 1.00 82.81 368 ALA A C 1
ATOM 2788 O O . ALA A 1 368 ? -14.378 6.959 3.556 1.00 82.81 368 ALA A O 1
ATOM 2789 N N . LEU A 1 369 ? -13.404 5.366 4.811 1.00 78.31 369 LEU A N 1
ATOM 2790 C CA . LEU A 1 369 ? -13.959 4.233 4.061 1.00 78.31 369 LEU A CA 1
ATOM 2791 C C . LEU A 1 369 ? -15.489 4.186 4.132 1.00 78.31 369 LEU A C 1
ATOM 2793 O O . LEU A 1 369 ? -16.137 3.887 3.132 1.00 78.31 369 LEU A O 1
ATOM 2797 N N . CYS A 1 370 ? -16.066 4.507 5.292 1.00 76.88 370 CYS A N 1
ATOM 2798 C CA . CYS A 1 370 ? -17.515 4.492 5.485 1.00 76.88 370 CYS A CA 1
ATOM 2799 C C . CYS A 1 370 ? -18.214 5.782 5.022 1.00 76.88 370 CYS A C 1
ATOM 2801 O O . CYS A 1 370 ? -19.423 5.763 4.820 1.00 76.88 370 CYS A O 1
ATOM 2803 N N . ALA A 1 371 ? -17.491 6.890 4.834 1.00 71.94 371 ALA A N 1
ATOM 2804 C CA . ALA A 1 371 ? -18.071 8.183 4.458 1.00 71.94 371 ALA A CA 1
ATOM 2805 C C . ALA A 1 371 ? -18.725 8.168 3.067 1.00 71.94 371 ALA A C 1
ATOM 2807 O O . ALA A 1 371 ? -19.641 8.936 2.805 1.00 71.94 371 ALA A O 1
ATOM 2808 N N . SER A 1 372 ? -18.282 7.284 2.169 1.00 61.97 372 SER A N 1
ATOM 2809 C CA . SER A 1 372 ? -18.878 7.118 0.836 1.00 61.97 372 SER A CA 1
ATOM 2810 C C . SER A 1 372 ? -20.193 6.323 0.840 1.00 61.97 372 SER A C 1
ATOM 2812 O O . SER A 1 372 ? -20.789 6.132 -0.219 1.00 61.97 372 SER A O 1
ATOM 2814 N N . LEU A 1 373 ? -20.650 5.859 2.009 1.00 68.31 373 LEU A N 1
ATOM 2815 C CA . LEU A 1 373 ? -21.826 4.999 2.178 1.00 68.31 373 LEU A CA 1
ATOM 2816 C C . LEU A 1 373 ? -23.098 5.780 2.556 1.00 68.31 373 LEU A C 1
ATOM 2818 O O . LEU A 1 373 ? -24.042 5.209 3.108 1.00 68.31 373 LEU A O 1
ATOM 2822 N N . ASP A 1 374 ? -23.136 7.079 2.261 1.00 60.22 374 ASP A N 1
ATOM 2823 C CA . ASP A 1 374 ? -24.319 7.914 2.459 1.00 60.22 374 ASP A CA 1
ATOM 2824 C C . ASP A 1 374 ? -25.510 7.408 1.618 1.00 60.22 374 ASP A C 1
ATOM 2826 O O . ASP A 1 374 ? -25.370 7.032 0.454 1.00 60.22 374 ASP A O 1
ATOM 2830 N N . GLY A 1 375 ? -26.710 7.409 2.211 1.00 71.81 375 GLY A N 1
ATOM 2831 C CA . GLY A 1 375 ? -27.954 6.980 1.552 1.00 71.81 375 GLY A CA 1
ATOM 2832 C C . GLY A 1 375 ? -28.381 5.530 1.812 1.00 71.81 375 GLY A C 1
ATOM 2833 O O . GLY A 1 375 ? -29.389 5.092 1.255 1.00 71.81 375 GLY A O 1
ATOM 2834 N N . LEU A 1 376 ? -27.667 4.788 2.665 1.00 81.44 376 LEU A N 1
ATOM 2835 C CA . LEU A 1 376 ? -28.141 3.492 3.161 1.00 81.44 376 LEU A CA 1
ATOM 2836 C C . LEU A 1 376 ? -29.371 3.648 4.085 1.00 81.44 376 LEU A C 1
ATOM 2838 O O . LEU A 1 376 ? -29.530 4.691 4.720 1.00 81.44 376 LEU A O 1
ATOM 2842 N N . PRO A 1 377 ? -30.239 2.618 4.201 1.00 89.75 377 PRO A N 1
ATOM 2843 C CA . PRO A 1 377 ? -31.382 2.646 5.118 1.00 89.75 377 PRO A CA 1
ATOM 2844 C C . PRO A 1 377 ? -30.988 2.797 6.596 1.00 89.75 377 PRO A C 1
ATOM 2846 O O . PRO A 1 377 ? -31.742 3.370 7.379 1.00 89.75 377 PRO A O 1
ATOM 2849 N N . GLY A 1 378 ? -29.832 2.252 6.981 1.00 92.06 378 GLY A N 1
ATOM 2850 C CA . GLY A 1 378 ? -29.233 2.365 8.309 1.00 92.06 378 GLY A CA 1
ATOM 2851 C C . GLY A 1 378 ? -28.053 3.337 8.339 1.00 92.06 378 GLY A C 1
ATOM 2852 O O . GLY A 1 378 ? -27.773 4.038 7.368 1.00 92.06 378 GLY A O 1
ATOM 2853 N N . ARG A 1 379 ? -27.327 3.371 9.461 1.00 93.81 379 ARG A N 1
ATOM 2854 C CA . ARG A 1 379 ? -26.177 4.269 9.665 1.00 93.81 379 ARG A CA 1
ATOM 2855 C C . ARG A 1 379 ? -24.964 3.502 10.156 1.00 93.81 379 ARG A C 1
ATOM 2857 O O . ARG A 1 379 ? -25.103 2.541 10.904 1.00 93.81 379 ARG A O 1
ATOM 2864 N N . ILE A 1 380 ? -23.775 3.971 9.793 1.00 92.81 380 ILE A N 1
ATOM 2865 C CA . ILE A 1 380 ? -22.509 3.439 10.302 1.00 92.81 380 ILE A CA 1
ATOM 2866 C C . ILE A 1 380 ? -21.798 4.554 11.053 1.00 92.81 380 ILE A C 1
ATOM 2868 O O . ILE A 1 380 ? -21.494 5.604 10.490 1.00 92.81 380 ILE A O 1
ATOM 2872 N N . ARG A 1 381 ? -21.503 4.316 12.328 1.00 94.62 381 ARG A N 1
ATOM 2873 C CA . ARG A 1 381 ? -20.645 5.182 13.128 1.00 94.62 381 ARG A CA 1
ATOM 2874 C C . ARG A 1 381 ? -19.287 4.514 13.295 1.00 94.62 381 ARG A C 1
ATOM 2876 O O . ARG A 1 381 ? -19.150 3.597 14.099 1.00 94.62 381 ARG A O 1
ATOM 2883 N N . ALA A 1 382 ? -18.301 4.995 12.543 1.00 93.44 382 ALA A N 1
ATOM 2884 C CA . ALA A 1 382 ? -16.927 4.509 12.601 1.00 93.44 382 ALA A CA 1
ATOM 2885 C C . ALA A 1 382 ? -16.024 5.415 13.458 1.00 93.44 382 ALA A C 1
ATOM 2887 O O . ALA A 1 382 ? -16.177 6.640 13.462 1.00 93.44 382 ALA A O 1
ATOM 2888 N N . GLY A 1 383 ? -15.054 4.838 14.165 1.00 94.00 383 GLY A N 1
ATOM 2889 C CA . GLY A 1 383 ? -14.031 5.604 14.878 1.00 94.00 383 GLY A CA 1
ATOM 2890 C C . GLY A 1 383 ? -13.288 4.797 15.929 1.00 94.00 383 GLY A C 1
ATOM 2891 O O . GLY A 1 383 ? -13.300 3.571 15.910 1.00 94.00 383 GLY A O 1
ATOM 2892 N N . THR A 1 384 ? -12.635 5.484 16.861 1.00 96.56 384 THR A N 1
ATOM 2893 C CA . THR A 1 384 ? -11.988 4.818 17.995 1.00 96.56 384 THR A CA 1
ATOM 2894 C C . THR A 1 384 ? -12.914 4.683 19.197 1.00 96.56 384 THR A C 1
ATOM 2896 O O . THR A 1 384 ? -13.825 5.492 19.395 1.00 96.56 384 THR A O 1
ATOM 2899 N N . TYR A 1 385 ? -12.633 3.695 20.049 1.00 96.44 385 TYR A N 1
ATOM 2900 C CA . TYR A 1 385 ? -13.293 3.551 21.350 1.00 96.44 385 TYR A CA 1
ATOM 2901 C C . TYR A 1 385 ? -13.234 4.848 22.176 1.00 96.44 385 TYR A C 1
ATOM 2903 O O . TYR A 1 385 ? -14.249 5.323 22.676 1.00 96.44 385 TYR A O 1
ATOM 2911 N N . HIS A 1 386 ? -12.065 5.481 22.262 1.00 95.38 386 HIS A N 1
ATOM 2912 C CA . HIS A 1 386 ? -11.893 6.681 23.081 1.00 95.38 386 HIS A CA 1
ATOM 2913 C C . HIS A 1 386 ? -12.556 7.932 22.487 1.00 95.38 386 HIS A C 1
ATOM 2915 O O . HIS A 1 386 ? -13.060 8.768 23.237 1.00 95.38 386 HIS A O 1
ATOM 2921 N N . GLU A 1 387 ? -12.617 8.068 21.158 1.00 95.06 387 GLU A N 1
ATOM 2922 C CA . GLU A 1 387 ? -13.419 9.126 20.524 1.00 95.06 387 GLU A CA 1
ATOM 2923 C C . GLU A 1 387 ? -14.914 8.933 20.803 1.00 95.06 387 GLU A C 1
ATOM 2925 O O . GLU A 1 387 ? -15.620 9.918 21.021 1.00 95.06 387 GLU A O 1
ATOM 2930 N N . LEU A 1 388 ? -15.397 7.683 20.836 1.00 96.75 388 LEU A N 1
ATOM 2931 C CA . LEU A 1 388 ? -16.771 7.374 21.234 1.00 96.75 388 LEU A CA 1
ATOM 2932 C C . LEU A 1 388 ? -17.032 7.799 22.684 1.00 96.75 388 LEU A C 1
ATOM 2934 O O . LEU A 1 388 ? -18.004 8.517 22.920 1.00 96.75 388 LEU A O 1
ATOM 2938 N N . CYS A 1 389 ? -16.157 7.417 23.624 1.00 96.81 389 CYS A N 1
ATOM 2939 C CA . CYS A 1 389 ? -16.234 7.839 25.028 1.00 96.81 389 CYS A CA 1
ATOM 2940 C C . CYS A 1 389 ? -16.329 9.363 25.150 1.00 96.81 389 CYS A C 1
ATOM 2942 O O . CYS A 1 389 ? -17.236 9.879 25.805 1.00 96.81 389 CYS A O 1
ATOM 2944 N N . ARG A 1 390 ? -15.422 10.083 24.477 1.00 96.19 390 ARG A N 1
ATOM 2945 C CA . ARG A 1 390 ? -15.357 11.545 24.522 1.00 96.19 390 ARG A CA 1
ATOM 2946 C C . ARG A 1 390 ? -16.614 12.194 23.957 1.00 96.19 390 ARG A C 1
ATOM 2948 O O . ARG A 1 390 ? -17.165 13.091 24.586 1.00 96.19 390 ARG A O 1
ATOM 2955 N N . ASP A 1 391 ? -17.073 11.762 22.784 1.00 95.88 391 ASP A N 1
ATOM 2956 C CA . ASP A 1 391 ? -18.281 12.317 22.166 1.00 95.88 391 ASP A CA 1
ATOM 2957 C C . ASP A 1 391 ? -19.516 12.118 23.050 1.00 95.88 391 ASP A C 1
ATOM 2959 O O . ASP A 1 391 ? -20.258 13.066 23.300 1.00 95.88 391 ASP A O 1
ATOM 2963 N N . PHE A 1 392 ? -19.713 10.904 23.569 1.00 97.25 392 PHE A N 1
ATOM 2964 C CA . PHE A 1 392 ? -20.843 10.595 24.440 1.00 97.25 392 PHE A CA 1
ATOM 2965 C C . PHE A 1 392 ? -20.791 11.411 25.735 1.00 97.25 392 PHE A C 1
ATOM 2967 O O . PHE A 1 392 ? -21.797 12.017 26.106 1.00 97.25 392 PHE A O 1
ATOM 2974 N N . ALA A 1 393 ? -19.627 11.493 26.386 1.00 97.06 393 ALA A N 1
ATOM 2975 C CA . ALA A 1 393 ? -19.449 12.287 27.598 1.00 97.06 393 ALA A CA 1
ATOM 2976 C C . ALA A 1 393 ? -19.800 13.765 27.367 1.00 97.06 393 ALA A C 1
ATOM 2978 O O . ALA A 1 393 ? -20.621 14.323 28.096 1.00 97.06 393 ALA A O 1
ATOM 2979 N N . LEU A 1 394 ? -19.259 14.375 26.307 1.00 96.62 394 LEU A N 1
ATOM 2980 C CA . LEU A 1 394 ? -19.518 15.780 25.983 1.00 96.62 394 LEU A CA 1
ATOM 2981 C C . LEU A 1 394 ? -20.992 16.036 25.645 1.00 96.62 394 LEU A C 1
ATOM 2983 O O . LEU A 1 394 ? -21.573 17.002 26.137 1.00 96.62 394 LEU A O 1
ATOM 2987 N N . ARG A 1 395 ? -21.629 15.155 24.863 1.00 96.56 395 ARG A N 1
ATOM 2988 C CA . ARG A 1 395 ? -23.064 15.252 24.536 1.00 96.56 395 ARG A CA 1
ATOM 2989 C C . ARG A 1 395 ? -23.959 15.094 25.767 1.00 96.56 395 ARG A C 1
ATOM 2991 O O . ARG A 1 395 ? -25.010 15.722 25.834 1.00 96.56 395 ARG A O 1
ATOM 2998 N N . ALA A 1 396 ? -23.543 14.285 26.740 1.00 96.44 396 ALA A N 1
ATOM 2999 C CA . ALA A 1 396 ? -24.251 14.070 28.002 1.00 96.44 396 ALA A CA 1
ATOM 3000 C C . ALA A 1 396 ? -23.952 15.138 29.077 1.00 96.44 396 ALA A C 1
ATOM 3002 O O . ALA A 1 396 ? -24.439 15.024 30.211 1.00 96.44 396 ALA A O 1
ATOM 3003 N N . GLY A 1 397 ? -23.131 16.146 28.748 1.00 96.12 397 GLY A N 1
ATOM 3004 C CA . GLY A 1 397 ? -22.701 17.194 29.674 1.00 96.12 397 GLY A CA 1
ATOM 3005 C C . GLY A 1 397 ? -21.827 16.680 30.821 1.00 96.12 397 GLY A C 1
ATOM 3006 O O . GLY A 1 397 ? -21.843 17.257 31.907 1.00 96.12 397 GLY A O 1
ATOM 3007 N N . LEU A 1 398 ? -21.118 15.566 30.622 1.00 96.12 398 LEU A N 1
ATOM 3008 C CA . LEU A 1 398 ? -20.159 15.031 31.584 1.00 96.12 398 LEU A CA 1
ATOM 3009 C C . LEU A 1 398 ? -18.787 15.699 31.394 1.00 96.12 398 LEU A C 1
ATOM 3011 O O . LEU A 1 398 ? -18.388 15.964 30.256 1.00 96.12 398 LEU A O 1
ATOM 3015 N N . PRO A 1 399 ? -18.048 15.967 32.484 1.00 93.69 399 PRO A N 1
ATOM 3016 C CA . PRO A 1 399 ? -16.700 16.507 32.384 1.00 93.69 399 PRO A CA 1
ATOM 3017 C C . PRO A 1 399 ? -15.762 15.483 31.731 1.00 93.69 399 PRO A C 1
ATOM 3019 O O . PRO A 1 399 ? -15.731 14.320 32.121 1.00 93.69 399 PRO A O 1
ATOM 3022 N N . TRP A 1 400 ? -14.985 15.931 30.744 1.00 93.56 400 TRP A N 1
ATOM 3023 C CA . TRP A 1 400 ? -13.931 15.144 30.103 1.00 93.56 400 TRP A CA 1
ATOM 3024 C C . TRP A 1 400 ? -12.576 15.760 30.450 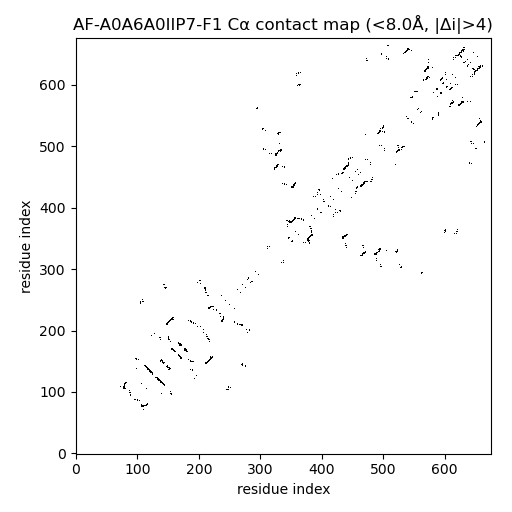1.00 93.56 400 TRP A C 1
ATOM 3026 O O . TRP A 1 400 ? -12.072 16.628 29.734 1.00 93.56 400 TRP A O 1
ATOM 3036 N N . ASN A 1 401 ? -12.022 15.349 31.589 1.00 88.38 401 ASN A N 1
ATOM 3037 C CA . ASN A 1 401 ? -10.815 15.938 32.161 1.00 88.38 401 ASN A CA 1
ATOM 3038 C C . ASN A 1 401 ? -9.609 15.042 31.882 1.00 88.38 401 ASN A C 1
ATOM 3040 O O . ASN A 1 401 ? -9.197 14.263 32.732 1.00 88.38 401 ASN A O 1
ATOM 3044 N N . GLU A 1 402 ? -9.054 15.152 30.678 1.00 87.12 402 GLU A N 1
ATOM 3045 C CA . GLU A 1 402 ? -7.848 14.409 30.310 1.00 87.12 402 GLU A CA 1
ATOM 3046 C C . GLU A 1 402 ? -6.653 14.854 31.183 1.00 87.12 402 GLU A C 1
ATOM 3048 O O . GLU A 1 402 ? -6.335 16.051 31.205 1.00 87.12 402 GLU A O 1
ATOM 3053 N N . PRO A 1 403 ? -5.988 13.932 31.906 1.00 84.00 403 PRO A N 1
ATOM 3054 C CA . PRO A 1 403 ? -4.818 14.259 32.713 1.00 84.00 403 PRO A CA 1
ATOM 3055 C C . PRO A 1 403 ? -3.654 14.774 31.865 1.00 84.00 403 PRO A C 1
ATOM 3057 O O . PRO A 1 403 ? -3.502 14.437 30.690 1.00 84.00 403 PRO A O 1
ATOM 3060 N N . ALA A 1 404 ? -2.777 15.574 32.473 1.00 79.56 404 ALA A N 1
ATOM 3061 C CA . ALA A 1 404 ? -1.551 15.997 31.808 1.00 79.56 404 ALA A CA 1
ATOM 3062 C C . ALA A 1 404 ? -0.652 14.782 31.518 1.00 79.56 404 ALA A C 1
ATOM 3064 O O . ALA A 1 404 ? -0.402 13.970 32.406 1.00 79.56 404 ALA A O 1
ATOM 3065 N N . ALA A 1 405 ? -0.068 14.718 30.317 1.00 70.81 405 ALA A N 1
ATOM 3066 C CA . ALA A 1 405 ? 0.775 13.598 29.870 1.00 70.81 405 ALA A CA 1
ATOM 3067 C C . ALA A 1 405 ? 2.004 13.306 30.764 1.00 70.81 405 ALA A C 1
ATOM 3069 O O . ALA A 1 405 ? 2.637 12.257 30.639 1.00 70.81 405 ALA A O 1
ATOM 3070 N N . SER A 1 406 ? 2.371 14.233 31.655 1.00 72.31 406 SER A N 1
ATOM 3071 C CA . SER A 1 406 ? 3.423 14.058 32.660 1.00 72.31 406 SER A CA 1
ATOM 3072 C C . SER A 1 4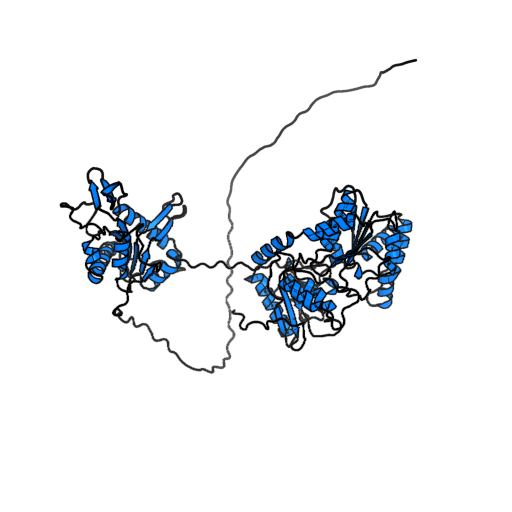06 ? 3.018 13.160 33.838 1.00 72.31 406 SER A C 1
ATOM 3074 O O . SER A 1 406 ? 3.902 12.643 34.516 1.00 72.31 406 SER A O 1
ATOM 3076 N N . ALA A 1 407 ? 1.720 12.958 34.086 1.00 76.19 407 ALA A N 1
ATOM 3077 C CA . ALA A 1 407 ? 1.186 12.116 35.157 1.00 76.19 407 ALA A CA 1
ATOM 3078 C C . ALA A 1 407 ? 0.752 10.758 34.584 1.00 76.19 407 ALA A C 1
ATOM 3080 O O . ALA A 1 407 ? -0.409 10.561 34.228 1.00 76.19 407 ALA A O 1
ATOM 3081 N N . ARG A 1 408 ? 1.711 9.835 34.421 1.00 73.81 408 ARG A N 1
ATOM 3082 C CA . ARG A 1 408 ? 1.485 8.555 33.722 1.00 73.81 408 ARG A CA 1
ATOM 3083 C C . ARG A 1 408 ? 0.393 7.700 34.365 1.00 73.81 408 ARG A C 1
ATOM 3085 O O . ARG A 1 408 ? -0.485 7.254 33.642 1.00 73.81 408 ARG A O 1
ATOM 3092 N N . ASP A 1 409 ? 0.420 7.537 35.686 1.00 72.12 409 ASP A N 1
ATOM 3093 C CA . ASP A 1 409 ? -0.543 6.680 36.393 1.00 72.12 409 ASP A CA 1
ATOM 3094 C C . ASP A 1 409 ? -1.976 7.226 36.275 1.00 72.12 409 ASP A C 1
ATOM 3096 O O . ASP A 1 409 ? -2.898 6.480 35.948 1.00 72.12 409 ASP A O 1
ATOM 3100 N N . ASP A 1 410 ? -2.152 8.543 36.430 1.00 71.31 410 ASP A N 1
ATOM 3101 C CA . ASP A 1 410 ? -3.449 9.207 36.243 1.00 71.31 410 ASP A CA 1
ATOM 3102 C C . ASP A 1 410 ? -3.922 9.108 34.785 1.00 71.31 410 ASP A C 1
ATOM 3104 O O . ASP A 1 410 ? -5.096 8.857 34.519 1.00 71.31 410 ASP A O 1
ATOM 3108 N N . THR A 1 411 ? -3.001 9.268 33.827 1.00 81.50 411 THR A N 1
ATOM 3109 C CA . THR A 1 411 ? -3.283 9.122 32.390 1.00 81.50 411 THR A CA 1
ATOM 3110 C C . THR A 1 411 ? -3.777 7.709 32.085 1.00 81.50 411 THR A C 1
ATOM 3112 O O . THR A 1 411 ? -4.801 7.540 31.422 1.00 81.50 411 THR A O 1
ATOM 3115 N N . ASP A 1 412 ? -3.090 6.689 32.595 1.00 83.38 412 ASP A N 1
ATOM 3116 C CA . ASP A 1 412 ? -3.462 5.294 32.384 1.00 83.38 412 ASP A CA 1
ATOM 3117 C C . ASP A 1 412 ? -4.808 4.965 33.039 1.00 83.38 412 ASP A C 1
ATOM 3119 O O . ASP A 1 412 ? -5.644 4.330 32.393 1.00 83.38 412 ASP A O 1
ATOM 3123 N N . ALA A 1 413 ? -5.063 5.428 34.266 1.00 87.12 413 ALA A N 1
ATOM 3124 C CA . ALA A 1 413 ? -6.351 5.245 34.939 1.00 87.12 413 ALA A CA 1
ATOM 3125 C C . ALA A 1 413 ? -7.500 5.912 34.163 1.00 87.12 413 ALA A C 1
ATOM 3127 O O . ALA A 1 413 ? -8.542 5.291 33.922 1.00 87.12 413 ALA A O 1
ATOM 3128 N N . PHE A 1 414 ? -7.290 7.142 33.685 1.00 91.69 414 PHE A N 1
ATOM 3129 C CA . PHE A 1 414 ? -8.284 7.869 32.902 1.00 91.69 414 PHE A CA 1
ATOM 3130 C C . PHE A 1 414 ? -8.657 7.114 31.620 1.00 91.69 414 PHE A C 1
ATOM 3132 O O . PHE A 1 414 ? -9.831 6.837 31.351 1.00 91.69 414 PHE A O 1
ATOM 3139 N N . TRP A 1 415 ? -7.658 6.736 30.819 1.00 89.38 415 TRP A N 1
ATOM 3140 C CA . TRP A 1 415 ? -7.908 6.078 29.539 1.00 89.38 415 TRP A CA 1
ATOM 3141 C C . TRP A 1 415 ? -8.420 4.652 29.708 1.00 89.38 415 TRP A C 1
ATOM 3143 O O . TRP A 1 415 ? -9.319 4.241 28.974 1.00 89.38 415 TRP A O 1
ATOM 3153 N N . ASN A 1 416 ? -7.894 3.893 30.667 1.00 89.44 416 ASN A N 1
ATOM 3154 C CA . ASN A 1 416 ? -8.212 2.475 30.792 1.00 89.44 416 ASN A CA 1
ATOM 3155 C C . ASN A 1 416 ? -9.481 2.190 31.603 1.00 89.44 416 ASN A C 1
ATOM 3157 O O . ASN A 1 416 ? -10.071 1.128 31.382 1.00 89.44 416 ASN A O 1
ATOM 3161 N N . GLU A 1 417 ? -9.910 3.096 32.489 1.00 90.00 417 GLU A N 1
ATOM 3162 C CA . GLU A 1 417 ? -11.036 2.880 33.409 1.00 90.00 417 GLU A CA 1
ATOM 3163 C C . GLU A 1 417 ? -12.063 4.020 33.360 1.00 90.00 417 GLU A C 1
ATOM 3165 O O . GLU A 1 417 ? -13.219 3.786 32.990 1.00 90.00 417 GLU A O 1
ATOM 3170 N N . GLU A 1 418 ? -11.658 5.259 33.663 1.00 93.44 418 GLU A N 1
ATOM 3171 C CA . GLU A 1 418 ? -12.587 6.397 33.793 1.00 93.44 418 GLU A CA 1
ATOM 3172 C C . GLU A 1 418 ? -13.357 6.671 32.495 1.00 93.44 418 GLU A C 1
ATOM 3174 O O . GLU A 1 418 ? -14.572 6.875 32.517 1.00 93.44 418 GLU A O 1
ATOM 3179 N N . SER A 1 419 ? -12.687 6.585 31.343 1.00 94.88 419 SER A N 1
ATOM 3180 C CA . SER A 1 419 ? -13.314 6.798 30.034 1.00 94.88 419 SER A CA 1
ATOM 3181 C C . SER A 1 419 ? -14.468 5.823 29.752 1.00 94.88 419 SER A C 1
ATOM 3183 O O . SER A 1 419 ? -15.455 6.198 29.112 1.00 94.88 419 SER A O 1
ATOM 3185 N N . GLY A 1 420 ? -14.380 4.588 30.260 1.00 94.38 420 GLY A N 1
ATOM 3186 C CA . GLY A 1 420 ? -15.445 3.590 30.162 1.00 94.38 420 GLY A CA 1
ATOM 3187 C C . GLY A 1 420 ? -16.621 3.900 31.088 1.00 94.38 420 GLY A C 1
ATOM 3188 O O . GLY A 1 420 ? -17.774 3.789 30.672 1.00 94.38 420 GLY A O 1
ATOM 3189 N N . LEU A 1 421 ? -16.345 4.357 32.313 1.00 94.38 421 LEU A N 1
ATOM 3190 C CA . LEU A 1 421 ? -17.380 4.797 33.256 1.00 94.38 421 LEU A CA 1
ATOM 3191 C C . LEU A 1 421 ? -18.147 6.013 32.721 1.00 94.38 421 LEU A C 1
ATOM 3193 O O . LEU A 1 421 ? -19.377 6.031 32.766 1.00 94.38 421 LEU A O 1
ATOM 3197 N N . LEU A 1 422 ? -17.438 6.995 32.155 1.00 96.38 422 LEU A N 1
ATOM 3198 C CA . LEU A 1 422 ? -18.044 8.167 31.521 1.00 96.38 422 LEU A CA 1
ATOM 3199 C C . LEU A 1 422 ? -18.925 7.774 30.330 1.00 96.38 422 LEU A C 1
ATOM 3201 O O . LEU A 1 422 ? -20.026 8.303 30.184 1.00 96.38 422 LEU A O 1
ATOM 3205 N N . LEU A 1 423 ? -18.479 6.822 29.503 1.00 96.31 423 LEU A N 1
ATOM 3206 C CA . LEU A 1 423 ? -19.278 6.307 28.390 1.00 96.31 423 LEU A CA 1
ATOM 3207 C C . LEU A 1 423 ? -20.557 5.617 28.881 1.00 96.31 423 LEU A C 1
ATOM 3209 O O . LEU A 1 423 ? -21.626 5.875 28.332 1.00 96.31 423 LEU A O 1
ATOM 3213 N N . LEU A 1 424 ? -20.468 4.788 29.925 1.00 94.50 424 LEU A N 1
ATOM 3214 C CA . LEU A 1 424 ? -21.628 4.117 30.515 1.00 94.50 424 LEU A CA 1
ATOM 3215 C C . LEU A 1 424 ? -22.651 5.134 31.051 1.00 94.50 424 LEU A C 1
ATOM 3217 O O . LEU A 1 424 ? -23.825 5.082 30.685 1.00 94.50 424 LEU A O 1
ATOM 3221 N N . GLN A 1 425 ? -22.196 6.111 31.841 1.00 95.44 425 GLN A N 1
ATOM 3222 C CA . GLN A 1 425 ? -23.045 7.186 32.369 1.00 95.44 425 GLN A CA 1
ATOM 3223 C C . GLN A 1 425 ? -23.684 8.019 31.249 1.00 95.44 425 GLN A C 1
ATOM 3225 O O . GLN A 1 425 ? -24.862 8.377 31.315 1.00 95.44 425 GLN A O 1
ATOM 3230 N N . ALA A 1 426 ? -22.920 8.334 30.202 1.00 95.81 426 ALA A N 1
ATOM 3231 C CA . ALA A 1 426 ? -23.429 9.065 29.053 1.00 95.81 426 ALA A CA 1
ATOM 3232 C C . ALA A 1 426 ? -24.476 8.259 28.274 1.00 95.81 426 ALA A C 1
ATOM 3234 O O . ALA A 1 426 ? -25.500 8.811 27.879 1.00 95.81 426 ALA A O 1
ATOM 3235 N N . ALA A 1 427 ? -24.257 6.956 28.084 1.00 92.56 427 ALA A N 1
ATOM 3236 C CA . ALA A 1 427 ? -25.194 6.065 27.407 1.00 92.56 427 ALA A CA 1
ATOM 3237 C C . ALA A 1 427 ? -26.538 5.956 28.143 1.00 92.56 427 ALA A C 1
ATOM 3239 O O . ALA A 1 427 ? -27.591 5.869 27.504 1.00 92.56 427 ALA A O 1
ATOM 3240 N N . GLU A 1 428 ? -26.522 5.975 29.477 1.00 93.25 428 GLU A N 1
ATOM 3241 C CA . GLU A 1 428 ? -27.732 6.020 30.305 1.00 93.25 428 GLU A CA 1
ATOM 3242 C C . GLU A 1 428 ? -28.482 7.349 30.161 1.00 93.25 428 GLU A C 1
ATOM 3244 O O . GLU A 1 428 ? -29.704 7.342 30.027 1.00 93.25 428 GLU A O 1
ATOM 3249 N N . ARG A 1 429 ? -27.764 8.480 30.122 1.00 95.56 429 ARG A N 1
ATOM 3250 C CA . ARG A 1 429 ? -28.366 9.817 29.969 1.00 95.56 429 ARG A CA 1
ATOM 3251 C C . ARG A 1 429 ? -28.933 10.075 28.576 1.00 95.56 429 ARG A C 1
ATOM 3253 O O . ARG A 1 429 ? -29.989 10.688 28.457 1.00 95.56 429 ARG A O 1
ATOM 3260 N N . LEU A 1 430 ? -28.214 9.665 27.533 1.00 94.38 430 LEU A N 1
ATOM 3261 C CA . LEU A 1 430 ? -28.575 9.952 26.142 1.00 94.38 430 LEU A CA 1
ATOM 3262 C C . LEU A 1 430 ? -29.607 8.964 25.589 1.00 94.38 430 LEU A C 1
ATOM 3264 O O . LEU A 1 430 ? -30.385 9.324 24.714 1.00 94.38 430 LEU A O 1
ATOM 3268 N N . GLY A 1 431 ? -29.606 7.715 26.065 1.00 90.19 431 GLY A N 1
ATOM 3269 C CA . GLY A 1 431 ? -30.474 6.661 25.532 1.00 90.19 431 GLY A CA 1
ATOM 3270 C C . GLY A 1 431 ? -30.072 6.143 24.143 1.00 90.19 431 GLY A C 1
ATOM 3271 O O . GLY A 1 431 ? -30.692 5.203 23.6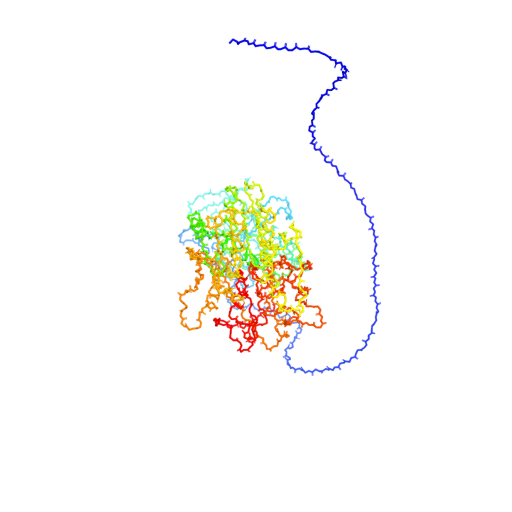51 1.00 90.19 431 GLY A O 1
ATOM 3272 N N . ASP A 1 432 ? -29.021 6.695 23.526 1.00 90.81 432 ASP A N 1
ATOM 3273 C CA . ASP A 1 432 ? -28.453 6.224 22.261 1.00 90.81 432 ASP A CA 1
ATOM 3274 C C . ASP A 1 432 ? -28.099 4.733 22.338 1.00 90.81 432 ASP A C 1
ATOM 3276 O O . ASP A 1 432 ? -27.398 4.296 23.257 1.00 90.81 432 ASP A O 1
ATOM 3280 N N . ARG A 1 433 ? -28.563 3.943 21.366 1.00 94.50 433 ARG A N 1
ATOM 3281 C CA . ARG A 1 433 ? -28.253 2.514 21.242 1.00 94.50 433 ARG A CA 1
ATOM 3282 C C . ARG A 1 433 ? -28.022 2.131 19.786 1.00 94.50 433 ARG A C 1
ATOM 3284 O O . ARG A 1 433 ? -28.621 2.724 18.891 1.00 94.50 433 ARG A O 1
ATOM 3291 N N . PHE A 1 434 ? -27.200 1.110 19.579 1.00 97.44 434 PHE A N 1
ATOM 3292 C CA . PHE A 1 434 ? -26.851 0.551 18.275 1.00 97.44 434 PHE A CA 1
ATOM 3293 C C . PHE A 1 434 ? -27.433 -0.853 18.114 1.00 97.44 434 PHE A C 1
ATOM 3295 O O . PHE A 1 434 ? -27.670 -1.560 19.095 1.00 97.44 434 PHE A O 1
ATOM 3302 N N . ASP A 1 435 ? -27.657 -1.265 16.873 1.00 97.94 435 ASP A N 1
ATOM 3303 C CA . ASP A 1 435 ? -28.123 -2.611 16.547 1.00 97.94 435 ASP A CA 1
ATOM 3304 C C . ASP A 1 435 ? -26.985 -3.624 16.457 1.00 97.94 435 ASP A C 1
ATOM 3306 O O . ASP A 1 435 ? -27.226 -4.807 16.648 1.00 97.94 435 ASP A O 1
ATOM 3310 N N . ALA A 1 436 ? -25.766 -3.185 16.139 1.00 97.56 436 ALA A N 1
ATOM 3311 C CA . ALA A 1 436 ? -24.619 -4.063 15.932 1.00 97.56 436 ALA A CA 1
ATOM 3312 C C . ALA A 1 436 ? -23.311 -3.396 16.366 1.00 97.56 436 ALA A C 1
ATOM 3314 O O . ALA A 1 436 ? -23.144 -2.185 16.200 1.00 97.56 436 ALA A O 1
ATOM 3315 N N . LEU A 1 437 ? -22.374 -4.206 16.867 1.00 97.81 437 LEU A N 1
ATOM 3316 C CA . LEU A 1 437 ? -21.012 -3.797 17.207 1.00 97.81 437 LEU A CA 1
ATOM 3317 C C . LEU A 1 437 ? -19.994 -4.606 16.406 1.00 97.81 437 LEU A C 1
ATOM 3319 O O . LEU A 1 437 ? -19.927 -5.831 16.504 1.00 97.81 437 LEU A O 1
ATOM 3323 N N . LEU A 1 438 ? -19.172 -3.898 15.644 1.00 97.62 438 LEU A N 1
ATOM 3324 C CA . LEU A 1 438 ? -18.023 -4.436 14.934 1.00 97.62 438 LEU A CA 1
ATOM 3325 C C . LEU A 1 438 ? -16.761 -3.808 15.528 1.00 97.62 438 LEU A C 1
ATOM 3327 O O . LEU A 1 438 ? -16.715 -2.593 15.723 1.00 97.62 438 LEU A O 1
ATOM 3331 N N . VAL A 1 439 ? -15.740 -4.614 15.811 1.00 97.12 439 VAL A N 1
ATOM 3332 C CA . VAL A 1 439 ? -14.460 -4.112 16.335 1.00 97.12 439 VAL A CA 1
ATOM 3333 C C . VAL A 1 439 ? -13.300 -4.641 15.506 1.00 97.12 439 VAL A C 1
ATOM 3335 O O . VAL A 1 439 ? -13.065 -5.848 15.487 1.00 97.12 439 VAL A O 1
ATOM 3338 N N . ASP A 1 440 ? -12.579 -3.737 14.843 1.00 93.94 440 ASP A N 1
ATOM 3339 C CA . ASP A 1 440 ? -11.311 -4.029 14.172 1.00 93.94 440 ASP A CA 1
ATOM 3340 C C . ASP A 1 440 ? -10.131 -3.883 15.143 1.00 93.94 440 ASP A C 1
ATOM 3342 O O . ASP A 1 440 ? -10.159 -3.056 16.059 1.00 93.94 440 ASP A O 1
ATOM 3346 N N . GLU A 1 441 ? -9.097 -4.700 14.945 1.00 92.00 441 GLU A N 1
ATOM 3347 C CA . GLU A 1 441 ? -7.978 -4.880 15.884 1.00 92.00 441 GLU A CA 1
ATOM 3348 C C . GLU A 1 441 ? -8.466 -5.170 17.322 1.00 92.00 441 GLU A C 1
ATOM 3350 O O . GLU A 1 441 ? -7.984 -4.596 18.301 1.00 92.00 441 GLU A O 1
ATOM 3355 N N . ALA A 1 442 ? -9.453 -6.064 17.460 1.00 93.62 442 ALA A N 1
ATOM 3356 C CA . ALA A 1 442 ? -10.148 -6.353 18.718 1.00 93.62 442 ALA A CA 1
ATOM 3357 C C . ALA A 1 442 ? -9.228 -6.850 19.847 1.00 93.62 442 ALA A C 1
ATOM 3359 O O . ALA A 1 442 ? -9.566 -6.695 21.020 1.00 93.62 442 ALA A O 1
ATOM 3360 N N . GLN A 1 443 ? -8.055 -7.397 19.521 1.00 90.31 443 GLN A N 1
ATOM 3361 C CA . GLN A 1 443 ? -7.041 -7.771 20.508 1.00 90.31 443 GLN A CA 1
ATOM 3362 C C . GLN A 1 443 ? -6.474 -6.567 21.284 1.00 90.31 443 GLN A C 1
ATOM 3364 O O . GLN A 1 443 ? -5.930 -6.750 22.369 1.00 90.31 443 GLN A O 1
ATOM 3369 N N . ASP A 1 444 ? -6.637 -5.339 20.773 1.00 91.25 444 ASP A N 1
ATOM 3370 C CA . ASP A 1 444 ? -6.222 -4.112 21.462 1.00 91.25 444 ASP A CA 1
ATOM 3371 C C . ASP A 1 444 ? -7.238 -3.648 22.518 1.00 91.25 444 ASP A C 1
ATOM 3373 O O . ASP A 1 444 ? -6.980 -2.675 23.224 1.00 91.25 444 ASP A O 1
ATOM 3377 N N . PHE A 1 445 ? -8.400 -4.291 22.658 1.00 92.62 445 PHE A N 1
ATOM 3378 C CA . PHE A 1 445 ? -9.428 -3.883 23.621 1.00 92.62 445 PHE A CA 1
ATOM 3379 C C . PHE A 1 445 ? -9.215 -4.537 24.987 1.00 92.62 445 PHE A C 1
ATOM 3381 O O . PHE A 1 445 ? -8.761 -5.676 25.091 1.00 92.62 445 PHE A O 1
ATOM 3388 N N . ARG A 1 446 ? -9.556 -3.807 26.057 1.00 89.81 446 ARG A N 1
ATOM 3389 C CA . ARG A 1 446 ? -9.503 -4.351 27.417 1.00 89.81 446 ARG A CA 1
ATOM 3390 C C . ARG A 1 446 ? -10.758 -5.170 27.751 1.00 89.81 446 ARG A C 1
ATOM 3392 O O . ARG A 1 446 ? -11.848 -4.779 27.324 1.00 89.81 446 ARG A O 1
ATOM 3399 N N . PRO A 1 447 ? -10.645 -6.232 28.572 1.00 88.44 447 PRO A N 1
ATOM 3400 C CA . PRO A 1 447 ? -11.792 -7.029 29.008 1.00 88.44 447 PRO A CA 1
ATOM 3401 C C . PRO A 1 447 ? -12.931 -6.201 29.620 1.00 88.44 447 PRO A C 1
ATOM 3403 O O . PRO A 1 447 ? -14.105 -6.453 29.351 1.00 88.44 447 PRO A O 1
ATOM 3406 N N . GLU A 1 448 ? -12.588 -5.178 30.403 1.00 88.12 448 GLU A N 1
ATOM 3407 C CA . GLU A 1 448 ? -13.535 -4.326 31.125 1.00 88.12 448 GLU A CA 1
ATOM 3408 C C . GLU A 1 448 ? -14.384 -3.461 30.177 1.00 88.12 448 GLU A C 1
ATOM 3410 O O . GLU A 1 448 ? -15.524 -3.114 30.490 1.00 88.12 448 GLU A O 1
ATOM 3415 N N . TRP A 1 449 ? -13.869 -3.144 28.984 1.00 92.94 449 TRP A N 1
ATOM 3416 C CA . TRP A 1 449 ? -14.571 -2.306 28.008 1.00 92.94 449 TRP A CA 1
ATOM 3417 C C . TRP A 1 449 ? -15.728 -3.036 27.331 1.00 92.94 449 TRP A C 1
ATOM 3419 O O . TRP A 1 449 ? -16.705 -2.402 26.931 1.00 92.94 449 TRP A O 1
ATOM 3429 N N . TRP A 1 450 ? -15.671 -4.367 27.235 1.00 92.12 450 TRP A N 1
ATOM 3430 C CA . TRP A 1 450 ? -16.726 -5.151 26.594 1.00 92.12 450 TRP A CA 1
ATOM 3431 C C . TRP A 1 450 ? -18.070 -5.028 27.312 1.00 92.12 450 TRP A C 1
ATOM 3433 O O . TRP A 1 450 ? -19.103 -4.956 26.650 1.00 92.12 450 TRP A O 1
ATOM 3443 N N . GLY A 1 451 ? -18.065 -4.940 28.646 1.00 90.00 451 GLY A N 1
ATOM 3444 C CA . GLY A 1 451 ? -19.285 -4.725 29.430 1.00 90.00 451 GLY A CA 1
ATOM 3445 C C . GLY A 1 451 ? -19.928 -3.365 29.144 1.00 90.00 451 GLY A C 1
ATOM 3446 O O . GLY A 1 451 ? -21.143 -3.273 28.957 1.00 90.00 451 GLY A O 1
ATOM 3447 N N . VAL A 1 452 ? -19.105 -2.317 29.026 1.00 92.75 452 VAL A N 1
ATOM 3448 C CA . VAL A 1 452 ? -19.560 -0.967 28.656 1.00 92.75 452 VAL A CA 1
ATOM 3449 C C . VAL A 1 452 ? -20.123 -0.966 27.235 1.00 92.75 452 VAL A C 1
ATOM 3451 O O . VAL A 1 452 ? -21.226 -0.476 27.006 1.00 92.75 452 VAL A O 1
ATOM 3454 N N . LEU A 1 453 ? -19.419 -1.576 26.283 1.00 94.69 453 LEU A N 1
ATOM 3455 C CA . LEU A 1 453 ? -19.851 -1.658 24.888 1.00 94.69 453 LEU A CA 1
ATOM 3456 C C . LEU A 1 453 ? -21.144 -2.465 24.710 1.00 94.69 453 LEU A C 1
ATOM 3458 O O . LEU A 1 453 ? -22.013 -2.062 23.939 1.00 94.69 453 LEU A O 1
ATOM 3462 N N . ALA A 1 454 ? -21.328 -3.551 25.462 1.00 92.19 454 ALA A N 1
ATOM 3463 C CA . ALA A 1 454 ? -22.572 -4.318 25.449 1.00 92.19 454 ALA A CA 1
ATOM 3464 C C . ALA A 1 454 ? -23.778 -3.489 25.931 1.00 92.19 454 ALA A C 1
ATOM 3466 O O . ALA A 1 454 ? -24.895 -3.690 25.453 1.00 92.19 454 ALA A O 1
ATOM 3467 N N . SER A 1 455 ? -23.570 -2.520 26.833 1.00 91.56 455 SER A N 1
ATOM 3468 C CA . SER A 1 455 ? -24.638 -1.626 27.313 1.00 91.56 455 SER A CA 1
ATOM 3469 C C . SER A 1 455 ? -25.168 -0.664 26.239 1.00 91.56 455 SER A C 1
ATOM 3471 O O . SER A 1 455 ? -26.305 -0.196 26.343 1.00 91.56 455 SER A O 1
ATOM 3473 N N . LEU A 1 456 ? -24.373 -0.412 25.192 1.00 95.12 456 LEU A N 1
ATOM 3474 C CA . LEU A 1 456 ? -24.725 0.430 24.047 1.00 95.12 456 LEU A CA 1
ATOM 3475 C C . LEU A 1 456 ? -25.544 -0.313 22.982 1.00 95.12 456 LEU A C 1
ATOM 3477 O O . LEU A 1 456 ? -26.027 0.320 22.045 1.00 95.12 456 LEU A O 1
ATOM 3481 N N . LEU A 1 457 ? -25.726 -1.630 23.103 1.00 95.94 457 LEU A N 1
ATOM 3482 C CA . LEU A 1 457 ? -26.467 -2.438 22.133 1.00 95.94 457 LEU A CA 1
ATOM 3483 C C . LEU A 1 457 ? -27.948 -2.560 22.516 1.00 95.94 457 LEU A C 1
ATOM 3485 O O . LEU A 1 457 ? -28.265 -2.872 23.665 1.00 95.94 457 LEU A O 1
ATOM 3489 N N . ARG A 1 458 ? -28.864 -2.359 21.553 1.00 94.81 458 ARG A N 1
ATOM 3490 C CA . ARG A 1 458 ? -30.327 -2.445 21.766 1.00 94.81 458 ARG A CA 1
ATOM 3491 C C . ARG A 1 458 ? -30.743 -3.802 22.329 1.00 94.81 458 ARG A C 1
ATOM 3493 O O . ARG A 1 458 ? -31.467 -3.860 23.316 1.00 94.81 458 ARG A O 1
ATOM 3500 N N . GLU A 1 459 ? -30.235 -4.876 21.734 1.00 90.44 459 GLU A N 1
ATOM 3501 C CA . GLU A 1 459 ? -30.538 -6.257 22.130 1.00 90.44 459 GLU A CA 1
ATOM 3502 C C . GLU A 1 459 ? -29.419 -6.898 22.975 1.00 90.44 459 GLU A C 1
ATOM 3504 O O . GLU A 1 459 ? -29.414 -8.110 23.176 1.00 90.44 459 GLU A O 1
ATOM 3509 N N . ARG A 1 460 ? -28.471 -6.095 23.490 1.00 87.44 460 ARG A N 1
ATOM 3510 C CA . ARG A 1 460 ? -27.345 -6.528 24.344 1.00 87.44 460 ARG A CA 1
ATOM 3511 C C . ARG A 1 460 ? -26.628 -7.782 23.814 1.00 87.44 460 ARG A C 1
ATOM 3513 O O . ARG A 1 460 ? -25.858 -7.700 22.859 1.00 87.44 460 ARG A O 1
ATOM 3520 N N . ASP A 1 461 ? -26.883 -8.936 24.427 1.00 85.06 461 ASP A N 1
ATOM 3521 C CA . ASP A 1 461 ? -26.233 -10.210 24.115 1.00 85.06 461 ASP A CA 1
ATOM 3522 C C . ASP A 1 461 ? -26.787 -10.896 22.861 1.00 85.06 461 ASP A C 1
ATOM 3524 O O . ASP A 1 461 ? -26.125 -11.781 22.327 1.00 85.06 461 ASP A O 1
ATOM 3528 N N . ALA A 1 462 ? -27.959 -10.487 22.366 1.00 87.06 462 ALA A N 1
ATOM 3529 C CA . ALA A 1 462 ? -28.527 -10.989 21.113 1.00 87.06 462 ALA A CA 1
ATOM 3530 C C . ALA A 1 462 ? -28.119 -10.148 19.891 1.00 87.06 462 ALA A C 1
ATOM 3532 O O . ALA A 1 462 ? -28.180 -10.634 18.764 1.00 87.06 462 ALA A O 1
ATOM 3533 N N . ALA A 1 463 ? -27.637 -8.919 20.103 1.00 93.12 463 ALA A N 1
ATOM 3534 C CA . ALA A 1 463 ? -27.179 -8.057 19.020 1.00 93.12 463 ALA A CA 1
ATOM 3535 C C . ALA A 1 463 ? -25.928 -8.635 18.320 1.00 93.12 463 ALA A C 1
ATOM 3537 O O . ALA A 1 463 ? -25.065 -9.221 18.994 1.00 93.12 463 ALA A O 1
ATOM 3538 N N . PRO A 1 464 ? -25.781 -8.443 16.995 1.00 95.06 464 PRO A N 1
ATOM 3539 C CA . PRO A 1 464 ? -24.557 -8.773 16.283 1.00 95.06 464 PRO A CA 1
ATOM 3540 C C . PRO A 1 464 ? -23.299 -8.195 16.943 1.00 95.06 464 PRO A C 1
ATOM 3542 O O . PRO A 1 464 ? -23.226 -7.001 17.246 1.00 95.06 464 PRO A O 1
ATOM 3545 N N . LEU A 1 465 ? -22.301 -9.059 17.133 1.00 96.12 465 LEU A N 1
ATOM 3546 C CA . LEU A 1 465 ? -20.990 -8.744 17.695 1.00 96.12 465 LEU A CA 1
ATOM 3547 C C . LEU A 1 465 ? -19.910 -9.422 16.857 1.00 96.12 465 LEU A C 1
ATOM 3549 O O . LEU A 1 465 ? -19.701 -10.627 16.974 1.00 96.12 465 LEU A O 1
ATOM 3553 N N . GLN A 1 466 ? -19.207 -8.662 16.030 1.00 96.38 466 GLN A N 1
ATOM 3554 C CA . GLN A 1 466 ? -18.183 -9.223 15.152 1.00 96.38 466 GLN A CA 1
ATOM 3555 C C . GLN A 1 466 ? -16.824 -8.627 15.496 1.00 96.38 466 GLN A C 1
ATOM 3557 O O . GLN A 1 466 ? -16.627 -7.412 15.444 1.00 96.38 466 GLN A O 1
ATOM 3562 N N . LEU A 1 467 ? -15.893 -9.491 15.883 1.00 95.81 467 LEU A N 1
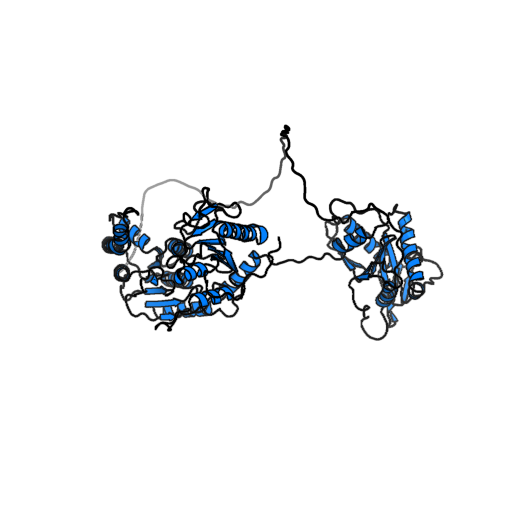ATOM 3563 C CA . LEU A 1 467 ? -14.568 -9.098 16.351 1.00 95.81 467 LEU A CA 1
ATOM 3564 C C . LEU A 1 467 ? -13.525 -9.528 15.327 1.00 95.81 467 LEU A C 1
ATOM 3566 O O . LEU A 1 467 ? -13.479 -10.697 14.958 1.00 95.81 467 LEU A O 1
ATOM 3570 N N . PHE A 1 468 ? -12.680 -8.608 14.882 1.00 93.75 468 PHE A N 1
ATOM 3571 C CA . PHE A 1 468 ? -11.625 -8.882 13.914 1.00 93.75 468 PHE A CA 1
ATOM 3572 C C . PHE A 1 468 ? -10.274 -8.750 14.608 1.00 93.75 468 PHE A C 1
ATOM 3574 O O . PHE A 1 468 ? -9.962 -7.693 15.151 1.00 93.75 468 PHE A O 1
ATOM 3581 N N . GLU A 1 469 ? -9.468 -9.814 14.611 1.00 91.38 469 GLU A N 1
ATOM 3582 C CA . GLU A 1 469 ? -8.205 -9.825 15.357 1.00 91.38 469 GLU A CA 1
ATOM 3583 C C . GLU A 1 469 ? -7.021 -10.450 14.605 1.00 91.38 469 GLU A C 1
ATOM 3585 O O . GLU A 1 469 ? -7.164 -11.357 13.777 1.00 91.38 469 GLU A O 1
ATOM 3590 N N . ASP A 1 470 ? -5.822 -9.978 14.956 1.00 88.06 470 ASP A N 1
ATOM 3591 C CA . ASP A 1 470 ? -4.542 -10.654 14.715 1.00 88.06 470 ASP A CA 1
ATOM 3592 C C . ASP A 1 470 ? -3.819 -10.840 16.059 1.00 88.06 470 ASP A C 1
ATOM 3594 O O . ASP A 1 470 ? -3.204 -9.892 16.560 1.00 88.06 470 ASP A O 1
ATOM 3598 N N . PRO A 1 471 ? -3.844 -12.053 16.641 1.00 80.62 471 PRO A N 1
ATOM 3599 C CA . PRO A 1 471 ? -3.278 -12.302 17.963 1.00 80.62 471 PRO A CA 1
ATOM 3600 C C . PRO A 1 471 ? -1.801 -11.932 18.117 1.00 80.62 471 PRO A C 1
ATOM 3602 O O . PRO A 1 471 ? -1.369 -11.616 19.217 1.00 80.62 471 PRO A O 1
ATOM 3605 N N . GLY A 1 472 ? -0.998 -11.941 17.047 1.00 75.81 472 GLY A N 1
ATOM 3606 C CA . GLY A 1 472 ? 0.408 -11.536 17.176 1.00 75.81 472 GLY A CA 1
ATOM 3607 C C . GLY A 1 472 ? 0.690 -10.105 16.723 1.00 75.81 472 GLY A C 1
ATOM 3608 O O . GLY A 1 472 ? 1.845 -9.767 16.461 1.00 75.81 472 GLY A O 1
ATOM 3609 N N . GLN A 1 473 ? -0.350 -9.284 16.579 1.00 80.81 473 GLN A N 1
ATOM 3610 C CA . GLN A 1 473 ? -0.229 -7.827 16.596 1.00 80.81 473 GLN A CA 1
ATOM 3611 C C . GLN A 1 473 ? -0.651 -7.241 17.954 1.00 80.81 473 GLN A C 1
ATOM 3613 O O . GLN A 1 473 ? -0.874 -6.036 18.033 1.00 80.81 473 GLN A O 1
ATOM 3618 N N . ASP A 1 474 ? -0.780 -8.049 19.013 1.00 82.69 474 ASP A N 1
ATOM 3619 C CA . ASP A 1 474 ? -1.045 -7.566 20.377 1.00 82.69 474 ASP A CA 1
ATOM 3620 C C . ASP A 1 474 ? 0.195 -6.863 20.963 1.00 82.69 474 ASP A C 1
ATOM 3622 O O . ASP A 1 474 ? 0.989 -7.446 21.700 1.00 82.69 474 ASP A O 1
ATOM 3626 N N . LEU A 1 475 ? 0.384 -5.595 20.584 1.00 74.69 475 LEU A N 1
ATOM 3627 C CA . LEU A 1 475 ? 1.473 -4.745 21.079 1.00 74.69 475 LEU A CA 1
ATOM 3628 C C . LEU A 1 475 ? 1.245 -4.265 22.518 1.00 74.69 475 LEU A C 1
ATOM 3630 O O . LEU A 1 475 ? 2.185 -3.830 23.176 1.00 74.69 475 LEU A O 1
ATOM 3634 N N . TRP A 1 476 ? 0.001 -4.318 22.998 1.00 73.69 476 TRP A N 1
ATOM 3635 C CA . TRP A 1 476 ? -0.384 -3.838 24.326 1.00 73.69 476 TRP A CA 1
ATOM 3636 C C . TRP A 1 476 ? -0.419 -4.956 25.372 1.00 73.69 476 TRP A C 1
ATOM 3638 O O . TRP A 1 476 ? -0.695 -4.671 26.537 1.00 73.69 476 TRP A O 1
ATOM 3648 N N . HIS A 1 477 ? -0.141 -6.200 24.967 1.00 71.12 477 HIS A N 1
ATOM 3649 C CA . HIS A 1 477 ? -0.155 -7.399 25.806 1.00 71.12 477 HIS A CA 1
ATOM 3650 C C . HIS A 1 477 ? -1.474 -7.574 26.576 1.00 71.12 477 HIS A C 1
ATOM 3652 O O . HIS A 1 477 ? -1.482 -7.940 27.752 1.00 71.12 477 HIS A O 1
ATOM 3658 N N . ARG A 1 478 ? -2.601 -7.285 25.915 1.00 73.00 478 ARG A N 1
ATOM 3659 C CA . ARG A 1 478 ? -3.949 -7.354 26.510 1.00 73.00 478 ARG A CA 1
ATOM 3660 C C . ARG A 1 478 ? -4.559 -8.755 26.439 1.00 73.00 478 ARG A C 1
ATOM 3662 O O . ARG A 1 478 ? -5.604 -8.997 27.042 1.00 73.00 478 ARG A O 1
ATOM 3669 N N . GLY A 1 479 ? -3.919 -9.682 25.724 1.00 62.47 479 GLY A N 1
ATOM 3670 C CA . GLY A 1 479 ? -4.247 -11.108 25.730 1.00 62.47 479 GLY A CA 1
ATOM 3671 C C . GLY A 1 479 ? -5.511 -11.491 24.955 1.00 62.47 479 GLY A C 1
ATOM 3672 O O . GLY A 1 479 ? -5.835 -12.675 24.901 1.00 62.47 479 GLY A O 1
ATOM 3673 N N . GLY A 1 480 ? -6.222 -10.533 24.344 1.00 64.88 480 GLY A N 1
ATOM 3674 C CA . GLY A 1 480 ? -7.390 -10.809 23.496 1.00 64.88 480 GLY A CA 1
ATOM 3675 C C . GLY A 1 480 ? -8.555 -11.482 24.232 1.00 64.88 480 GLY A C 1
ATOM 3676 O O . GLY A 1 480 ? -9.249 -12.327 23.671 1.00 64.88 480 GLY A O 1
ATOM 3677 N N . THR A 1 481 ? -8.761 -11.162 25.511 1.00 75.00 481 THR A N 1
ATOM 3678 C CA . THR A 1 481 ? -9.839 -11.772 26.305 1.00 75.00 481 THR A CA 1
ATOM 3679 C C . THR A 1 481 ? -11.204 -11.221 25.885 1.00 75.00 481 THR A C 1
ATOM 3681 O O . THR A 1 481 ? -11.517 -10.050 26.114 1.00 75.00 481 THR A O 1
ATOM 3684 N N . PHE A 1 482 ? -12.025 -12.074 25.270 1.00 81.88 482 PHE A N 1
ATOM 3685 C CA . PHE A 1 482 ? -13.349 -11.721 24.753 1.00 81.88 482 PHE A CA 1
ATOM 3686 C C . PHE A 1 482 ? -14.474 -12.093 25.729 1.00 81.88 482 PHE A C 1
ATOM 3688 O O . PHE A 1 482 ? -14.328 -13.043 26.499 1.00 81.88 482 PHE A O 1
ATOM 3695 N N . PRO A 1 483 ? -15.616 -11.377 25.697 1.00 66.00 483 PRO A N 1
ATOM 3696 C CA . PRO A 1 483 ? -16.663 -11.496 26.713 1.00 66.00 483 PRO A CA 1
ATOM 3697 C C . PRO A 1 483 ? -17.306 -12.890 26.793 1.00 66.00 483 PRO A C 1
ATOM 3699 O O . PRO A 1 483 ? -17.870 -13.231 27.829 1.00 66.00 483 PRO A O 1
ATOM 3702 N N . GLN A 1 484 ? -17.231 -13.702 25.728 1.00 72.50 484 GLN A N 1
ATOM 3703 C CA . GLN A 1 484 ? -17.744 -15.077 25.665 1.00 72.50 484 GLN A CA 1
ATOM 3704 C C . GLN A 1 484 ? -16.936 -15.915 24.656 1.00 72.50 484 GLN A C 1
ATOM 3706 O O . GLN A 1 484 ? -16.209 -15.371 23.823 1.00 72.50 484 GLN A O 1
ATOM 3711 N N . ARG A 1 485 ? -17.093 -17.248 24.685 1.00 80.06 485 ARG A N 1
ATOM 3712 C CA . ARG A 1 485 ? -16.580 -18.126 23.618 1.00 80.06 485 ARG A CA 1
ATOM 3713 C C . ARG A 1 485 ? -17.413 -17.927 22.353 1.00 80.06 485 ARG A C 1
ATOM 3715 O O . ARG A 1 485 ? -18.538 -18.409 22.270 1.00 80.06 485 ARG A O 1
ATOM 3722 N N . LEU A 1 486 ? -16.846 -17.219 21.386 1.00 88.12 486 LEU A N 1
ATOM 3723 C CA . LEU A 1 486 ? -17.462 -16.947 20.091 1.00 88.12 486 LEU A CA 1
ATOM 3724 C C . LEU A 1 486 ? -16.950 -17.938 19.030 1.00 88.12 486 LEU A C 1
ATOM 3726 O O . LEU A 1 486 ? -15.788 -18.350 19.101 1.00 88.12 486 LEU A O 1
ATOM 3730 N N . PRO A 1 487 ? -17.778 -18.327 18.043 1.00 91.19 487 PRO A N 1
ATOM 3731 C CA . PRO A 1 487 ? -17.308 -19.104 16.903 1.00 91.19 487 PRO A CA 1
ATOM 3732 C C . PRO A 1 487 ? -16.254 -18.304 16.125 1.00 91.19 487 PRO A C 1
ATOM 3734 O O . PRO A 1 487 ? -16.386 -17.092 15.943 1.00 91.19 487 PRO A O 1
ATOM 3737 N N . VAL A 1 488 ? -15.197 -18.990 15.683 1.00 91.06 488 VAL A N 1
ATOM 3738 C CA . VAL A 1 488 ? -14.037 -18.364 15.037 1.00 91.06 488 VAL A CA 1
ATOM 3739 C C . VAL A 1 488 ? -13.990 -18.739 13.560 1.00 91.06 488 VAL A C 1
ATOM 3741 O O . VAL A 1 488 ? -13.905 -19.922 13.230 1.00 91.06 488 VAL A O 1
ATOM 3744 N N . PHE A 1 489 ? -13.957 -17.739 12.682 1.00 89.44 489 PHE A N 1
ATOM 3745 C CA . PHE A 1 489 ? -13.602 -17.913 11.278 1.00 89.44 489 PHE A CA 1
ATOM 3746 C C . PHE A 1 489 ? -12.114 -17.600 11.071 1.00 89.44 489 PHE A C 1
ATOM 3748 O O . PHE A 1 489 ? -11.682 -16.472 11.335 1.00 89.44 489 PHE A O 1
ATOM 3755 N N . PRO A 1 490 ? -11.299 -18.564 10.615 1.00 88.06 490 PRO A N 1
ATOM 3756 C CA . PRO A 1 490 ? -9.902 -18.308 10.311 1.00 88.06 490 PRO A CA 1
ATOM 3757 C C . PRO A 1 490 ? -9.765 -17.704 8.906 1.00 88.06 490 PRO A C 1
ATOM 3759 O O . PRO A 1 490 ? -9.860 -18.426 7.921 1.00 88.06 490 PRO A O 1
ATOM 3762 N N . LEU A 1 491 ? -9.484 -16.404 8.815 1.00 86.62 491 LEU A N 1
ATOM 3763 C CA . LEU A 1 491 ? -9.210 -15.715 7.552 1.00 86.62 491 LEU A CA 1
ATOM 3764 C C . LEU A 1 491 ? -7.718 -15.859 7.225 1.00 86.62 491 LEU A C 1
ATOM 3766 O O . LEU A 1 491 ? -6.874 -15.225 7.865 1.00 86.62 491 LEU A O 1
ATOM 3770 N N . ARG A 1 492 ? -7.366 -16.765 6.306 1.00 81.56 492 ARG A N 1
ATOM 3771 C CA . ARG A 1 492 ? -5.978 -17.233 6.136 1.00 81.56 492 ARG A CA 1
ATOM 3772 C C . ARG A 1 492 ? -5.288 -16.683 4.904 1.00 81.56 492 ARG A C 1
ATOM 3774 O O . ARG A 1 492 ? -4.067 -16.728 4.855 1.00 81.56 492 ARG A O 1
ATOM 3781 N N . THR A 1 493 ? -6.011 -16.208 3.911 1.00 78.75 493 THR A N 1
ATOM 3782 C CA . THR A 1 493 ? -5.446 -15.866 2.609 1.00 78.75 493 THR A CA 1
ATOM 3783 C C . THR A 1 493 ? -4.937 -14.435 2.624 1.00 78.75 493 THR A C 1
ATOM 3785 O O . THR A 1 493 ? -5.707 -13.503 2.830 1.00 78.75 493 THR A O 1
ATOM 3788 N N . ASN A 1 494 ? -3.635 -14.245 2.410 1.00 80.06 494 ASN A N 1
ATOM 3789 C CA . ASN A 1 494 ? -3.074 -12.923 2.170 1.00 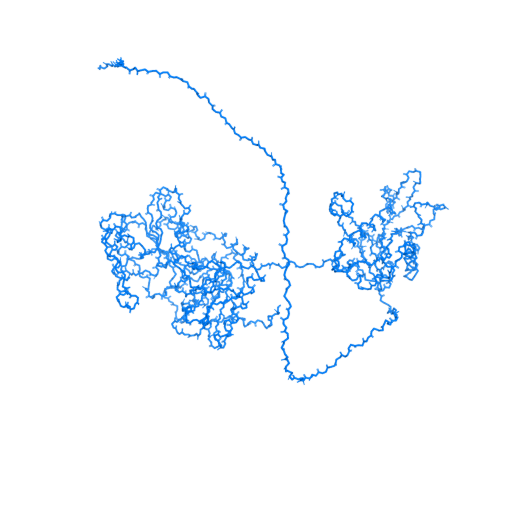80.06 494 ASN A CA 1
ATOM 3790 C C . ASN A 1 494 ? -3.507 -12.433 0.787 1.00 80.06 494 ASN A C 1
ATOM 3792 O O . ASN A 1 494 ? -3.109 -13.009 -0.225 1.00 80.06 494 ASN A O 1
ATOM 3796 N N . SER A 1 495 ? -4.279 -11.354 0.766 1.00 74.31 495 SER A N 1
ATOM 3797 C CA . SER A 1 495 ? -4.784 -10.704 -0.444 1.00 74.31 495 SER A CA 1
ATOM 3798 C C . SER A 1 495 ? -4.238 -9.282 -0.602 1.00 74.31 495 SER A C 1
ATOM 3800 O O . SER A 1 495 ? -4.755 -8.511 -1.404 1.00 74.31 495 SER A O 1
ATOM 3802 N N . ARG A 1 496 ? -3.245 -8.888 0.207 1.00 75.69 496 ARG A N 1
ATOM 3803 C CA . ARG A 1 496 ? -2.801 -7.491 0.326 1.00 75.69 496 ARG A CA 1
ATOM 3804 C C . ARG A 1 496 ? -1.334 -7.271 0.010 1.00 75.69 496 ARG A C 1
ATOM 3806 O O . ARG A 1 496 ? -1.010 -6.214 -0.522 1.00 75.69 496 ARG A O 1
ATOM 3813 N N . SER A 1 497 ? -0.458 -8.191 0.407 1.00 81.75 497 SER A N 1
ATOM 3814 C CA . SER A 1 497 ? 0.980 -8.048 0.181 1.00 81.75 497 SER A CA 1
ATOM 3815 C C . SER A 1 497 ? 1.519 -9.078 -0.799 1.00 81.75 497 SER A C 1
ATOM 3817 O O . SER A 1 497 ? 0.913 -10.128 -1.017 1.00 81.75 497 SER A O 1
ATOM 3819 N N . THR A 1 498 ? 2.669 -8.778 -1.395 1.00 85.38 498 THR A N 1
ATOM 3820 C CA . THR A 1 498 ? 3.369 -9.710 -2.285 1.00 85.38 498 THR A CA 1
ATOM 3821 C C . THR A 1 498 ? 3.737 -11.007 -1.563 1.00 85.38 498 THR A C 1
ATOM 3823 O O . THR A 1 498 ? 3.906 -11.043 -0.340 1.00 85.38 498 THR A O 1
ATOM 3826 N N . GLY A 1 499 ? 3.884 -12.098 -2.320 1.00 84.94 499 GLY A N 1
ATOM 3827 C CA . GLY A 1 499 ? 4.225 -13.403 -1.750 1.00 84.94 499 GLY A CA 1
ATOM 3828 C C . GLY A 1 499 ? 5.530 -13.388 -0.946 1.00 84.94 499 GLY A C 1
ATOM 3829 O O . GLY A 1 499 ? 5.602 -14.006 0.112 1.00 84.94 499 GLY A O 1
ATOM 3830 N N . ALA A 1 500 ? 6.547 -12.657 -1.409 1.00 87.69 500 ALA A N 1
ATOM 3831 C CA . ALA A 1 500 ? 7.832 -12.543 -0.722 1.00 87.69 500 ALA A CA 1
ATOM 3832 C C . ALA A 1 500 ? 7.703 -11.840 0.638 1.00 87.69 500 ALA A C 1
ATOM 3834 O O . ALA A 1 500 ? 8.257 -12.302 1.638 1.00 87.69 500 ALA A O 1
ATOM 3835 N N . LEU A 1 501 ? 6.890 -10.780 0.711 1.00 87.94 501 LEU A N 1
ATOM 3836 C CA . LEU A 1 501 ? 6.557 -10.136 1.982 1.00 87.94 501 LEU A CA 1
ATOM 3837 C C . LEU A 1 501 ? 5.766 -11.069 2.900 1.00 87.94 501 LEU A C 1
ATOM 3839 O O . LEU A 1 501 ? 6.054 -11.131 4.093 1.00 87.94 501 LEU A O 1
ATOM 3843 N N . ALA A 1 502 ? 4.800 -11.816 2.363 1.00 85.12 502 ALA A N 1
ATOM 3844 C CA . ALA A 1 502 ? 4.022 -12.785 3.132 1.00 85.12 502 ALA A CA 1
ATOM 3845 C C . ALA A 1 502 ? 4.921 -13.838 3.799 1.00 85.12 502 ALA A C 1
ATOM 3847 O O . ALA A 1 502 ? 4.792 -14.090 4.998 1.00 85.12 502 ALA A O 1
ATOM 3848 N N . ASP A 1 503 ? 5.879 -14.389 3.050 1.00 85.12 503 ASP A N 1
ATOM 3849 C CA . ASP A 1 503 ? 6.836 -15.369 3.563 1.00 85.12 503 ASP A CA 1
ATOM 3850 C C . ASP A 1 503 ? 7.750 -14.766 4.634 1.00 85.12 503 ASP A C 1
ATOM 3852 O O . ASP A 1 503 ? 8.006 -15.394 5.663 1.00 85.12 503 ASP A O 1
ATOM 3856 N N . PHE A 1 504 ? 8.234 -13.538 4.424 1.00 86.88 504 PHE A N 1
ATOM 3857 C CA . PHE A 1 504 ? 9.035 -12.832 5.422 1.00 86.88 504 PHE A CA 1
ATOM 3858 C C . PHE A 1 504 ? 8.257 -12.610 6.725 1.00 86.88 504 PHE A C 1
ATOM 3860 O O . PHE A 1 504 ? 8.758 -12.901 7.814 1.00 86.88 504 PHE A O 1
ATOM 3867 N N . LEU A 1 505 ? 7.003 -12.166 6.626 1.00 86.50 505 LEU A N 1
ATOM 3868 C CA . LEU A 1 505 ? 6.122 -12.000 7.779 1.00 86.50 505 LEU A CA 1
ATOM 3869 C C . LEU A 1 505 ? 5.837 -13.332 8.470 1.00 86.50 505 LEU A C 1
ATOM 3871 O O . LEU A 1 505 ? 5.782 -13.372 9.698 1.00 86.50 505 LEU A O 1
ATOM 3875 N N . ALA A 1 506 ? 5.696 -14.421 7.714 1.00 81.38 506 ALA A N 1
ATOM 3876 C CA . ALA A 1 506 ? 5.522 -15.751 8.278 1.00 81.38 506 ALA A CA 1
ATOM 3877 C C . ALA A 1 506 ? 6.747 -16.193 9.094 1.00 81.38 506 ALA A C 1
ATOM 3879 O O . ALA A 1 506 ? 6.588 -16.717 10.197 1.00 81.38 506 ALA A O 1
ATOM 3880 N N . ARG A 1 507 ? 7.965 -15.906 8.610 1.00 83.38 507 ARG A N 1
ATOM 3881 C CA . ARG A 1 507 ? 9.216 -16.159 9.345 1.00 83.38 507 ARG A CA 1
ATOM 3882 C C . ARG A 1 507 ? 9.321 -15.314 10.621 1.00 83.38 507 ARG A C 1
ATOM 3884 O O . ARG A 1 507 ? 9.683 -15.840 11.672 1.00 83.38 507 ARG A O 1
ATOM 3891 N N . LEU A 1 508 ? 8.956 -14.030 10.566 1.00 82.62 508 LEU A N 1
ATOM 3892 C CA . LEU A 1 508 ? 8.895 -13.165 11.756 1.00 82.62 508 LEU A CA 1
ATOM 3893 C C . LEU A 1 508 ? 7.838 -13.634 12.768 1.00 82.62 508 LEU A C 1
ATOM 3895 O O . LEU A 1 508 ? 8.046 -13.544 13.978 1.00 82.62 508 LEU A O 1
ATOM 3899 N N . ALA A 1 509 ? 6.714 -14.155 12.282 1.00 77.50 509 ALA A N 1
ATOM 3900 C CA . ALA A 1 509 ? 5.608 -14.630 13.104 1.00 77.50 509 ALA A CA 1
ATOM 3901 C C . ALA A 1 509 ? 5.825 -16.019 13.721 1.00 77.50 509 ALA A C 1
ATOM 3903 O O . ALA A 1 509 ? 5.051 -16.390 14.605 1.00 77.50 509 ALA A O 1
ATOM 3904 N N . ALA A 1 510 ? 6.819 -16.781 13.255 1.00 72.06 510 ALA A N 1
ATOM 3905 C CA . ALA A 1 510 ? 7.103 -18.117 13.762 1.00 72.06 510 ALA A CA 1
ATOM 3906 C C . ALA A 1 510 ? 7.470 -18.070 15.262 1.00 72.06 510 ALA A C 1
ATOM 3908 O O . ALA A 1 510 ? 8.256 -17.202 15.658 1.00 72.06 510 ALA A O 1
ATOM 3909 N N . PRO A 1 511 ? 6.899 -18.962 16.096 1.00 63.53 511 PRO A N 1
ATOM 3910 C CA . PRO A 1 511 ? 7.230 -19.033 17.515 1.00 63.53 511 PRO A CA 1
ATOM 3911 C C . PRO A 1 511 ? 8.679 -19.490 17.719 1.00 63.53 511 PRO A C 1
ATOM 3913 O O . PRO A 1 511 ? 9.190 -20.330 16.979 1.00 63.53 511 PRO A O 1
ATOM 3916 N N . GLU A 1 512 ? 9.330 -18.954 18.749 1.00 54.84 512 GLU A N 1
ATOM 3917 C CA . GLU A 1 512 ? 10.586 -19.495 19.269 1.00 54.84 512 GLU A CA 1
ATOM 3918 C C . GLU A 1 512 ? 10.233 -20.591 20.287 1.00 54.84 512 GLU A C 1
ATOM 3920 O O . GLU A 1 512 ? 9.797 -20.290 21.394 1.00 54.84 512 GLU A O 1
ATOM 3925 N N . GLY A 1 513 ? 10.357 -21.866 19.900 1.00 57.03 513 GLY A N 1
ATOM 3926 C CA . GLY A 1 513 ? 10.075 -23.010 20.780 1.00 57.03 513 GLY A CA 1
ATOM 3927 C C . GLY A 1 513 ? 8.751 -23.732 20.496 1.00 57.03 513 GLY A C 1
ATOM 3928 O O . GLY A 1 513 ? 8.346 -23.864 19.340 1.00 57.03 513 GLY A O 1
ATOM 3929 N N . GLU A 1 514 ? 8.120 -24.278 21.543 1.00 41.09 514 GLU A N 1
ATOM 3930 C CA . GLU A 1 514 ? 6.913 -25.111 21.420 1.00 41.09 514 GLU A CA 1
ATOM 3931 C C . GLU A 1 514 ? 5.727 -24.342 20.818 1.00 41.09 514 GLU A C 1
ATOM 3933 O O . GLU A 1 514 ? 5.511 -23.157 21.079 1.00 41.09 514 GLU A O 1
ATOM 3938 N N . ALA A 1 515 ? 4.954 -25.033 19.976 1.00 49.72 515 ALA A N 1
ATOM 3939 C CA . ALA A 1 515 ? 3.821 -24.440 19.282 1.00 49.72 515 ALA A CA 1
ATOM 3940 C C . ALA A 1 515 ? 2.744 -23.993 20.293 1.00 49.72 515 ALA A C 1
ATOM 3942 O O . ALA A 1 515 ? 2.338 -24.798 21.132 1.00 49.72 515 ALA A O 1
ATOM 3943 N N . PRO A 1 516 ? 2.241 -22.748 20.212 1.00 55.06 516 PRO A N 1
ATOM 3944 C CA . PRO A 1 516 ? 1.189 -22.283 21.112 1.00 55.06 516 PRO A CA 1
ATOM 3945 C C . PRO A 1 516 ? -0.091 -23.122 20.950 1.00 55.06 516 PRO A C 1
ATOM 3947 O O . PRO A 1 516 ? -0.407 -23.549 19.838 1.00 55.06 516 PRO A O 1
ATOM 3950 N N . GLU A 1 517 ? -0.870 -23.286 22.034 1.00 40.06 517 GLU A N 1
ATOM 3951 C CA . GLU A 1 517 ? -2.168 -24.004 22.045 1.00 40.06 517 GLU A CA 1
ATOM 3952 C C . GLU A 1 517 ? -3.132 -23.522 20.942 1.00 40.06 517 GLU A C 1
ATOM 3954 O O . GLU A 1 517 ? -3.990 -24.264 20.454 1.00 40.06 517 GLU A O 1
ATOM 3959 N N . HIS A 1 518 ? -2.971 -22.271 20.510 1.00 50.62 518 HIS A N 1
ATOM 3960 C CA . HIS A 1 518 ? -3.663 -21.687 19.372 1.00 50.62 518 HIS A CA 1
ATOM 3961 C C . HIS A 1 518 ? -2.644 -21.210 18.330 1.00 50.62 518 HIS A C 1
ATOM 3963 O O . HIS A 1 518 ? -2.172 -20.072 18.413 1.00 50.62 518 HIS A O 1
ATOM 3969 N N . PRO A 1 519 ? -2.286 -22.051 17.338 1.00 50.53 519 PRO A N 1
ATOM 3970 C CA . PRO A 1 519 ? -1.293 -21.693 16.338 1.00 50.53 519 PRO A CA 1
ATOM 3971 C C . PRO A 1 519 ? -1.744 -20.457 15.568 1.00 50.53 519 PRO A C 1
ATOM 3973 O O . PRO A 1 519 ? -2.863 -20.386 15.044 1.00 50.53 519 PRO A O 1
ATOM 3976 N N . ARG A 1 520 ? -0.848 -19.473 15.498 1.00 59.94 520 ARG A N 1
ATOM 3977 C CA . ARG A 1 520 ? -1.064 -18.244 14.743 1.00 59.94 520 ARG A CA 1
ATOM 3978 C C . ARG A 1 520 ? -1.362 -18.611 13.285 1.00 59.94 520 ARG A C 1
ATOM 3980 O O . AR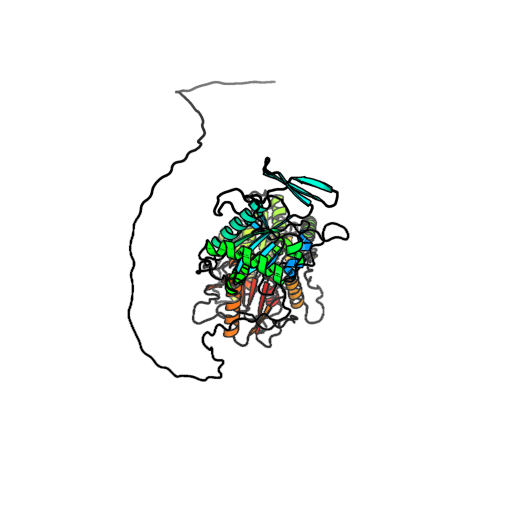G A 1 520 ? -0.564 -19.331 12.680 1.00 59.94 520 ARG A O 1
ATOM 3987 N N . PRO A 1 521 ? -2.489 -18.170 12.697 1.00 55.31 521 PRO A N 1
ATOM 3988 C CA . PRO A 1 521 ? -2.759 -18.453 11.298 1.00 55.31 521 PRO A CA 1
ATOM 3989 C C . PRO A 1 521 ? -1.731 -17.702 10.450 1.00 55.31 521 PRO A C 1
ATOM 3991 O O . PRO A 1 521 ? -1.820 -16.487 10.279 1.00 55.31 521 PRO A O 1
ATOM 3994 N N . LEU A 1 522 ? -0.732 -18.430 9.951 1.00 59.00 522 LEU A N 1
ATOM 3995 C CA . LEU A 1 522 ? 0.198 -17.901 8.964 1.00 59.00 522 LEU A CA 1
ATOM 3996 C C . LEU A 1 522 ? -0.594 -17.582 7.692 1.00 59.00 522 LEU A C 1
ATOM 3998 O O . LEU A 1 522 ? -1.352 -18.450 7.235 1.00 59.00 522 LEU A O 1
ATOM 4002 N N . PRO A 1 523 ? -0.461 -16.363 7.140 1.00 62.94 523 PRO A N 1
ATOM 4003 C CA . PRO A 1 523 ? -1.136 -16.027 5.906 1.00 62.94 523 PRO A CA 1
ATOM 4004 C C . PRO A 1 523 ? -0.658 -16.968 4.797 1.00 62.94 523 PRO A C 1
ATOM 4006 O O . PRO A 1 523 ? 0.540 -17.085 4.550 1.00 62.94 523 PRO A O 1
ATOM 4009 N N . ARG A 1 524 ? -1.584 -17.655 4.134 1.00 69.62 524 ARG A N 1
ATOM 4010 C CA . ARG A 1 524 ? -1.310 -18.370 2.891 1.00 69.62 524 ARG A CA 1
ATOM 4011 C C . ARG A 1 524 ? -1.244 -17.347 1.773 1.00 69.62 524 ARG A C 1
ATOM 4013 O O . ARG A 1 524 ? -2.128 -16.500 1.661 1.00 69.62 524 ARG A O 1
ATOM 4020 N N . THR A 1 525 ? -0.227 -17.438 0.934 1.00 68.44 525 THR A N 1
ATOM 4021 C CA . THR A 1 525 ? -0.165 -16.642 -0.289 1.00 68.44 525 THR A CA 1
ATOM 4022 C C . THR A 1 525 ? -1.333 -17.035 -1.189 1.00 68.44 525 THR A C 1
ATOM 4024 O O . THR A 1 525 ? -1.518 -18.221 -1.474 1.00 68.44 525 THR A O 1
ATOM 4027 N N . ALA A 1 526 ? -2.151 -16.062 -1.592 1.00 66.06 526 ALA A N 1
ATOM 4028 C CA . ALA A 1 526 ? -3.287 -16.334 -2.459 1.00 66.06 526 ALA A CA 1
ATOM 4029 C C . ALA A 1 526 ? -2.836 -16.916 -3.813 1.00 66.06 526 ALA A C 1
ATOM 4031 O O . ALA A 1 526 ? -1.789 -16.511 -4.336 1.00 66.06 526 ALA A O 1
ATOM 4032 N N . PRO A 1 527 ? -3.617 -17.825 -4.423 1.00 61.00 527 PRO A N 1
ATOM 4033 C CA . PRO A 1 527 ? -3.359 -18.283 -5.784 1.00 61.00 527 PRO A CA 1
ATOM 4034 C C . PRO A 1 527 ? -3.300 -17.095 -6.755 1.00 61.00 527 PRO A C 1
ATOM 4036 O O . PRO A 1 527 ? -4.236 -16.309 -6.830 1.00 61.00 527 PRO A O 1
ATOM 4039 N N . GLY A 1 528 ? -2.195 -16.944 -7.489 1.00 62.19 528 GLY A N 1
ATOM 4040 C CA . GLY A 1 528 ? -2.009 -15.836 -8.436 1.00 62.19 528 GLY A CA 1
ATOM 4041 C C . GLY A 1 528 ? -1.532 -14.514 -7.821 1.00 62.19 528 GLY A C 1
ATOM 4042 O O . GLY A 1 528 ? -1.344 -13.553 -8.566 1.00 62.19 528 GLY A O 1
ATOM 4043 N N . ALA A 1 529 ? -1.280 -14.451 -6.506 1.00 69.25 529 ALA A N 1
ATOM 4044 C CA . ALA A 1 529 ? -0.627 -13.286 -5.919 1.00 69.25 529 ALA A CA 1
ATOM 4045 C C . ALA A 1 529 ? 0.778 -13.101 -6.527 1.00 69.25 529 ALA A C 1
ATOM 4047 O O . ALA A 1 529 ? 1.530 -14.076 -6.656 1.00 69.25 529 ALA A O 1
ATOM 4048 N N . PRO A 1 530 ? 1.163 -11.865 -6.890 1.00 76.00 530 PRO A N 1
ATOM 4049 C CA . PRO A 1 530 ? 2.489 -11.599 -7.417 1.00 76.00 530 PRO A CA 1
ATOM 4050 C C . PRO A 1 530 ? 3.545 -11.967 -6.375 1.00 76.00 530 PRO A C 1
ATOM 4052 O O . PRO A 1 530 ? 3.405 -11.671 -5.183 1.00 76.00 530 PRO A O 1
ATOM 4055 N N . ARG A 1 531 ? 4.635 -12.599 -6.826 1.00 83.31 531 ARG A N 1
ATOM 4056 C CA . ARG A 1 531 ? 5.744 -12.948 -5.932 1.00 83.31 531 ARG A CA 1
ATOM 4057 C C . ARG A 1 531 ? 6.353 -11.698 -5.290 1.00 83.31 531 ARG A C 1
ATOM 4059 O O . ARG A 1 531 ? 6.635 -11.735 -4.098 1.00 83.31 531 ARG A O 1
ATOM 4066 N N . GLY A 1 532 ? 6.480 -10.613 -6.056 1.00 83.06 532 GLY A N 1
ATOM 4067 C CA . GLY A 1 532 ? 7.169 -9.390 -5.642 1.00 83.06 532 GLY A CA 1
ATOM 4068 C C . GLY A 1 532 ? 8.661 -9.610 -5.383 1.00 83.06 532 GLY A C 1
ATOM 4069 O O . GLY A 1 532 ? 9.210 -10.668 -5.695 1.00 83.06 532 GLY A O 1
ATOM 4070 N N . GLU A 1 533 ? 9.311 -8.600 -4.812 1.00 85.00 533 GLU A N 1
ATOM 4071 C CA . GLU A 1 533 ? 10.706 -8.679 -4.363 1.00 85.00 533 GLU A CA 1
ATOM 4072 C C . GLU A 1 533 ? 10.791 -9.034 -2.873 1.00 85.00 533 GLU A C 1
ATOM 4074 O O . GLU A 1 533 ? 9.910 -8.683 -2.083 1.00 85.00 533 GLU A O 1
ATOM 4079 N N . GLU A 1 534 ? 11.868 -9.722 -2.489 1.00 88.94 534 GLU A N 1
ATOM 4080 C CA . GLU A 1 534 ? 12.184 -9.966 -1.079 1.00 88.94 534 GLU A CA 1
ATOM 4081 C C . GLU A 1 534 ? 12.495 -8.648 -0.352 1.00 88.94 534 GLU A C 1
ATOM 4083 O O . GLU A 1 534 ? 13.049 -7.724 -0.957 1.00 88.94 534 GLU A O 1
ATOM 4088 N N . PRO A 1 535 ? 12.186 -8.553 0.955 1.00 92.31 535 PRO A N 1
ATOM 4089 C CA . PRO A 1 535 ? 12.621 -7.430 1.772 1.00 92.31 535 PRO A CA 1
ATOM 4090 C C . PRO A 1 535 ? 14.126 -7.202 1.683 1.00 92.31 535 PRO A C 1
ATOM 4092 O O . PRO A 1 535 ? 14.923 -8.129 1.839 1.00 92.31 535 PRO A O 1
ATOM 4095 N N . VAL A 1 536 ? 14.512 -5.947 1.476 1.00 93.81 536 VAL A N 1
ATOM 4096 C CA . VAL A 1 536 ? 15.914 -5.554 1.366 1.00 93.81 536 VAL A CA 1
ATOM 4097 C C . VAL A 1 536 ? 16.446 -5.237 2.754 1.00 93.81 536 VAL A C 1
ATOM 4099 O O . VAL A 1 536 ? 15.958 -4.327 3.424 1.00 93.81 536 VAL A O 1
ATOM 4102 N N . LEU A 1 537 ? 17.472 -5.967 3.183 1.00 93.56 537 LEU A N 1
ATOM 4103 C CA . LEU A 1 537 ? 18.146 -5.722 4.450 1.00 93.56 537 LEU A CA 1
ATOM 4104 C C . LEU A 1 537 ? 19.347 -4.792 4.249 1.00 93.56 537 LEU A C 1
ATOM 4106 O O . LEU A 1 537 ? 20.312 -5.141 3.572 1.00 93.56 537 LEU A O 1
ATOM 4110 N N . VAL A 1 538 ? 19.300 -3.617 4.872 1.00 94.50 538 VAL A N 1
ATOM 4111 C CA . VAL A 1 538 ? 20.378 -2.624 4.860 1.00 94.50 538 VAL A CA 1
ATOM 4112 C C . VAL A 1 538 ? 21.090 -2.660 6.206 1.00 94.50 538 VAL A C 1
ATOM 4114 O O . VAL A 1 538 ? 20.479 -2.468 7.256 1.00 94.50 538 VAL A O 1
ATOM 4117 N N . ARG A 1 539 ? 22.397 -2.931 6.186 1.00 95.25 539 ARG A N 1
ATOM 4118 C CA . ARG A 1 539 ? 23.215 -3.069 7.396 1.00 95.25 539 ARG A CA 1
ATOM 4119 C C . ARG A 1 539 ? 23.961 -1.781 7.708 1.00 95.25 539 ARG A C 1
ATOM 4121 O O . ARG A 1 539 ? 24.725 -1.314 6.871 1.00 95.25 539 ARG A O 1
ATOM 4128 N N . TRP A 1 540 ? 23.834 -1.281 8.934 1.00 95.38 540 TRP A N 1
ATOM 4129 C CA . TRP A 1 540 ? 24.503 -0.053 9.376 1.00 95.38 540 TRP A CA 1
ATOM 4130 C C . TRP A 1 540 ? 25.353 -0.255 10.638 1.00 95.38 540 TRP A C 1
ATOM 4132 O O . TRP A 1 540 ? 25.088 -1.125 11.471 1.00 95.38 540 TRP A O 1
ATOM 4142 N N . SER A 1 541 ? 26.409 0.544 10.775 1.00 95.44 541 SER A N 1
ATOM 4143 C CA . SER A 1 541 ? 27.276 0.619 11.955 1.00 95.44 541 SER A CA 1
ATOM 4144 C C . SER A 1 541 ? 26.959 1.839 12.828 1.00 95.44 541 SER A C 1
ATOM 4146 O O . SER A 1 541 ? 27.138 1.778 14.045 1.00 95.44 541 SER A O 1
ATOM 4148 N N . THR A 1 542 ? 26.505 2.941 12.220 1.00 95.19 542 THR A N 1
ATOM 4149 C CA . THR A 1 542 ? 26.179 4.212 12.891 1.00 95.19 542 THR A CA 1
ATOM 4150 C C . THR A 1 542 ? 24.838 4.767 12.399 1.00 95.19 542 THR A C 1
ATOM 4152 O O . THR A 1 542 ? 24.420 4.477 11.280 1.00 95.19 542 THR A O 1
ATOM 4155 N N . HIS A 1 543 ? 24.178 5.609 13.204 1.00 93.69 543 HIS A N 1
ATOM 4156 C CA . HIS A 1 543 ? 22.939 6.287 12.789 1.00 93.69 543 HIS A CA 1
ATOM 4157 C C . HIS A 1 543 ? 23.137 7.202 11.569 1.00 93.69 543 HIS A C 1
ATOM 4159 O O . HIS A 1 543 ? 22.227 7.363 10.765 1.00 93.69 543 HIS A O 1
ATOM 4165 N N . GLU A 1 544 ? 24.325 7.792 11.402 1.00 93.62 544 GLU A N 1
ATOM 4166 C CA . GLU A 1 544 ? 24.638 8.616 10.228 1.00 93.62 544 GLU A CA 1
ATOM 4167 C C . GLU A 1 544 ? 24.688 7.775 8.943 1.00 93.62 544 GLU A C 1
ATOM 4169 O O . GLU A 1 544 ? 24.173 8.192 7.906 1.00 93.62 544 GLU A O 1
ATOM 4174 N N . GLU A 1 545 ? 25.259 6.568 9.018 1.00 95.25 545 GLU A N 1
ATOM 4175 C CA . GLU A 1 545 ? 25.247 5.610 7.910 1.00 95.25 545 GLU A CA 1
ATOM 4176 C C . GLU A 1 545 ? 23.814 5.186 7.576 1.00 95.25 545 GLU A C 1
ATOM 4178 O O . GLU A 1 545 ? 23.425 5.237 6.411 1.00 95.25 545 GLU A O 1
ATOM 4183 N N . GLU A 1 546 ? 23.009 4.850 8.588 1.00 96.44 546 GLU A N 1
ATOM 4184 C CA . GLU A 1 546 ? 21.594 4.513 8.410 1.00 96.44 546 GLU A CA 1
ATOM 4185 C C . GLU A 1 546 ? 20.813 5.640 7.722 1.00 96.44 546 GLU A C 1
ATOM 4187 O O . GLU A 1 546 ? 20.161 5.402 6.703 1.00 96.44 546 GLU A O 1
ATOM 4192 N N . ARG A 1 547 ? 20.933 6.878 8.223 1.00 95.88 547 ARG A N 1
ATOM 4193 C CA . ARG A 1 547 ? 20.284 8.059 7.639 1.00 95.88 547 ARG A CA 1
ATOM 4194 C C . ARG A 1 547 ? 20.689 8.255 6.180 1.00 95.88 547 ARG A C 1
ATOM 4196 O O . ARG A 1 547 ? 19.828 8.519 5.346 1.00 95.88 547 ARG A O 1
ATOM 4203 N N . ARG A 1 548 ? 21.979 8.130 5.859 1.00 95.31 548 ARG A N 1
ATOM 4204 C CA . ARG A 1 548 ? 22.487 8.310 4.492 1.00 95.31 548 ARG A CA 1
ATOM 4205 C C . ARG A 1 548 ? 21.946 7.250 3.535 1.00 95.31 548 ARG A C 1
ATOM 4207 O O . ARG A 1 548 ? 21.605 7.576 2.401 1.00 95.31 548 ARG A O 1
ATOM 4214 N N . GLU A 1 549 ? 21.875 5.991 3.957 1.00 96.81 549 GLU A N 1
ATOM 4215 C CA . GLU A 1 549 ? 21.302 4.943 3.109 1.00 96.81 549 GLU A CA 1
ATOM 4216 C C . GLU A 1 549 ? 19.779 5.108 2.962 1.00 96.81 549 GLU A C 1
ATOM 4218 O O . GLU A 1 549 ? 19.255 4.940 1.861 1.00 96.81 549 GLU A O 1
ATOM 4223 N N . ALA A 1 550 ? 19.069 5.514 4.021 1.00 96.88 550 ALA A N 1
ATOM 4224 C CA . ALA A 1 550 ? 17.648 5.848 3.937 1.00 96.88 550 ALA A CA 1
ATOM 4225 C C . ALA A 1 550 ? 17.399 7.016 2.965 1.00 96.88 550 ALA A C 1
ATOM 4227 O O . ALA A 1 550 ? 16.490 6.940 2.139 1.00 96.88 550 ALA A O 1
ATOM 4228 N N . ASP A 1 551 ? 18.246 8.050 3.000 1.00 96.44 551 ASP A N 1
ATOM 4229 C CA . ASP A 1 551 ? 18.199 9.201 2.090 1.00 96.44 551 ASP A CA 1
ATOM 4230 C C . ASP A 1 551 ? 18.338 8.769 0.627 1.00 96.44 551 ASP A C 1
ATOM 4232 O O . ASP A 1 551 ? 17.497 9.111 -0.206 1.00 96.44 551 ASP A O 1
ATOM 4236 N N . ARG A 1 552 ? 19.330 7.920 0.329 1.00 96.19 552 ARG A N 1
ATOM 4237 C CA . ARG A 1 552 ? 19.536 7.358 -1.014 1.00 96.19 552 ARG A CA 1
ATOM 4238 C C . ARG A 1 552 ? 18.348 6.535 -1.493 1.00 96.19 552 ARG A C 1
ATOM 4240 O O . ARG A 1 552 ? 17.931 6.687 -2.642 1.00 96.19 552 ARG A O 1
ATOM 4247 N N . VAL A 1 553 ? 17.807 5.666 -0.636 1.00 95.88 553 VAL A N 1
ATOM 4248 C CA . VAL A 1 553 ? 16.650 4.826 -0.982 1.00 95.88 553 VAL A CA 1
ATOM 4249 C C . VAL A 1 553 ? 15.440 5.704 -1.294 1.00 95.88 553 VAL A C 1
ATOM 4251 O O . VAL A 1 553 ? 14.831 5.539 -2.348 1.00 95.88 553 VAL A O 1
ATOM 4254 N N . VAL A 1 554 ? 15.127 6.685 -0.444 1.00 95.06 554 VAL A N 1
ATOM 4255 C CA . VAL A 1 554 ? 14.016 7.617 -0.686 1.00 95.06 554 VAL A CA 1
ATOM 4256 C C . VAL A 1 554 ? 14.246 8.438 -1.958 1.00 95.06 554 VAL A C 1
ATOM 4258 O O . VAL A 1 554 ? 13.346 8.539 -2.791 1.00 95.06 554 VAL A O 1
ATOM 4261 N N . ALA A 1 555 ? 15.450 8.978 -2.166 1.00 92.69 555 ALA A N 1
ATOM 4262 C CA . ALA A 1 555 ? 15.774 9.764 -3.354 1.00 92.69 555 ALA A CA 1
ATOM 4263 C C . ALA A 1 555 ? 15.598 8.951 -4.643 1.00 92.69 555 ALA A C 1
ATOM 4265 O O . ALA A 1 555 ? 15.042 9.461 -5.619 1.00 92.69 555 ALA A O 1
ATOM 4266 N N . ARG A 1 556 ? 16.016 7.681 -4.646 1.00 90.38 556 ARG A N 1
ATOM 4267 C CA . ARG A 1 556 ? 15.802 6.764 -5.770 1.00 90.38 556 ARG A CA 1
ATOM 4268 C C . ARG A 1 556 ? 14.315 6.497 -5.999 1.00 90.38 556 ARG A C 1
ATOM 4270 O O . ARG A 1 556 ? 13.850 6.671 -7.126 1.00 90.38 556 ARG A O 1
ATOM 4277 N N . LEU A 1 557 ? 13.577 6.141 -4.945 1.00 90.19 557 LEU A N 1
ATOM 4278 C CA . LEU A 1 557 ? 12.145 5.834 -5.024 1.00 90.19 557 LEU A CA 1
ATOM 4279 C C . LEU A 1 557 ? 11.353 6.980 -5.667 1.00 90.19 557 LEU A C 1
ATOM 4281 O O . LEU A 1 557 ? 10.524 6.756 -6.547 1.00 90.19 557 LEU A O 1
ATOM 4285 N N . LEU A 1 558 ? 11.635 8.219 -5.263 1.00 87.94 558 LEU A N 1
ATOM 4286 C CA . LEU A 1 558 ? 10.903 9.391 -5.740 1.00 87.94 558 LEU A CA 1
ATOM 4287 C C . LEU A 1 558 ? 11.380 9.867 -7.123 1.00 87.94 558 LEU A C 1
ATOM 4289 O O . LEU A 1 558 ? 10.563 10.168 -7.997 1.00 87.94 558 LEU A O 1
ATOM 4293 N N . ASN A 1 559 ? 12.697 9.944 -7.345 1.00 86.12 559 ASN A N 1
ATOM 4294 C CA . ASN A 1 559 ? 13.253 10.609 -8.529 1.00 86.12 559 ASN A CA 1
ATOM 4295 C C . ASN A 1 559 ? 13.476 9.667 -9.715 1.00 86.12 559 ASN A C 1
ATOM 4297 O O . ASN A 1 559 ? 13.287 10.082 -10.862 1.00 86.12 559 ASN A O 1
ATOM 4301 N N . VAL A 1 560 ? 13.873 8.422 -9.446 1.00 80.31 560 VAL A N 1
ATOM 4302 C CA . VAL A 1 560 ? 14.187 7.416 -10.471 1.00 80.31 560 VAL A CA 1
ATOM 4303 C C . VAL A 1 560 ? 12.971 6.536 -10.715 1.00 80.31 560 VAL A C 1
ATOM 4305 O O . VAL A 1 560 ? 12.450 6.485 -11.827 1.00 80.31 560 VAL A O 1
ATOM 4308 N N . ASP A 1 561 ? 12.474 5.917 -9.649 1.00 79.50 561 ASP A N 1
ATOM 4309 C CA . ASP A 1 561 ? 11.397 4.928 -9.711 1.00 79.50 561 ASP A CA 1
ATOM 4310 C C . ASP A 1 561 ? 10.004 5.574 -9.842 1.00 79.50 561 ASP A C 1
ATOM 4312 O O . ASP A 1 561 ? 9.027 4.893 -10.169 1.00 79.50 561 ASP A O 1
ATOM 4316 N N . ARG A 1 562 ? 9.930 6.901 -9.639 1.00 83.75 562 ARG A N 1
ATOM 4317 C CA . ARG A 1 562 ? 8.723 7.739 -9.740 1.00 83.75 562 ARG A CA 1
ATOM 4318 C C . ARG A 1 562 ? 7.580 7.266 -8.841 1.00 83.75 562 ARG A C 1
ATOM 4320 O O . ARG A 1 562 ? 6.413 7.438 -9.187 1.00 83.75 562 ARG A O 1
ATOM 4327 N N . VAL A 1 563 ? 7.903 6.698 -7.681 1.00 84.62 563 VAL A N 1
ATOM 4328 C CA . VAL A 1 563 ? 6.914 6.323 -6.669 1.00 84.62 563 VAL A CA 1
ATOM 4329 C C . VAL A 1 563 ? 6.335 7.603 -6.051 1.00 84.62 563 VAL A C 1
ATOM 4331 O O . VAL A 1 563 ? 7.093 8.435 -5.552 1.00 84.62 563 VAL A O 1
ATOM 4334 N N . PRO A 1 564 ? 5.004 7.799 -6.067 1.00 88.19 564 PRO A N 1
ATOM 4335 C CA . PRO A 1 564 ? 4.366 8.911 -5.374 1.00 88.19 564 PRO A CA 1
ATOM 4336 C C . PRO A 1 564 ? 4.720 8.941 -3.885 1.00 88.19 564 PRO A C 1
ATOM 4338 O O . PRO A 1 564 ? 4.658 7.918 -3.206 1.00 88.19 564 PRO A O 1
ATOM 4341 N N . LEU A 1 565 ? 4.993 10.131 -3.350 1.00 89.94 565 LEU A N 1
ATOM 4342 C CA . LEU A 1 565 ? 5.330 10.320 -1.935 1.00 89.94 565 LEU A CA 1
ATOM 4343 C C . LEU A 1 565 ? 4.291 9.705 -0.980 1.00 89.94 565 LEU A C 1
ATOM 4345 O O . LEU A 1 565 ? 4.649 9.092 0.021 1.00 89.94 565 LEU A O 1
ATOM 4349 N N . SER A 1 566 ? 3.002 9.817 -1.312 1.00 88.06 566 SER A N 1
ATOM 4350 C CA . SER A 1 566 ? 1.899 9.255 -0.519 1.00 88.06 566 SER A CA 1
ATOM 4351 C C . SER A 1 566 ? 1.945 7.728 -0.386 1.00 88.06 566 SER A C 1
ATOM 4353 O O . SER A 1 566 ? 1.344 7.184 0.538 1.00 88.06 566 SER A O 1
ATOM 4355 N N . ARG A 1 567 ? 2.669 7.034 -1.273 1.00 91.75 567 ARG A N 1
ATOM 4356 C CA . ARG A 1 567 ? 2.845 5.575 -1.270 1.00 91.75 567 ARG A CA 1
ATOM 4357 C C . ARG A 1 567 ? 4.046 5.113 -0.430 1.00 91.75 567 ARG A C 1
ATOM 4359 O O . ARG A 1 567 ? 4.199 3.913 -0.218 1.00 91.75 567 ARG A O 1
ATOM 4366 N N . VAL A 1 568 ? 4.852 6.043 0.093 1.00 94.94 568 VAL A N 1
ATOM 4367 C CA . VAL A 1 568 ? 6.015 5.770 0.952 1.00 94.94 568 VAL A CA 1
ATOM 4368 C C . VAL A 1 568 ? 5.679 6.075 2.418 1.00 94.94 568 VAL A C 1
ATOM 4370 O O . VAL A 1 568 ? 4.973 7.042 2.727 1.00 94.94 568 VAL A O 1
ATOM 4373 N N . ALA A 1 569 ? 6.172 5.246 3.337 1.00 96.81 569 ALA A N 1
ATOM 4374 C CA . ALA A 1 569 ? 6.140 5.505 4.773 1.00 96.81 569 ALA A CA 1
ATOM 4375 C C . ALA A 1 569 ? 7.450 5.085 5.452 1.00 96.81 569 ALA A C 1
ATOM 4377 O O . ALA A 1 569 ? 8.058 4.072 5.103 1.00 96.81 569 ALA A O 1
ATOM 4378 N N . LEU A 1 570 ? 7.859 5.862 6.451 1.00 98.12 570 LEU A N 1
ATOM 4379 C CA . LEU A 1 570 ? 8.986 5.566 7.325 1.00 98.12 570 LEU A CA 1
ATOM 4380 C C . LEU A 1 570 ? 8.435 5.066 8.661 1.00 98.12 570 LEU A C 1
ATOM 4382 O O . LEU A 1 570 ? 7.619 5.738 9.297 1.00 98.12 570 LEU A O 1
ATOM 4386 N N . ILE A 1 571 ? 8.877 3.892 9.096 1.00 98.06 571 ILE A N 1
ATOM 4387 C CA . ILE A 1 571 ? 8.508 3.338 10.397 1.00 98.06 571 ILE A CA 1
ATOM 4388 C C . ILE A 1 571 ? 9.782 3.137 11.199 1.00 98.06 571 ILE A C 1
ATOM 4390 O O . ILE A 1 571 ? 10.554 2.239 10.897 1.00 98.06 571 ILE A O 1
ATOM 4394 N N . GLY A 1 572 ? 10.015 3.957 12.218 1.00 96.62 572 GLY A N 1
ATOM 4395 C CA . GLY A 1 572 ? 11.151 3.765 13.119 1.00 96.62 572 GLY A CA 1
ATOM 4396 C C . GLY A 1 572 ? 10.735 3.034 14.386 1.00 96.62 572 GLY A C 1
ATOM 4397 O O . GLY A 1 572 ? 9.646 3.268 14.913 1.00 96.62 572 GLY A O 1
ATOM 4398 N N . THR A 1 573 ? 11.595 2.169 14.925 1.00 95.56 573 THR A N 1
ATOM 4399 C CA . THR A 1 573 ? 11.332 1.515 16.226 1.00 95.56 573 THR A CA 1
ATOM 4400 C C . THR A 1 573 ? 11.286 2.520 17.391 1.00 95.56 573 THR A C 1
ATOM 4402 O O . THR A 1 573 ? 10.812 2.195 18.485 1.00 95.56 573 THR A O 1
ATOM 4405 N N . ARG A 1 574 ? 11.730 3.762 17.152 1.00 93.75 574 ARG A N 1
ATOM 4406 C CA . ARG A 1 574 ? 11.798 4.876 18.104 1.00 93.75 574 ARG A CA 1
ATOM 4407 C C . ARG A 1 574 ? 10.877 6.025 17.683 1.00 93.75 574 ARG A C 1
ATOM 4409 O O . ARG A 1 574 ? 10.355 6.066 16.577 1.00 93.75 574 ARG A O 1
ATOM 4416 N N . ARG A 1 575 ? 10.631 6.975 18.592 1.00 93.94 575 ARG A N 1
ATOM 4417 C CA . ARG A 1 575 ? 10.014 8.261 18.209 1.00 93.94 575 ARG A CA 1
ATOM 4418 C C . ARG A 1 575 ? 11.000 9.049 17.348 1.00 93.94 575 ARG A C 1
ATOM 4420 O O . ARG A 1 575 ? 12.200 8.924 17.571 1.00 93.94 575 ARG A O 1
ATOM 4427 N N . LEU A 1 576 ? 10.497 9.904 16.455 1.00 94.44 576 LEU A N 1
ATOM 4428 C CA . LEU A 1 576 ? 11.323 10.655 15.498 1.00 94.44 576 LEU A CA 1
ATOM 4429 C C . LEU A 1 576 ? 12.471 11.417 16.180 1.00 94.44 576 LEU A C 1
ATOM 4431 O O . LEU A 1 576 ? 13.610 11.338 15.734 1.00 94.44 576 LEU A O 1
ATOM 4435 N N . GLU A 1 577 ? 12.185 12.068 17.309 1.00 92.88 577 GLU A N 1
ATOM 4436 C CA . GLU A 1 577 ? 13.152 12.810 18.136 1.00 92.88 577 GLU A CA 1
ATOM 4437 C C . GLU A 1 577 ? 14.290 11.952 18.726 1.00 92.88 577 GLU A C 1
ATOM 4439 O O . GLU A 1 577 ? 15.306 12.490 19.146 1.00 92.88 577 GLU A O 1
ATOM 4444 N N . ASN A 1 578 ? 14.131 10.625 18.738 1.00 92.75 578 ASN A N 1
ATOM 4445 C CA . ASN A 1 578 ? 15.096 9.647 19.245 1.00 92.75 578 ASN A CA 1
ATOM 4446 C C . ASN A 1 578 ? 15.572 8.665 18.153 1.00 92.75 578 ASN A C 1
ATOM 4448 O O . ASN A 1 578 ? 16.133 7.622 18.485 1.00 92.75 578 ASN A O 1
ATOM 4452 N N . SER A 1 579 ? 15.284 8.945 16.881 1.00 94.19 579 SER A N 1
ATOM 4453 C CA . SER A 1 579 ? 15.630 8.088 15.737 1.00 94.19 579 SER A CA 1
ATOM 4454 C C . SER A 1 579 ? 16.977 8.457 15.115 1.00 94.19 579 SER A C 1
ATOM 4456 O O . SER A 1 579 ? 17.554 9.494 15.440 1.00 94.19 579 SER A O 1
ATOM 4458 N N . CYS A 1 580 ? 17.447 7.676 14.145 1.00 93.44 580 CYS A N 1
ATOM 4459 C CA . CYS A 1 580 ? 18.595 8.007 13.301 1.00 93.44 580 CYS A CA 1
ATOM 4460 C C . CYS A 1 580 ? 18.409 9.307 12.496 1.00 93.44 580 CYS A C 1
ATOM 4462 O O . CYS A 1 580 ? 19.382 9.917 12.050 1.00 93.44 580 CYS A O 1
ATOM 4464 N N . LEU A 1 581 ? 17.160 9.760 12.342 1.00 94.12 581 LEU A N 1
ATOM 4465 C CA . LEU A 1 581 ? 16.803 11.019 11.692 1.00 94.12 581 LEU A CA 1
ATOM 4466 C C . LEU A 1 581 ? 16.811 12.207 12.661 1.00 94.12 581 LEU A C 1
ATOM 4468 O O . LEU A 1 581 ? 16.714 13.353 12.218 1.00 94.12 581 LEU A O 1
ATOM 4472 N N . ALA A 1 582 ? 16.938 11.960 13.970 1.00 87.62 582 ALA A N 1
ATOM 4473 C CA . ALA A 1 582 ? 17.110 13.016 14.952 1.00 87.62 582 ALA A CA 1
ATOM 4474 C C . ALA A 1 582 ? 18.446 13.719 14.690 1.00 87.62 582 ALA A C 1
ATOM 4476 O O . ALA A 1 582 ? 19.525 13.144 14.841 1.00 87.62 582 ALA A O 1
ATOM 4477 N N . SER A 1 583 ? 18.381 14.978 14.271 1.00 72.75 583 SER A N 1
ATOM 4478 C CA . SER A 1 583 ? 19.564 15.804 14.052 1.00 72.75 583 SER A CA 1
ATOM 4479 C C . SER A 1 583 ? 19.374 17.182 14.674 1.00 72.75 583 SER A C 1
ATOM 4481 O O . SER A 1 583 ? 18.257 17.565 15.010 1.00 72.75 583 SER A O 1
ATOM 4483 N N . GLY A 1 584 ? 20.464 17.939 14.834 1.00 66.88 584 GLY A N 1
ATOM 4484 C CA . GLY A 1 584 ? 20.402 19.327 15.318 1.00 66.88 584 GLY A CA 1
ATOM 4485 C C . GLY A 1 584 ? 19.641 20.285 14.386 1.00 66.88 584 GLY A C 1
ATOM 4486 O O . GLY A 1 584 ? 19.435 21.443 14.738 1.00 66.88 584 GLY A O 1
ATOM 4487 N N . THR A 1 585 ? 19.229 19.812 13.207 1.00 74.12 585 THR A N 1
ATOM 4488 C CA . THR A 1 585 ? 18.370 20.490 12.231 1.00 74.12 585 THR A CA 1
ATOM 4489 C C . THR A 1 585 ? 17.079 19.695 12.009 1.00 74.12 585 THR A C 1
ATOM 4491 O O . THR A 1 585 ? 16.978 18.535 12.416 1.00 74.12 585 THR A O 1
ATOM 4494 N N . ALA A 1 586 ? 16.095 20.301 11.337 1.00 83.81 586 ALA A N 1
ATOM 4495 C CA . ALA A 1 586 ? 14.848 19.622 10.986 1.00 83.81 586 ALA A CA 1
ATOM 4496 C C . ALA A 1 586 ? 15.127 18.289 10.247 1.00 83.81 586 ALA A C 1
ATOM 4498 O O . ALA A 1 586 ? 15.966 18.280 9.341 1.00 83.81 586 ALA A O 1
ATOM 4499 N N . PRO A 1 587 ? 14.476 17.173 10.631 1.00 91.50 587 PRO A N 1
ATOM 4500 C CA . PRO A 1 587 ? 14.644 15.889 9.957 1.00 91.50 587 PRO A CA 1
ATOM 4501 C C . PRO A 1 587 ? 14.230 15.972 8.485 1.00 91.50 587 PRO A C 1
ATOM 4503 O O . PRO A 1 587 ? 13.121 16.404 8.172 1.00 91.50 587 PRO A O 1
ATOM 4506 N N . GLU A 1 588 ? 15.104 15.527 7.585 1.00 93.88 588 GLU A N 1
ATOM 4507 C CA . GLU A 1 588 ? 14.840 15.494 6.146 1.00 93.88 588 GLU A CA 1
ATOM 4508 C C . GLU A 1 588 ? 15.504 14.286 5.477 1.00 93.88 588 GLU A C 1
ATOM 4510 O O . GLU A 1 588 ? 16.564 13.829 5.923 1.00 93.88 588 GLU A O 1
ATOM 4515 N N . LEU A 1 589 ? 14.879 13.804 4.400 1.00 94.62 589 LEU A N 1
ATOM 4516 C CA . LEU A 1 589 ? 15.416 12.809 3.470 1.00 94.62 589 LEU A CA 1
ATOM 4517 C C . LEU A 1 589 ? 15.039 13.204 2.039 1.00 94.62 589 LEU A C 1
ATOM 4519 O O . LEU A 1 589 ? 13.918 13.644 1.788 1.00 94.62 589 LEU A O 1
ATOM 4523 N N . ALA A 1 590 ? 15.963 13.044 1.095 1.00 92.44 590 ALA A N 1
ATOM 4524 C CA . ALA A 1 590 ? 15.826 13.445 -0.304 1.00 92.44 590 ALA A CA 1
ATOM 4525 C C . ALA A 1 590 ? 15.399 14.920 -0.484 1.00 92.44 590 ALA A C 1
ATOM 4527 O O . ALA A 1 590 ? 14.694 15.258 -1.435 1.00 92.44 590 ALA A O 1
ATOM 4528 N N . GLY A 1 591 ? 15.803 15.793 0.447 1.00 90.31 591 GLY A N 1
ATOM 4529 C CA . GLY A 1 591 ? 15.407 17.207 0.483 1.00 90.31 591 GLY A CA 1
ATOM 4530 C C . GLY A 1 591 ? 13.941 17.455 0.860 1.00 90.31 591 GLY A C 1
ATOM 4531 O O . GLY A 1 591 ? 13.438 18.557 0.641 1.00 90.31 591 GLY A O 1
ATOM 4532 N N . LEU A 1 592 ? 13.240 16.446 1.389 1.00 92.81 592 LEU A N 1
ATOM 4533 C CA . LEU A 1 592 ? 11.870 16.557 1.887 1.00 92.81 592 LEU A CA 1
ATOM 4534 C C . LEU A 1 592 ? 11.842 16.474 3.417 1.00 92.81 592 LEU A C 1
ATOM 4536 O O . LEU A 1 592 ? 12.540 15.629 3.987 1.00 92.81 592 LEU A O 1
ATOM 4540 N N . PRO A 1 593 ? 11.003 17.281 4.091 1.00 94.62 593 PRO A N 1
ATOM 4541 C CA . PRO A 1 593 ? 10.843 17.196 5.535 1.00 94.62 593 PRO A CA 1
ATOM 4542 C C . PRO A 1 593 ? 10.264 15.835 5.934 1.00 94.62 593 PRO A C 1
ATOM 4544 O O . PRO A 1 593 ? 9.402 15.285 5.246 1.00 94.62 593 PRO A O 1
ATOM 4547 N N . VAL A 1 594 ? 10.725 15.301 7.062 1.00 96.06 594 VAL A N 1
ATOM 4548 C CA . VAL A 1 594 ? 10.195 14.081 7.679 1.00 96.06 594 VAL A CA 1
ATOM 4549 C C . VAL A 1 594 ? 9.423 14.470 8.932 1.00 96.06 594 VAL A C 1
ATOM 4551 O O . VAL A 1 594 ? 9.978 15.086 9.840 1.00 96.06 594 VAL A O 1
ATOM 4554 N N . GLU A 1 595 ? 8.149 14.087 9.003 1.00 95.00 595 GLU A N 1
ATOM 4555 C CA . GLU A 1 595 ? 7.254 14.494 10.089 1.00 95.00 595 GLU A CA 1
ATOM 4556 C C . GLU A 1 595 ? 6.481 13.305 10.673 1.00 95.00 595 GLU A C 1
ATOM 4558 O O . GLU A 1 595 ? 6.097 12.385 9.941 1.00 95.00 595 GLU A O 1
ATOM 4563 N N . PRO A 1 596 ? 6.215 13.304 11.994 1.00 95.25 596 PRO A N 1
ATOM 4564 C CA . PRO A 1 596 ? 5.364 12.295 12.599 1.00 95.25 596 PRO A CA 1
ATOM 4565 C C . PRO A 1 596 ? 3.922 12.439 12.093 1.00 95.25 596 PRO A C 1
ATOM 4567 O O . PRO A 1 596 ? 3.411 13.551 11.956 1.00 95.25 596 PRO A O 1
ATOM 4570 N N . ILE A 1 597 ? 3.243 11.315 11.861 1.00 94.31 597 ILE A N 1
ATOM 4571 C CA . ILE A 1 597 ? 1.840 11.340 11.428 1.00 94.31 597 ILE A CA 1
ATOM 4572 C C . ILE A 1 597 ? 0.881 11.838 12.524 1.00 94.31 597 ILE A C 1
ATOM 4574 O O . ILE A 1 597 ? 0.951 11.434 13.694 1.00 94.31 597 ILE A O 1
ATOM 4578 N N . GLY A 1 598 ? -0.072 12.671 12.111 1.00 91.94 598 GLY A N 1
ATOM 4579 C CA . GLY A 1 598 ? -1.207 13.136 12.897 1.00 91.94 598 GLY A CA 1
ATOM 4580 C C . GLY A 1 598 ? -2.243 12.042 13.165 1.00 91.94 598 GLY A C 1
ATOM 4581 O O . GLY A 1 598 ? -2.050 10.867 12.844 1.00 91.94 598 GLY A O 1
ATOM 4582 N N . ASP A 1 599 ? -3.340 12.417 13.829 1.00 87.88 599 ASP A N 1
ATOM 4583 C CA . ASP A 1 599 ? -4.430 11.491 14.190 1.00 87.88 599 ASP A CA 1
ATOM 4584 C C . ASP A 1 599 ? -5.204 10.973 12.967 1.00 87.88 599 ASP A C 1
ATOM 4586 O O . ASP A 1 599 ? -5.872 9.948 13.056 1.00 87.88 599 ASP A O 1
ATOM 4590 N N . ASP A 1 600 ? -5.071 11.631 11.819 1.00 85.12 600 ASP A N 1
ATOM 4591 C CA . ASP A 1 600 ? -5.639 11.224 10.535 1.00 85.12 600 ASP A CA 1
ATOM 4592 C C . ASP A 1 600 ? -4.702 10.331 9.699 1.00 85.12 600 ASP A C 1
ATOM 4594 O O . ASP A 1 600 ? -5.075 9.898 8.611 1.00 85.12 600 ASP A O 1
ATOM 4598 N N . GLY A 1 601 ? -3.494 10.040 10.197 1.00 84.44 601 GLY A N 1
ATOM 4599 C CA . GLY A 1 601 ? -2.487 9.258 9.478 1.00 84.44 601 GLY A CA 1
ATOM 4600 C C . GLY A 1 601 ? -1.709 10.033 8.408 1.00 84.44 601 GLY A C 1
ATOM 4601 O O . GLY A 1 601 ? -0.941 9.421 7.657 1.00 84.44 601 GLY A O 1
ATOM 4602 N N . THR A 1 602 ? -1.880 11.356 8.337 1.00 88.56 602 THR A N 1
ATOM 4603 C CA . THR A 1 602 ? -1.169 12.246 7.409 1.00 88.56 602 THR A CA 1
ATOM 4604 C C . THR A 1 602 ? -0.143 13.115 8.139 1.00 88.56 602 THR A C 1
ATOM 4606 O O . THR A 1 602 ? -0.077 13.114 9.368 1.00 88.56 602 THR A O 1
ATOM 4609 N N . THR A 1 603 ? 0.724 13.806 7.401 1.00 88.88 603 THR A N 1
ATOM 4610 C CA . THR A 1 603 ? 1.656 14.783 7.981 1.00 88.88 603 THR A CA 1
ATOM 4611 C C . THR A 1 603 ? 1.000 16.160 8.075 1.00 88.88 603 THR A C 1
ATOM 4613 O O . THR A 1 603 ? 0.249 16.528 7.169 1.00 88.88 603 THR A O 1
ATOM 4616 N N . PRO A 1 604 ? 1.318 16.960 9.109 1.00 85.81 604 PRO A N 1
ATOM 4617 C CA . PRO A 1 604 ? 0.888 18.355 9.188 1.00 85.81 604 PRO A CA 1
ATOM 4618 C C . PRO A 1 604 ? 1.262 19.172 7.945 1.00 85.81 604 PRO A C 1
ATOM 4620 O O . PRO A 1 604 ? 0.460 19.979 7.471 1.00 85.81 604 PRO A O 1
ATOM 4623 N N . THR A 1 605 ? 2.463 18.949 7.402 1.00 87.56 605 THR A N 1
ATOM 4624 C CA . THR A 1 605 ? 2.946 19.644 6.208 1.00 87.56 605 THR A CA 1
ATOM 4625 C C . THR A 1 605 ? 2.660 18.826 4.941 1.00 87.56 605 THR A C 1
ATOM 4627 O O . THR A 1 605 ? 3.121 17.682 4.820 1.00 87.56 605 THR A O 1
ATOM 4630 N N . PRO A 1 606 ? 1.946 19.390 3.944 1.00 85.88 606 PRO A N 1
ATOM 4631 C CA . PRO A 1 606 ? 1.798 18.763 2.635 1.00 85.88 606 PRO A CA 1
ATOM 4632 C C . PRO A 1 606 ? 3.157 18.572 1.955 1.00 85.88 606 PRO A C 1
ATOM 4634 O O . PRO A 1 606 ? 3.949 19.507 1.862 1.00 85.88 606 PRO A O 1
ATOM 4637 N N . GLY A 1 607 ? 3.416 17.370 1.440 1.00 87.69 607 GLY A N 1
ATOM 4638 C CA . GLY A 1 607 ? 4.693 17.049 0.793 1.00 87.69 607 GLY A CA 1
ATOM 4639 C C . GLY A 1 607 ? 5.797 16.579 1.747 1.00 87.69 607 GLY A C 1
ATOM 4640 O O . GLY A 1 607 ? 6.917 16.363 1.289 1.00 87.69 607 GLY A O 1
ATOM 4641 N N . ALA A 1 608 ? 5.498 16.385 3.036 1.00 93.12 608 ALA A N 1
ATOM 4642 C CA . ALA A 1 608 ? 6.406 15.735 3.978 1.00 93.12 608 ALA A CA 1
ATOM 4643 C C . ALA A 1 608 ? 6.331 14.198 3.899 1.00 93.12 608 ALA A C 1
ATOM 4645 O O . ALA A 1 608 ? 5.294 13.608 3.582 1.00 93.12 608 ALA A O 1
ATOM 4646 N N . LEU A 1 609 ? 7.445 13.538 4.214 1.00 94.81 609 LEU A N 1
ATOM 4647 C CA . LEU A 1 609 ? 7.522 12.092 4.405 1.00 94.81 609 LEU A CA 1
ATOM 4648 C C . LEU A 1 609 ? 6.870 11.708 5.735 1.00 94.81 609 LEU A C 1
ATOM 4650 O O . LEU A 1 609 ? 7.213 12.242 6.792 1.00 94.81 609 LEU A O 1
ATOM 4654 N N . ARG A 1 610 ? 5.960 10.732 5.680 1.00 96.00 610 ARG A N 1
ATOM 4655 C CA . ARG A 1 610 ? 5.271 10.194 6.858 1.00 96.00 610 ARG A CA 1
ATOM 4656 C C . ARG A 1 610 ? 6.231 9.363 7.703 1.00 96.00 610 ARG A C 1
ATOM 4658 O O . ARG A 1 610 ? 6.736 8.352 7.218 1.00 96.00 610 ARG A O 1
ATOM 4665 N N . TYR A 1 611 ? 6.406 9.738 8.966 1.00 97.25 611 TYR A N 1
ATOM 4666 C CA . TYR A 1 611 ? 7.111 8.951 9.975 1.00 97.25 611 TYR A CA 1
ATOM 4667 C C . TYR A 1 611 ? 6.160 8.471 11.075 1.00 97.25 611 TYR A C 1
ATOM 4669 O O . TYR A 1 611 ? 5.274 9.201 11.523 1.00 97.25 611 TYR A O 1
ATOM 4677 N N . ALA A 1 612 ? 6.355 7.250 11.564 1.00 96.75 612 ALA A N 1
ATOM 4678 C CA . ALA A 1 612 ? 5.607 6.729 12.701 1.00 96.75 612 ALA A CA 1
ATOM 4679 C C . ALA A 1 612 ? 6.381 5.650 13.464 1.00 96.75 612 ALA A C 1
ATOM 4681 O O . ALA A 1 612 ? 7.264 4.995 12.924 1.00 96.75 612 ALA A O 1
ATOM 4682 N N . THR A 1 613 ? 5.986 5.410 14.714 1.00 96.19 613 THR A N 1
ATOM 4683 C CA . THR A 1 613 ? 6.350 4.175 15.422 1.00 96.19 613 THR A CA 1
ATOM 4684 C C . THR A 1 613 ? 5.454 3.015 14.965 1.00 96.19 613 THR A C 1
ATOM 4686 O O . THR A 1 613 ? 4.349 3.272 14.468 1.00 96.19 613 THR A O 1
ATOM 4689 N N . PRO A 1 614 ? 5.833 1.740 15.204 1.00 94.62 614 PRO A N 1
ATOM 4690 C CA . PRO A 1 614 ? 4.977 0.593 14.884 1.00 94.62 614 PRO A CA 1
ATOM 4691 C C . PRO A 1 614 ? 3.584 0.709 15.517 1.00 94.62 614 PRO A C 1
ATOM 4693 O O . PRO A 1 614 ? 2.577 0.450 14.865 1.00 94.62 614 PRO A O 1
ATOM 4696 N N . HIS A 1 615 ? 3.524 1.193 16.761 1.00 92.56 615 HIS A N 1
ATOM 4697 C CA . HIS A 1 615 ? 2.286 1.405 17.513 1.00 92.56 615 HIS A CA 1
ATOM 4698 C C . HIS A 1 615 ? 1.371 2.432 16.838 1.00 92.56 615 HIS A C 1
ATOM 4700 O O . HIS A 1 615 ? 0.165 2.224 16.744 1.00 92.56 615 HIS A O 1
ATOM 4706 N N . ARG A 1 616 ? 1.942 3.539 16.347 1.00 93.62 616 ARG A N 1
ATOM 4707 C CA . ARG A 1 616 ? 1.177 4.632 15.738 1.00 93.62 616 ARG A CA 1
ATOM 4708 C C . ARG A 1 616 ? 0.702 4.293 14.324 1.00 93.62 616 ARG A C 1
ATOM 4710 O O . ARG A 1 616 ? -0.400 4.688 13.954 1.00 93.62 616 ARG A O 1
ATOM 4717 N N . PHE A 1 617 ? 1.500 3.548 13.556 1.00 93.25 617 PHE A N 1
ATOM 4718 C CA . PHE A 1 617 ? 1.155 3.129 12.191 1.00 93.25 617 PHE A CA 1
ATOM 4719 C C . PHE A 1 617 ? 0.296 1.852 12.140 1.00 93.25 617 PHE A C 1
ATOM 4721 O O . PHE A 1 617 ? -0.138 1.444 11.064 1.00 93.25 617 PHE A O 1
ATOM 4728 N N . LYS A 1 618 ? 0.040 1.188 13.277 1.00 90.19 618 LYS A N 1
ATOM 4729 C CA . LYS A 1 618 ? -0.767 -0.040 13.321 1.00 90.19 618 LYS A CA 1
ATOM 4730 C C . LYS A 1 618 ? -2.155 0.187 12.703 1.00 90.19 618 LYS A C 1
ATOM 4732 O O . LYS A 1 618 ? -2.824 1.176 12.988 1.00 90.19 618 LYS A O 1
ATOM 4737 N N . GLY A 1 619 ? -2.580 -0.730 11.840 1.00 82.69 619 GLY A N 1
ATOM 4738 C CA . GLY A 1 619 ? -3.834 -0.626 11.087 1.00 82.69 619 GLY A CA 1
ATOM 4739 C C . GLY A 1 619 ? -3.751 0.217 9.807 1.00 82.69 619 GLY A C 1
ATOM 4740 O O . GLY A 1 619 ? -4.631 0.102 8.965 1.00 82.69 619 GLY A O 1
ATOM 4741 N N . LEU A 1 620 ? -2.692 1.010 9.612 1.00 88.31 620 LEU A N 1
ATOM 4742 C CA . LEU A 1 620 ? -2.417 1.698 8.345 1.00 88.31 620 LEU A CA 1
ATOM 4743 C C . LEU A 1 620 ? -1.530 0.851 7.433 1.00 88.31 620 LEU A C 1
ATOM 4745 O O . LEU A 1 620 ? -1.004 -0.182 7.851 1.00 88.31 620 LEU A O 1
ATOM 4749 N N . GLU A 1 621 ? -1.349 1.311 6.195 1.00 89.75 621 GLU A N 1
ATOM 4750 C CA . GLU A 1 621 ? -0.558 0.649 5.157 1.00 89.75 621 GLU A CA 1
ATOM 4751 C C . GLU A 1 621 ? 0.166 1.664 4.265 1.00 89.75 621 GLU A C 1
ATOM 4753 O O . GLU A 1 621 ? -0.240 2.825 4.136 1.00 89.75 621 GLU A O 1
ATOM 4758 N N . ALA A 1 622 ? 1.245 1.204 3.637 1.00 91.81 622 ALA A N 1
ATOM 4759 C CA . ALA A 1 622 ? 1.929 1.893 2.555 1.00 91.81 622 ALA A CA 1
ATOM 4760 C C . ALA A 1 622 ? 2.448 0.871 1.536 1.00 91.81 622 ALA A C 1
ATOM 4762 O O . ALA A 1 622 ? 2.762 -0.271 1.878 1.00 91.81 622 ALA A O 1
ATOM 4763 N N . ASP A 1 623 ? 2.566 1.283 0.278 1.00 91.62 623 ASP A N 1
ATOM 4764 C CA . ASP A 1 623 ? 3.097 0.404 -0.766 1.00 91.62 623 ASP A CA 1
ATOM 4765 C C . ASP A 1 623 ? 4.573 0.098 -0.518 1.00 91.62 623 ASP A C 1
ATOM 4767 O O . ASP A 1 623 ? 5.024 -1.040 -0.682 1.00 91.62 623 ASP A O 1
ATOM 4771 N N . VAL A 1 624 ? 5.291 1.120 -0.056 1.00 95.25 624 VAL A N 1
ATOM 4772 C CA . VAL A 1 624 ? 6.706 1.084 0.278 1.00 95.25 624 VAL A CA 1
ATOM 4773 C C . VAL A 1 624 ? 6.901 1.494 1.734 1.00 95.25 624 VAL A C 1
ATOM 4775 O O . VAL A 1 624 ? 6.509 2.593 2.134 1.00 95.25 624 VAL A O 1
ATOM 4778 N N . VAL A 1 625 ? 7.553 0.632 2.516 1.00 97.31 625 VAL A N 1
ATOM 4779 C CA . VAL A 1 625 ? 7.940 0.926 3.902 1.00 97.31 625 VAL A CA 1
ATOM 4780 C C . VAL A 1 625 ? 9.450 0.837 4.067 1.00 97.31 625 VAL A C 1
ATOM 4782 O O . VAL A 1 625 ? 10.075 -0.135 3.643 1.00 97.31 625 VAL A O 1
ATOM 4785 N N . LEU A 1 626 ? 10.026 1.836 4.732 1.00 98.31 626 LEU A N 1
ATOM 4786 C CA . LEU A 1 626 ? 11.382 1.775 5.273 1.00 98.31 626 LEU A CA 1
ATOM 4787 C C . LEU A 1 626 ? 11.274 1.615 6.792 1.00 98.31 626 LEU A C 1
ATOM 4789 O O . LEU A 1 626 ? 10.774 2.508 7.476 1.00 98.31 626 LEU A O 1
ATOM 4793 N N . LEU A 1 627 ? 11.724 0.472 7.306 1.00 97.88 627 LEU A N 1
ATOM 4794 C CA . LEU A 1 627 ? 11.802 0.168 8.729 1.00 97.88 627 LEU A CA 1
ATOM 4795 C C . LEU A 1 627 ? 13.176 0.583 9.267 1.00 97.88 627 LEU A C 1
ATOM 4797 O O . LEU A 1 627 ? 14.179 -0.039 8.922 1.00 97.88 627 LEU A O 1
ATOM 4801 N N . LEU A 1 628 ? 13.198 1.630 10.087 1.00 97.81 628 LEU A N 1
ATOM 4802 C CA . LEU A 1 628 ? 14.395 2.274 10.630 1.00 97.81 628 LEU A CA 1
ATOM 4803 C C . LEU A 1 628 ? 14.621 1.913 12.103 1.00 97.81 628 LEU A C 1
ATOM 4805 O O . LEU A 1 628 ? 13.709 1.460 12.800 1.00 97.81 628 LEU A O 1
ATOM 4809 N N . ASP A 1 629 ? 15.827 2.188 12.587 1.00 96.44 629 ASP A N 1
ATOM 4810 C CA . ASP A 1 629 ? 16.255 2.067 13.977 1.00 96.44 629 ASP A CA 1
ATOM 4811 C C . ASP A 1 629 ? 16.215 0.618 14.505 1.00 96.44 629 ASP A C 1
ATOM 4813 O O . ASP A 1 629 ? 15.958 0.390 15.691 1.00 96.44 629 ASP A O 1
ATOM 4817 N N . VAL A 1 630 ? 16.436 -0.398 13.657 1.00 96.19 630 VAL A N 1
ATOM 4818 C CA . VAL A 1 630 ? 16.465 -1.804 14.111 1.00 96.19 630 VAL A CA 1
ATOM 4819 C C . VAL A 1 630 ? 17.820 -2.118 14.748 1.00 96.19 630 VAL A C 1
ATOM 4821 O O . VAL A 1 630 ? 18.732 -2.672 14.136 1.00 96.19 630 VAL A O 1
ATOM 4824 N N . ASP A 1 631 ? 17.960 -1.725 16.008 1.00 93.62 631 ASP A N 1
ATOM 4825 C CA . ASP A 1 631 ? 19.215 -1.737 16.763 1.00 93.62 631 ASP A CA 1
ATOM 4826 C C . ASP A 1 631 ? 19.363 -2.907 17.750 1.00 93.62 631 ASP A C 1
ATOM 4828 O O . ASP A 1 631 ? 20.388 -3.014 18.427 1.00 93.62 631 ASP A O 1
ATOM 4832 N N . GLY A 1 632 ? 18.364 -3.792 17.815 1.00 90.94 632 GLY A N 1
ATOM 4833 C CA . GLY A 1 632 ? 18.343 -4.958 18.702 1.00 90.94 632 GLY A CA 1
ATOM 4834 C C . GLY A 1 632 ? 17.853 -4.668 20.123 1.00 90.94 632 GLY A C 1
ATOM 4835 O O . GLY A 1 632 ? 17.919 -5.546 20.979 1.00 90.94 632 GLY A O 1
ATOM 4836 N N . HIS A 1 633 ? 17.345 -3.464 20.405 1.00 92.75 633 HIS A N 1
ATOM 4837 C CA . HIS A 1 633 ? 16.784 -3.144 21.714 1.00 92.75 633 HIS A CA 1
ATOM 4838 C C . HIS A 1 633 ? 15.572 -4.036 22.042 1.00 92.75 633 HIS A C 1
ATOM 4840 O O . HIS A 1 633 ? 14.543 -3.947 21.379 1.00 92.75 633 HIS A O 1
ATOM 4846 N N . GLU A 1 634 ? 15.635 -4.792 23.141 1.00 86.62 634 GLU A N 1
ATOM 4847 C CA . GLU A 1 634 ? 14.672 -5.843 23.527 1.00 86.62 634 GLU A CA 1
ATOM 4848 C C . GLU A 1 634 ? 13.190 -5.443 23.382 1.00 86.62 634 GLU A C 1
ATOM 4850 O O . GLU A 1 634 ? 12.406 -6.141 22.744 1.00 86.62 634 GLU A O 1
ATOM 4855 N N . LYS A 1 635 ? 12.801 -4.280 23.926 1.00 86.31 635 LYS A N 1
ATOM 4856 C CA . LYS A 1 635 ? 11.411 -3.792 23.838 1.00 86.31 635 LYS A CA 1
ATOM 4857 C C . LYS A 1 635 ? 11.054 -3.173 22.483 1.00 86.31 635 LYS A C 1
ATOM 4859 O O . LYS A 1 635 ? 10.020 -3.507 21.918 1.00 86.31 635 LYS A O 1
ATOM 4864 N N . ALA A 1 636 ? 11.871 -2.248 21.972 1.00 88.06 636 ALA A N 1
ATOM 4865 C CA . ALA A 1 636 ? 11.582 -1.502 20.744 1.00 88.06 636 ALA A CA 1
ATOM 4866 C C . ALA A 1 636 ? 11.663 -2.383 19.486 1.00 88.06 636 ALA A C 1
ATOM 4868 O O . ALA A 1 636 ? 10.804 -2.282 18.612 1.00 88.06 636 ALA A O 1
ATOM 4869 N N . CYS A 1 637 ? 12.631 -3.298 19.449 1.00 90.69 637 CYS A N 1
ATOM 4870 C CA . CYS A 1 637 ? 12.877 -4.259 18.378 1.00 90.69 637 CYS A CA 1
ATOM 4871 C C . CYS A 1 637 ? 12.337 -5.659 18.709 1.00 90.69 637 CYS A C 1
ATOM 4873 O O . CYS A 1 637 ? 12.834 -6.650 18.174 1.00 90.69 637 CYS A O 1
ATOM 4875 N N . SER A 1 638 ? 11.334 -5.766 19.589 1.00 88.31 638 SER A N 1
ATOM 4876 C CA . SER A 1 638 ? 10.676 -7.048 19.848 1.00 88.31 638 SER A CA 1
ATOM 4877 C C . SER A 1 638 ? 10.130 -7.639 18.543 1.00 88.31 638 SER A C 1
ATOM 4879 O O . SER A 1 638 ? 9.734 -6.912 17.626 1.00 88.31 638 SER A O 1
ATOM 4881 N N . ARG A 1 639 ? 10.052 -8.971 18.450 1.00 84.88 639 ARG A N 1
ATOM 4882 C CA . ARG A 1 639 ? 9.517 -9.645 17.253 1.00 84.88 639 ARG A CA 1
ATOM 4883 C C . ARG A 1 639 ? 8.114 -9.163 16.887 1.00 84.88 639 ARG A C 1
ATOM 4885 O O . ARG A 1 639 ? 7.814 -9.010 15.707 1.00 84.88 639 ARG A O 1
ATOM 4892 N N . ALA A 1 640 ? 7.276 -8.888 17.888 1.00 84.38 640 ALA A N 1
ATOM 4893 C CA . ALA A 1 640 ? 5.937 -8.342 17.691 1.00 84.38 640 ALA A CA 1
ATOM 4894 C C . ALA A 1 640 ? 5.980 -6.941 17.058 1.00 84.38 640 ALA A C 1
ATOM 4896 O O . ALA A 1 640 ? 5.276 -6.696 16.078 1.00 84.38 640 ALA A O 1
ATOM 4897 N N . ASN A 1 641 ? 6.858 -6.050 17.537 1.00 90.06 641 ASN A N 1
ATOM 4898 C CA . ASN A 1 641 ? 7.028 -4.715 16.956 1.00 90.06 641 ASN A CA 1
ATOM 4899 C C . ASN A 1 641 ? 7.543 -4.779 15.518 1.00 90.06 641 ASN A C 1
ATOM 4901 O O . ASN A 1 641 ? 7.005 -4.093 14.650 1.00 90.06 641 ASN A O 1
ATOM 4905 N N . LEU A 1 642 ? 8.552 -5.616 15.253 1.00 92.12 642 LEU A N 1
ATOM 4906 C CA . LEU A 1 642 ? 9.106 -5.791 13.909 1.00 92.12 642 LEU A CA 1
ATOM 4907 C C . LEU A 1 642 ? 8.073 -6.399 12.956 1.00 92.12 642 LEU A C 1
ATOM 4909 O O . LEU A 1 642 ? 7.939 -5.934 11.828 1.00 92.12 642 LEU A O 1
ATOM 4913 N N . TYR A 1 643 ? 7.288 -7.377 13.416 1.00 90.94 643 TYR A N 1
ATOM 4914 C CA . TYR A 1 643 ? 6.176 -7.937 12.650 1.00 90.94 643 TYR A CA 1
ATOM 4915 C C . TYR A 1 643 ? 5.122 -6.873 12.322 1.00 90.94 643 TYR A C 1
ATOM 4917 O O . TYR A 1 643 ? 4.698 -6.751 11.169 1.00 90.94 643 TYR A O 1
ATOM 4925 N N . VAL A 1 644 ? 4.697 -6.076 13.309 1.00 90.81 644 VAL A N 1
ATOM 4926 C CA . VAL A 1 644 ? 3.715 -5.007 13.079 1.00 90.81 644 VAL A CA 1
ATOM 4927 C C . VAL A 1 644 ? 4.263 -3.975 12.104 1.00 90.81 644 VAL A C 1
ATOM 4929 O O . VAL A 1 644 ? 3.545 -3.624 11.177 1.00 90.81 644 VAL A O 1
ATOM 4932 N N . ALA A 1 645 ? 5.518 -3.549 12.245 1.00 93.69 645 ALA A N 1
ATOM 4933 C CA . ALA A 1 645 ? 6.147 -2.587 11.344 1.00 93.69 645 ALA A CA 1
ATOM 4934 C C . ALA A 1 645 ? 6.286 -3.119 9.909 1.00 93.69 645 ALA A C 1
ATOM 4936 O O . ALA A 1 645 ? 5.864 -2.465 8.958 1.00 93.69 645 ALA A O 1
ATOM 4937 N N . ALA A 1 646 ? 6.818 -4.331 9.749 1.00 92.94 646 ALA A N 1
ATOM 4938 C CA . ALA A 1 646 ? 7.012 -4.955 8.445 1.00 92.94 646 ALA A CA 1
ATOM 4939 C C . ALA A 1 646 ? 5.682 -5.224 7.726 1.00 92.94 646 ALA A C 1
ATOM 4941 O O . ALA A 1 646 ? 5.584 -5.058 6.513 1.00 92.94 646 ALA A O 1
ATOM 4942 N N . SER A 1 647 ? 4.633 -5.590 8.470 1.00 90.88 647 SER A N 1
ATOM 4943 C CA . SER A 1 647 ? 3.310 -5.892 7.901 1.00 90.88 647 SER A CA 1
ATOM 4944 C C . SER A 1 647 ? 2.566 -4.680 7.343 1.00 90.88 647 SER A C 1
ATOM 4946 O O . SER A 1 647 ? 1.481 -4.839 6.785 1.00 90.88 647 SER A O 1
ATOM 4948 N N . ARG A 1 648 ? 3.125 -3.474 7.492 1.00 92.38 648 ARG A N 1
ATOM 4949 C CA . ARG A 1 648 ? 2.569 -2.248 6.913 1.00 92.38 648 ARG A CA 1
ATOM 4950 C C . ARG A 1 648 ? 2.916 -2.092 5.431 1.00 92.38 648 ARG A C 1
ATOM 4952 O O . ARG A 1 648 ? 2.271 -1.294 4.758 1.00 92.38 648 ARG A O 1
ATOM 4959 N N . ALA A 1 649 ? 3.911 -2.837 4.941 1.00 93.25 649 ALA A N 1
ATOM 4960 C CA . ALA A 1 649 ? 4.323 -2.841 3.543 1.00 93.25 649 ALA A CA 1
ATOM 4961 C C . ALA A 1 649 ? 3.398 -3.719 2.691 1.00 93.25 649 ALA A C 1
ATOM 4963 O O . ALA A 1 649 ? 3.197 -4.896 3.003 1.00 93.25 649 ALA A O 1
ATOM 4964 N N . ARG A 1 650 ? 2.890 -3.177 1.579 1.00 88.75 650 ARG A N 1
ATOM 4965 C CA . ARG A 1 650 ? 2.144 -3.963 0.580 1.00 88.75 650 ARG A CA 1
ATOM 4966 C C . ARG A 1 650 ? 3.067 -4.578 -0.474 1.00 88.75 650 ARG A C 1
ATOM 4968 O O . ARG A 1 650 ? 2.891 -5.742 -0.825 1.00 88.75 650 ARG A O 1
ATOM 4975 N N . HIS A 1 651 ? 4.079 -3.844 -0.940 1.00 88.81 651 HIS A N 1
ATOM 4976 C CA . HIS A 1 651 ? 4.849 -4.249 -2.122 1.00 88.81 651 HIS A CA 1
ATOM 4977 C C . HIS A 1 651 ? 6.361 -4.308 -1.922 1.00 88.81 651 HIS A C 1
ATOM 4979 O O . HIS A 1 651 ? 7.017 -5.212 -2.451 1.00 88.81 651 HIS A O 1
ATOM 4985 N N . ARG A 1 652 ? 6.931 -3.350 -1.185 1.00 92.06 652 ARG A N 1
ATOM 4986 C CA . ARG A 1 652 ? 8.373 -3.289 -0.925 1.00 92.06 652 ARG A CA 1
ATOM 4987 C C . ARG A 1 652 ? 8.658 -2.898 0.520 1.00 92.06 652 ARG A C 1
ATOM 4989 O O . ARG A 1 652 ? 8.019 -2.004 1.076 1.00 92.06 652 ARG A O 1
ATOM 4996 N N . LEU A 1 653 ? 9.649 -3.562 1.103 1.00 95.38 653 LEU A N 1
ATOM 4997 C CA . LEU A 1 653 ? 10.111 -3.332 2.466 1.00 95.38 653 LEU A CA 1
ATOM 4998 C C . LEU A 1 653 ? 11.633 -3.217 2.466 1.00 95.38 653 LEU A C 1
ATOM 5000 O O . LEU A 1 653 ? 12.320 -4.127 2.007 1.00 95.38 653 LEU A O 1
ATOM 5004 N N . TRP A 1 654 ? 12.142 -2.132 3.035 1.00 97.19 654 TRP A N 1
ATOM 5005 C CA . TRP A 1 654 ? 13.544 -2.011 3.422 1.00 97.19 654 TRP A CA 1
ATOM 5006 C C . TRP A 1 654 ? 13.639 -2.102 4.935 1.00 97.19 654 TRP A C 1
ATOM 5008 O O . TRP A 1 654 ? 12.892 -1.425 5.638 1.00 97.19 654 TRP A O 1
ATOM 5018 N N . VAL A 1 655 ? 14.557 -2.917 5.440 1.00 97.00 655 VAL A N 1
ATOM 5019 C CA . VAL A 1 655 ? 14.819 -3.054 6.872 1.00 97.00 655 VAL A CA 1
ATOM 5020 C C . VAL A 1 655 ? 16.239 -2.598 7.155 1.00 97.00 655 VAL A C 1
ATOM 5022 O O . VAL A 1 655 ? 17.197 -3.219 6.701 1.00 97.00 655 VAL A O 1
ATOM 5025 N N . PHE A 1 656 ? 16.375 -1.520 7.916 1.00 97.31 656 PHE A N 1
ATOM 5026 C CA . PHE A 1 656 ? 17.654 -0.951 8.309 1.00 97.31 656 PHE A CA 1
ATOM 5027 C C . PHE A 1 656 ? 18.034 -1.493 9.683 1.00 97.31 656 PHE A C 1
ATOM 5029 O O . PHE A 1 656 ? 17.518 -1.044 10.706 1.00 97.31 656 PHE A O 1
ATOM 5036 N N . ALA A 1 657 ? 18.937 -2.475 9.703 1.00 96.31 657 ALA A N 1
ATOM 5037 C CA . ALA A 1 657 ? 19.351 -3.157 10.923 1.00 96.31 657 ALA A CA 1
ATOM 5038 C C . ALA A 1 657 ? 20.830 -2.958 11.244 1.00 96.31 657 ALA A C 1
ATOM 5040 O O . ALA A 1 657 ? 21.704 -3.091 10.378 1.00 96.31 657 ALA A O 1
ATOM 5041 N N . ARG A 1 658 ? 21.126 -2.732 12.526 1.00 95.94 658 ARG A N 1
ATOM 5042 C CA . ARG A 1 658 ? 22.500 -2.627 13.013 1.00 95.94 658 ARG A CA 1
ATOM 5043 C C . ARG A 1 658 ? 23.272 -3.910 12.709 1.00 95.94 658 ARG A C 1
ATOM 5045 O O . ARG A 1 658 ? 22.750 -5.023 12.827 1.00 95.94 658 ARG A O 1
ATOM 5052 N N . LYS A 1 659 ? 24.544 -3.780 12.328 1.00 93.12 659 LYS A N 1
ATOM 5053 C CA . LYS A 1 659 ? 25.444 -4.932 12.170 1.00 93.12 659 LYS A CA 1
ATOM 5054 C C . LYS A 1 659 ? 25.487 -5.740 13.472 1.00 93.12 659 LYS A C 1
ATOM 5056 O O . LYS A 1 659 ? 25.677 -5.178 14.546 1.00 93.12 659 LYS A O 1
ATOM 5061 N N . GLY A 1 660 ? 25.296 -7.054 13.354 1.00 87.94 660 GLY A N 1
ATOM 5062 C CA . GLY A 1 660 ? 25.221 -7.982 14.487 1.00 87.94 660 GLY A CA 1
ATOM 5063 C C . GLY A 1 660 ? 23.817 -8.205 15.062 1.00 87.94 660 GLY A C 1
ATOM 5064 O O . GLY A 1 660 ? 23.656 -9.105 15.876 1.00 87.94 660 GLY A O 1
ATOM 5065 N N . VAL A 1 661 ? 22.797 -7.451 14.634 1.00 88.69 661 VAL A N 1
ATOM 5066 C CA . VAL A 1 661 ? 21.397 -7.702 15.025 1.00 88.69 661 VAL A CA 1
ATOM 5067 C C . VAL A 1 661 ? 20.766 -8.682 14.046 1.00 88.69 661 VAL A C 1
ATOM 5069 O O . VAL A 1 661 ? 20.719 -8.422 12.843 1.00 88.69 661 VAL A O 1
ATOM 5072 N N . GLU A 1 662 ? 20.268 -9.815 14.525 1.00 82.75 662 GLU A N 1
ATOM 5073 C CA . GLU A 1 662 ? 19.548 -10.756 13.671 1.00 82.75 662 GLU A CA 1
ATOM 5074 C C . GLU A 1 662 ? 18.091 -10.327 13.486 1.00 82.75 662 GLU A C 1
ATOM 5076 O O . GLU A 1 662 ? 17.326 -10.205 14.438 1.00 82.75 662 GLU A O 1
ATOM 5081 N N . VAL A 1 663 ? 17.695 -10.123 12.229 1.00 75.12 663 VAL A N 1
ATOM 5082 C CA . VAL A 1 663 ? 16.304 -9.899 11.823 1.00 75.12 663 VAL A CA 1
ATOM 5083 C C . VAL A 1 663 ? 15.916 -11.083 10.947 1.00 75.12 663 VAL A C 1
ATOM 5085 O O . VAL A 1 663 ? 15.942 -10.969 9.733 1.00 75.12 663 VAL A O 1
ATOM 5088 N N . VAL A 1 664 ? 15.708 -12.249 11.568 1.00 68.06 664 VAL A N 1
ATOM 5089 C CA . VAL A 1 664 ? 15.225 -13.518 10.975 1.00 68.06 664 VAL A CA 1
ATOM 5090 C C . VAL A 1 664 ? 15.650 -13.759 9.507 1.00 68.06 664 VAL A C 1
ATOM 5092 O O . VAL A 1 664 ? 15.002 -13.281 8.581 1.00 68.06 664 VAL A O 1
ATOM 5095 N N . CYS A 1 665 ? 16.721 -14.544 9.317 1.00 44.03 665 CYS A N 1
ATOM 5096 C CA . CYS A 1 665 ? 17.385 -14.925 8.055 1.00 44.03 665 CYS A CA 1
ATOM 5097 C C . CYS A 1 665 ? 16.643 -14.582 6.738 1.00 44.03 665 CYS A C 1
ATOM 5099 O O . CYS A 1 665 ? 15.713 -15.281 6.327 1.00 44.03 665 CYS A O 1
ATOM 5101 N N . THR A 1 666 ? 17.123 -13.564 6.018 1.00 41.00 666 THR A N 1
ATOM 5102 C CA . THR A 1 666 ? 16.911 -13.404 4.568 1.00 41.00 666 THR A CA 1
ATOM 5103 C C . THR A 1 666 ? 18.028 -14.136 3.802 1.00 41.00 666 THR A C 1
ATOM 5105 O O . THR A 1 666 ? 19.183 -14.009 4.204 1.00 41.00 666 THR A O 1
ATOM 5108 N N . PRO A 1 667 ? 17.756 -14.865 2.697 1.00 35.16 667 PRO A N 1
ATOM 5109 C CA . PRO A 1 667 ? 18.788 -15.583 1.929 1.00 35.16 667 PRO A CA 1
ATOM 5110 C C . PRO A 1 667 ? 19.756 -14.700 1.126 1.00 35.16 667 PRO A C 1
ATOM 5112 O O . PRO A 1 667 ? 20.621 -15.230 0.435 1.00 35.16 667 PRO A O 1
ATOM 5115 N N . THR A 1 668 ? 19.618 -13.378 1.161 1.00 37.84 668 THR A N 1
ATOM 5116 C CA . THR A 1 668 ? 20.447 -12.477 0.359 1.00 37.84 668 THR A CA 1
ATOM 5117 C C . THR A 1 668 ? 20.946 -11.327 1.215 1.00 37.84 668 THR A C 1
ATOM 5119 O O . THR A 1 668 ? 20.235 -10.344 1.429 1.00 37.84 668 THR A O 1
ATOM 5122 N N . ASP A 1 669 ? 22.192 -11.441 1.673 1.00 37.97 669 ASP A N 1
ATOM 5123 C CA . ASP A 1 669 ? 23.052 -10.265 1.765 1.00 37.97 669 ASP A CA 1
ATOM 5124 C C . ASP A 1 669 ? 23.036 -9.594 0.383 1.00 37.97 669 ASP A C 1
ATOM 5126 O O . ASP A 1 669 ? 23.094 -10.284 -0.640 1.00 37.97 669 ASP A O 1
ATOM 5130 N N . ALA A 1 670 ? 22.842 -8.275 0.344 1.00 34.97 670 ALA A N 1
ATOM 5131 C CA . ALA A 1 670 ? 22.691 -7.521 -0.897 1.00 34.97 670 ALA A CA 1
ATOM 5132 C C . ALA A 1 670 ? 23.754 -7.941 -1.937 1.00 34.97 670 ALA A C 1
ATOM 5134 O O . ALA A 1 670 ? 24.939 -7.982 -1.590 1.00 34.97 670 ALA A O 1
ATOM 5135 N N . PRO A 1 671 ? 23.383 -8.257 -3.196 1.00 32.22 671 PRO A N 1
ATOM 5136 C CA . PRO A 1 671 ? 24.382 -8.433 -4.235 1.00 32.22 671 PRO A CA 1
ATOM 5137 C C . PRO A 1 671 ? 25.192 -7.140 -4.343 1.00 32.22 671 PRO A C 1
ATOM 5139 O O . PRO A 1 671 ? 24.638 -6.038 -4.319 1.00 32.22 671 PRO A O 1
ATOM 5142 N N . GLY A 1 672 ? 26.513 -7.313 -4.389 1.00 39.72 672 GLY A N 1
ATOM 5143 C CA . GLY A 1 672 ? 27.476 -6.235 -4.525 1.00 39.72 672 GLY A CA 1
ATOM 5144 C C . GLY A 1 672 ? 27.145 -5.299 -5.685 1.00 39.72 672 GLY A C 1
ATOM 5145 O O . GLY A 1 672 ? 26.543 -5.697 -6.680 1.00 39.72 672 GLY A O 1
ATOM 5146 N N . ASP A 1 673 ? 27.590 -4.061 -5.505 1.00 33.38 673 ASP A N 1
ATOM 5147 C CA . ASP A 1 673 ? 27.549 -2.950 -6.448 1.00 33.38 673 ASP A CA 1
ATOM 5148 C C . ASP A 1 673 ? 26.144 -2.493 -6.860 1.00 33.38 673 ASP A C 1
ATOM 5150 O O . ASP A 1 673 ? 25.527 -2.976 -7.805 1.00 33.38 673 ASP A O 1
ATOM 5154 N N . ILE A 1 674 ? 25.674 -1.457 -6.162 1.00 33.38 674 ILE A N 1
ATOM 5155 C CA . ILE A 1 674 ? 24.643 -0.543 -6.656 1.00 33.38 674 ILE A CA 1
ATOM 5156 C C . ILE A 1 674 ? 25.345 0.363 -7.687 1.00 33.38 674 ILE A C 1
ATOM 5158 O O . ILE A 1 674 ? 26.161 1.192 -7.272 1.00 33.38 674 ILE A O 1
ATOM 5162 N N . PRO A 1 675 ? 25.111 0.216 -9.007 1.00 25.91 675 PRO A N 1
ATOM 5163 C CA . PRO A 1 675 ? 25.686 1.136 -9.980 1.00 25.91 675 PRO A CA 1
ATOM 5164 C C . PRO A 1 675 ? 25.025 2.525 -9.845 1.00 25.91 675 PRO A C 1
ATOM 5166 O O . PRO A 1 675 ? 23.874 2.599 -9.403 1.00 25.91 675 PRO A O 1
ATOM 5169 N N . PRO A 1 676 ? 25.762 3.603 -10.177 1.00 32.69 676 PRO A N 1
ATOM 5170 C CA . PRO A 1 676 ? 25.391 4.992 -9.892 1.00 32.69 676 PRO A CA 1
ATOM 5171 C C . PRO A 1 676 ? 24.108 5.476 -10.573 1.00 32.69 676 PRO A C 1
ATOM 5173 O O . PRO A 1 676 ? 23.801 5.000 -11.693 1.00 32.69 676 PRO A O 1
#

Sequence (676 aa):
MEEHDGHAGSADPRLLRSEPRRRVAGRVGRTGRAGTRRRAAAGRCRTGAAVDPAPTSPSDASASPSHTRPWHPSPGAMATMIPDVPVPRGAGEGTPSGEAKAWIALRDLPDAWRVYHSKTYYLHPDSPGGGPLREGEIDFLLLHPEHGLLVLEVKGGGISFEGRSARWTSVDRHGEAHEIRDPFRQAQQHEKDLVALLHAASFGAEPLPPFAHAHAVAFPDCEWSPGVEPASAPRGLLLDARDLSAGAAALEARLVAILASFARLHLAQPLGRRWVKRIGQHVLAPRFSLGLTLGAALEWEESSLARLHDEQDLCLDFLSLNQRAVVRGGAGTGKTLVACESARRLASLGKDVLLLCFNRPLGSHLRALCASLDGLPGRIRAGTYHELCRDFALRAGLPWNEPAASARDDTDAFWNEESGLLLLQAAERLGDRFDALLVDEAQDFRPEWWGVLASLLRERDAAPLQLFEDPGQDLWHRGGTFPQRLPVFPLRTNSRSTGALADFLARLAAPEGEAPEHPRPLPRTAPGAPRGEEPVLVRWSTHEEERREADRVVARLLNVDRVPLSRVALIGTRRLENSCLASGTAPELAGLPVEPIGDDGTTPTPGALRYATPHRFKGLEADVVLLLDVDGHEKACSRANLYVAASRARHRLWVFARKGVEVVCTPTDAPGDIPP

pLDDT: mean 77.09, std 21.91, range [23.95, 98.31]

Solvent-accessible surface area (backbone atoms only — not comparable to full-atom values): 39075 Å² total; per-residue (Å²): 133,86,84,87,84,84,92,86,90,89,85,90,93,85,90,84,91,82,90,86,89,87,90,90,82,90,83,90,86,90,88,87,91,84,89,89,85,88,83,89,84,89,84,86,88,80,90,83,86,87,85,86,84,86,87,85,86,88,83,89,82,82,86,75,81,91,72,88,71,84,86,75,86,66,91,88,50,47,24,47,55,36,73,86,63,78,78,62,75,45,91,69,79,102,59,74,32,29,61,29,49,51,50,58,38,54,42,59,26,54,52,69,35,37,38,32,48,68,44,70,50,75,45,51,48,88,40,98,81,65,48,74,78,39,81,49,73,36,54,31,40,37,38,30,33,72,56,20,39,38,26,37,28,68,47,44,35,50,74,49,73,44,82,90,78,71,44,32,35,30,23,45,96,86,69,52,78,40,84,44,75,59,52,57,60,48,15,46,49,53,37,53,54,50,52,52,52,57,72,70,51,80,68,73,96,54,81,83,72,58,45,17,60,33,48,28,31,33,30,50,64,34,75,89,73,77,91,62,87,48,90,86,59,51,70,76,40,51,39,29,32,59,47,57,68,60,41,38,71,55,35,48,53,51,55,52,54,40,27,53,66,39,23,77,78,54,79,39,41,63,48,33,66,69,45,54,51,47,46,41,44,71,71,73,52,64,85,80,80,86,75,84,45,57,44,59,50,51,53,52,46,49,63,47,26,77,69,64,50,71,70,58,51,52,49,52,53,49,44,71,76,37,46,52,26,32,40,42,25,33,71,39,33,51,59,67,56,51,51,53,50,50,47,49,55,45,12,59,72,47,29,39,28,36,38,32,24,68,45,51,25,33,12,42,47,49,31,60,68,53,62,78,57,73,88,44,73,25,43,77,51,50,24,21,54,67,58,50,22,51,52,38,15,55,76,52,72,43,90,82,81,80,59,59,88,87,43,58,69,59,35,50,46,39,67,75,45,48,40,48,52,41,27,43,56,15,40,69,71,64,63,63,63,25,50,31,42,36,29,42,54,40,27,72,41,58,63,75,49,50,62,43,56,38,70,37,28,73,56,38,90,77,27,35,34,41,35,26,28,37,84,72,61,46,83,80,71,52,80,50,55,64,98,61,96,54,58,72,46,77,41,37,46,22,40,54,38,21,37,34,48,44,52,52,47,41,60,50,67,51,74,90,72,79,80,55,100,70,68,78,57,59,45,39,71,36,92,80,48,48,50,67,54,66,65,43,65,44,76,26,93,47,46,67,53,43,40,52,52,52,21,52,52,51,36,40,40,47,71,73,33,54,38,58,70,90,38,44,34,38,34,26,48,37,56,65,86,72,30,53,57,45,57,102,54,85,35,63,45,65,90,28,46,49,35,64,45,46,61,68,61,45,41,90,53,88,83,41,44,36,29,35,32,36,79,66,44,43,82,48,75,25,45,30,28,40,37,35,63,36,69,60,48,71,77,52,49,22,60,50,42,48,40,45,44,59,56,25,27,29,53,38,40,38,40,37,29,30,70,91,46,86,76,74,91,69,99,59,76,70,78,79,78,82,79,132